Protein AF-A0A915MBY8-F1 (afdb_monomer)

Radius of gyration: 39.96 Å; Cα contacts (8 Å, |Δi|>4): 866; chains: 1; bounding box: 117×111×81 Å

Secondary structure (DSSP, 8-state):
-HHHHHHHHHHHHHHHH--SSSEEE--SSTTTTTS-TT-EEEEE--TTS---TT-EEEE--TT-SS-EEEEEEEEE-SSTT--EEEEE-TT-SS-GGGTSPTT--SEEGGGEEEEEEEEETTTTHHHHHHHH-HHHHHHTT--EEEE-GGGGGTTTSSEEEEEEE-TT-HHHHHHHHHHHHHHHHHHHTT-SPEEEEEETTT-HHHHHHTT--SSSEEEEEETTEEEE--S-S-HHHHHHHHHHHHS-SEEEE-SHHHHHHHHHHTTTS-EEEEEE-STT---HHHHHHHHHHHHHHHHHTTTSEEEEE--GGGS-HHHHTT--SEEEEEEETTEEEEEEEHHHHHTT--HHHHHHHHSS-SEEEE-TTTHHHHHHHTTTSEEEEEEE-HHHHT-TTSHHHHHHHHHHHHHHHHHH-HHHHTTEEEEEEESSHHHHHHHTS-----------------------TT---S------SEEEEETTTTEEE---S-TTT--HHHHHHHHHHHHTT-SPPEE-S-HHHHHHT--HHHHHHH-HHHHIIIIIHHHHHHHHHHHHHHS------------------------------------------------

Nearest PDB structures (foldseek):
  7p2q-assembly1_A  TM=8.742E-01  e=1.631E-14  Homo sapiens
  4ekz-assembly1_A  TM=6.521E-01  e=2.981E-18  Homo sapiens
  3idv-assembly1_A  TM=5.169E-01  e=3.786E-13  Homo sapiens
  3apo-assembly1_A  TM=4.117E-01  e=7.757E-13  Mus musculus
  5ayk-assembly1_A  TM=4.071E-01  e=2.916E-12  Mus musculus

Sequence (611 aa):
MIVSSALMIWKGLMVITGSESPIVVVLSGSMEPAFFRGDLLMLTNDVDDPIRAGDITVFKIEGRDIPIVHRVIKVHEKDKDDTKFLTKGDNNMVDDRGLYASGQYWLQRKDVVGRAKGFVPYVGMVTIIMNDYPKLKYSVLVFVIELNDRFLDVMDKGLWFVEFYAPWCAHCKQLMPVWELVGHALADKQSPVRVGKVDCTRFNNVASTLSIRGYPTIIFFRNGIQIPYEGERRKEDIIKFAEKCSGPVVDKIETKAQFEELLKSADKEPFFVFLDDSGKQKTSLQMKMWLEYENVADMLFTETRFFKANEREIIPEEIIGDREEVALIGFKESDYWVNFGLKDFERGKSISEWIRRERWPPMLQLSASNLHSVADSNSEKKLVLISIEPFDRLNLSTPSGSFYDLAKKAANNLRTNPELNSHFQFGWLEGGQIANGIVMGSLTIPRNSFKKNRGHFVSKKLLDPKRVRTHDHKNIGLVVFNFSSYEFFLSDDSNEQMTVHSLLLFLQRIKEGHVKAQGGRAWITRIKRINLLDMFKHQPILTVCLFGVPLAFFSIITYSICSADFSVDRDEVYPDDEELDEEEEEDEMNEEGPNSSTNTSAIEDDHIKAE

Foldseek 3Di:
DVVVVVVVVLVVQCVVQVFPPQKDFACDCLQPPPADHQKIFGFHLDLVDADDQQWWFWFAAPPDPHTDTFGWHDWDPPDSQFIWTWTGRPNDPDTCCVVHDVPDRTDGSVRTSGTGPDIDHNNSVVVVCCVVCVVVVLVVLDLAAEDALCCVVCLLPWKEKEWEAAPPDPVCVVLVVLLSVLSNVCVVVVHSYRHYYYHCVRHVVVCVVVVPPDPGWIWMGYNNDTHTDPDDSHNVVSNVLSVLVRDQLAAEDDALVSVLVVLVCQAPAKEKEKEAQVPPDDDPLLVVVVVLLNVLSVVCSSPHYHYYYHHPVSDDCVQCPPADNIWMWMHHPSDIDDICHSVNVVVPDHPNLVCLLPRAHLEAADDPRCPVSVCVSLVQAWEWEFEAAPVCCVPCVALSVVLNVQVSVLSVVLCVPPVNSNHYGYYYYHHCPVVCVLQVHDQAARDPPPPPPDDDDDDDDDDDPPPDDDDPQQFHGTWTANPNFSWIFTDSDHSVPDGSVNVVVVSVCVVVVVTDIDAGPDPVSVVVSDPLVVCCVVPVPVSCVVPVVVVVVVVVVVCCVVPPPPDPPPDDDDDDDDDDDDDDDDDDDDDDDYDDDDDDDDDDDDDDDDD

Organism: Meloidogyne javanica (NCBI:txid6303)

Structure (mmCIF, N/CA/C/O backbone):
data_AF-A0A915MBY8-F1
#
_entry.id   AF-A0A915MBY8-F1
#
loop_
_atom_site.group_PDB
_atom_site.id
_atom_site.type_symbol
_atom_site.label_atom_id
_atom_site.label_alt_id
_atom_site.label_comp_id
_atom_site.label_asym_id
_atom_site.label_entity_id
_atom_site.label_seq_id
_atom_site.pdbx_PDB_ins_code
_atom_site.Cartn_x
_atom_site.Cartn_y
_atom_site.Cartn_z
_atom_site.occupancy
_atom_site.B_iso_or_equiv
_atom_site.auth_seq_id
_atom_site.auth_comp_id
_atom_site.auth_asym_id
_atom_site.auth_atom_id
_atom_site.pdbx_PDB_model_num
ATOM 1 N N . MET A 1 1 ? 15.447 -19.077 -6.342 1.00 54.03 1 MET A N 1
ATOM 2 C CA . MET A 1 1 ? 16.077 -20.338 -6.797 1.00 54.03 1 MET A CA 1
ATOM 3 C C . MET A 1 1 ? 16.488 -20.322 -8.268 1.00 54.03 1 MET A C 1
ATOM 5 O O . MET A 1 1 ? 17.623 -20.667 -8.548 1.00 54.03 1 MET A O 1
ATOM 9 N N . ILE A 1 2 ? 15.643 -19.897 -9.215 1.00 61.78 2 ILE A N 1
ATOM 10 C CA . ILE A 1 2 ? 15.988 -19.941 -10.655 1.00 61.78 2 ILE A CA 1
ATOM 11 C C . ILE A 1 2 ? 17.196 -19.047 -10.998 1.00 61.78 2 ILE A C 1
ATOM 13 O O . ILE A 1 2 ? 18.142 -19.502 -11.635 1.00 61.78 2 ILE A O 1
ATOM 17 N N . VAL A 1 3 ? 17.218 -17.805 -10.499 1.00 64.69 3 VAL A N 1
ATOM 18 C CA . VAL A 1 3 ? 18.323 -16.855 -10.744 1.00 64.69 3 VAL A CA 1
ATOM 19 C C . VAL A 1 3 ? 19.644 -17.342 -10.140 1.00 64.69 3 VAL A C 1
ATOM 21 O O . VAL A 1 3 ? 20.688 -17.247 -10.778 1.00 64.69 3 VAL A O 1
ATOM 24 N N . SER A 1 4 ? 19.603 -17.918 -8.934 1.00 74.31 4 SER A N 1
ATOM 25 C CA . SER A 1 4 ? 20.791 -18.490 -8.290 1.00 74.31 4 SER A CA 1
ATOM 26 C C . SER A 1 4 ? 21.330 -19.692 -9.066 1.00 74.31 4 SER A C 1
ATOM 28 O O . SER A 1 4 ? 22.538 -19.791 -9.252 1.00 74.31 4 SER A O 1
ATOM 30 N N . SER A 1 5 ? 20.459 -20.566 -9.581 1.00 81.00 5 SER A N 1
ATOM 31 C CA . SER A 1 5 ? 20.873 -21.707 -10.405 1.00 81.00 5 SER A CA 1
ATOM 32 C C . SER A 1 5 ? 21.493 -21.262 -11.730 1.00 81.00 5 SER A C 1
ATOM 34 O O . SER A 1 5 ? 22.550 -21.762 -12.103 1.00 81.00 5 SER A O 1
ATOM 36 N N . ALA A 1 6 ? 20.898 -20.274 -12.405 1.00 76.81 6 ALA A N 1
ATOM 37 C CA . ALA A 1 6 ? 21.440 -19.720 -13.645 1.00 76.81 6 ALA A CA 1
ATOM 38 C C . ALA A 1 6 ? 22.816 -19.061 -13.436 1.00 76.81 6 ALA A C 1
ATOM 40 O O . ALA A 1 6 ? 23.734 -19.285 -14.223 1.00 76.81 6 ALA A O 1
ATOM 41 N N . LEU A 1 7 ? 22.991 -18.308 -12.342 1.00 85.81 7 LEU A N 1
ATOM 42 C CA . LEU A 1 7 ? 24.283 -17.715 -11.981 1.00 85.81 7 LEU A CA 1
ATOM 43 C C . LEU A 1 7 ? 25.340 -18.775 -11.654 1.00 85.81 7 LEU A C 1
ATOM 45 O O . LEU A 1 7 ? 26.488 -18.623 -12.068 1.00 85.81 7 LEU A O 1
ATOM 49 N N . MET A 1 8 ? 24.968 -19.850 -10.951 1.00 90.75 8 MET A N 1
ATOM 50 C CA . MET A 1 8 ? 25.880 -20.964 -10.664 1.00 90.75 8 MET A CA 1
ATOM 51 C C . MET A 1 8 ? 26.320 -21.678 -11.944 1.00 90.75 8 MET A C 1
ATOM 53 O O . MET A 1 8 ? 27.508 -21.941 -12.106 1.00 90.75 8 MET A O 1
ATOM 57 N N . ILE A 1 9 ? 25.398 -21.923 -12.880 1.00 90.06 9 ILE A N 1
ATOM 58 C CA . ILE A 1 9 ? 25.718 -22.510 -14.190 1.00 90.06 9 ILE A CA 1
ATOM 59 C C . ILE A 1 9 ? 26.656 -21.586 -14.975 1.00 90.06 9 ILE A C 1
ATOM 61 O O . ILE A 1 9 ? 27.669 -22.046 -15.496 1.00 90.06 9 ILE A O 1
ATOM 65 N N . TRP A 1 10 ? 26.370 -20.281 -15.015 1.00 88.50 10 TRP A N 1
ATOM 66 C CA . TRP A 1 10 ? 27.207 -19.309 -15.722 1.00 88.50 10 TRP A CA 1
ATOM 67 C C . TRP A 1 10 ? 28.623 -19.234 -15.144 1.00 88.50 10 TRP A C 1
ATOM 69 O O . TRP A 1 10 ? 29.603 -19.291 -15.883 1.00 88.50 10 TRP A O 1
ATOM 79 N N . LYS A 1 11 ? 28.750 -19.161 -13.813 1.00 90.31 11 LYS A N 1
ATOM 80 C CA . LYS A 1 11 ? 30.055 -19.162 -13.140 1.00 90.31 11 LYS A CA 1
ATOM 81 C C . LYS A 1 11 ? 30.792 -20.488 -13.314 1.00 90.31 11 LYS A C 1
ATOM 83 O O . LYS A 1 11 ? 31.998 -20.463 -13.531 1.00 90.31 11 LYS A O 1
ATOM 88 N N . GLY A 1 12 ? 30.082 -21.616 -13.286 1.00 92.94 12 GLY A N 1
ATOM 89 C CA . GLY A 1 12 ? 30.647 -22.927 -13.600 1.00 92.94 12 GLY A CA 1
ATOM 90 C C . GLY A 1 12 ? 31.214 -22.984 -15.019 1.00 92.94 12 GLY A C 1
ATOM 91 O O . GLY A 1 12 ? 32.350 -23.410 -15.204 1.00 92.94 12 GLY A O 1
ATOM 92 N N . LEU A 1 13 ? 30.477 -22.472 -16.009 1.00 89.06 13 LEU A N 1
ATOM 93 C CA . LEU A 1 13 ? 30.944 -22.385 -17.395 1.00 89.06 13 LEU A CA 1
ATOM 94 C C . LEU A 1 13 ? 32.190 -21.507 -17.534 1.00 89.06 13 LEU A C 1
ATOM 96 O O . LEU A 1 13 ? 33.125 -21.929 -18.202 1.00 89.06 13 LEU A O 1
ATOM 100 N N . MET A 1 14 ? 32.243 -20.342 -16.878 1.00 90.56 14 MET A N 1
ATOM 101 C CA . MET A 1 14 ? 33.440 -19.484 -16.892 1.00 90.56 14 MET A CA 1
ATOM 102 C C . MET A 1 14 ? 34.684 -20.216 -16.367 1.00 90.56 14 MET A C 1
ATOM 104 O O . MET A 1 14 ? 35.766 -20.069 -16.926 1.00 90.56 14 MET A O 1
ATOM 108 N N . VAL A 1 15 ? 34.534 -21.016 -15.304 1.00 88.94 15 VAL A N 1
ATOM 109 C CA . VAL A 1 15 ? 35.642 -21.798 -14.730 1.00 88.94 15 VAL A CA 1
ATOM 110 C C . VAL A 1 15 ? 36.066 -22.926 -15.670 1.00 88.94 15 VAL A C 1
ATOM 112 O O . VAL A 1 15 ? 37.258 -23.118 -15.878 1.00 88.94 15 VAL A O 1
ATOM 115 N N . ILE A 1 16 ? 35.109 -23.647 -16.265 1.00 89.19 16 ILE A N 1
ATOM 116 C CA . ILE A 1 16 ? 35.392 -24.771 -17.174 1.00 89.19 16 ILE A CA 1
ATOM 117 C C . ILE A 1 16 ? 36.073 -24.293 -18.457 1.00 89.19 16 ILE A C 1
ATOM 119 O O . ILE A 1 16 ? 36.999 -24.936 -18.942 1.00 89.19 16 ILE A O 1
ATOM 123 N N . THR A 1 17 ? 35.607 -23.188 -19.037 1.00 88.50 17 THR A N 1
ATOM 124 C CA . THR A 1 17 ? 36.123 -22.709 -20.322 1.00 88.50 17 THR A CA 1
ATOM 125 C C . THR A 1 17 ? 37.323 -21.778 -20.183 1.00 88.50 17 THR A C 1
ATOM 127 O O . THR A 1 17 ? 37.953 -21.459 -21.193 1.00 88.50 17 THR A O 1
ATOM 130 N N . GLY A 1 18 ? 37.613 -21.291 -18.973 1.00 86.75 18 GLY A N 1
ATOM 131 C CA . GLY A 1 18 ? 38.630 -20.267 -18.720 1.00 86.75 18 GLY A CA 1
ATOM 132 C C . GLY A 1 18 ? 38.308 -18.902 -19.342 1.00 86.75 18 GLY A C 1
ATOM 133 O O . GLY A 1 18 ? 39.157 -18.017 -19.348 1.00 86.75 18 GLY A O 1
ATOM 134 N N . SER A 1 19 ? 37.105 -18.716 -19.898 1.00 88.06 19 SER A N 1
ATOM 135 C CA . SER A 1 19 ? 36.694 -17.481 -20.569 1.00 88.06 19 SER A CA 1
ATOM 136 C C . SER A 1 19 ? 35.767 -16.657 -19.681 1.00 88.06 19 SER A C 1
ATOM 138 O O . SER A 1 19 ? 34.822 -17.176 -19.085 1.00 88.06 19 SER A O 1
ATOM 140 N N . GLU A 1 20 ? 35.981 -15.340 -19.650 1.00 85.62 20 GLU A N 1
ATOM 141 C CA . GLU A 1 20 ? 35.079 -14.412 -18.959 1.00 85.62 20 GLU A CA 1
ATOM 142 C C . GLU A 1 20 ? 33.690 -14.335 -19.617 1.00 85.62 20 GLU A C 1
ATOM 144 O O . GLU A 1 20 ? 32.704 -13.983 -18.966 1.00 85.62 20 GLU A O 1
ATOM 149 N N . SER A 1 21 ? 33.603 -14.696 -20.900 1.00 89.31 21 SER A N 1
ATOM 150 C CA . SER A 1 21 ? 32.360 -14.754 -21.666 1.00 89.31 21 SER A CA 1
ATOM 151 C C . SER A 1 21 ? 32.313 -16.064 -22.457 1.00 89.31 21 SER A C 1
ATOM 153 O O . SER A 1 21 ? 32.633 -16.071 -23.644 1.00 89.31 21 SER A O 1
ATOM 155 N N . P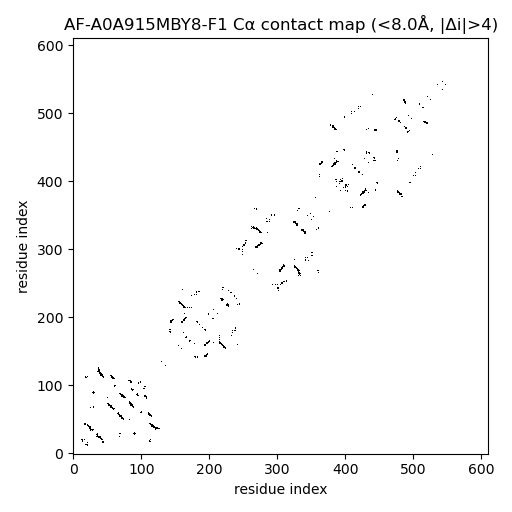RO A 1 22 ? 31.906 -17.187 -21.833 1.00 90.38 22 PRO A N 1
ATOM 156 C CA . PRO A 1 22 ? 31.925 -18.512 -22.462 1.00 90.38 22 PRO A CA 1
ATOM 157 C C . PRO A 1 22 ? 31.013 -18.627 -23.692 1.00 90.38 22 PRO A C 1
ATOM 159 O O . PRO A 1 22 ? 31.145 -19.572 -24.465 1.00 90.38 22 PRO A O 1
ATOM 162 N N . ILE A 1 23 ? 30.076 -17.693 -23.870 1.00 92.50 23 ILE A N 1
ATOM 163 C CA . ILE A 1 23 ? 29.104 -17.682 -24.961 1.00 92.50 23 ILE A CA 1
ATOM 164 C C . ILE A 1 23 ? 29.058 -16.277 -25.576 1.00 92.50 23 ILE A C 1
ATOM 166 O O . ILE A 1 23 ? 28.950 -15.293 -24.842 1.00 92.50 23 ILE A O 1
ATOM 170 N N . VAL A 1 24 ? 29.126 -16.176 -26.908 1.00 92.31 24 VAL A N 1
ATOM 171 C CA . VAL A 1 24 ? 29.053 -14.912 -27.671 1.00 92.31 24 VAL A CA 1
ATOM 172 C C . VAL A 1 24 ? 28.195 -15.098 -28.922 1.00 92.31 24 VAL A C 1
ATOM 174 O O . VAL A 1 24 ? 28.192 -16.169 -29.512 1.00 92.31 24 VAL A O 1
ATOM 177 N N . VAL A 1 25 ? 27.463 -14.064 -29.341 1.00 93.19 25 VAL A N 1
ATOM 178 C CA . VAL A 1 25 ? 26.644 -14.085 -30.566 1.00 93.19 25 VAL A CA 1
ATOM 179 C C . VAL A 1 25 ? 27.341 -13.317 -31.686 1.00 93.19 25 VAL A C 1
ATOM 181 O O . VAL A 1 25 ? 27.859 -12.226 -31.455 1.00 93.19 25 VAL A O 1
ATOM 184 N N . VAL A 1 26 ? 27.318 -13.858 -32.905 1.00 92.75 26 VAL A N 1
ATOM 185 C CA . VAL A 1 26 ? 27.803 -13.178 -34.114 1.00 92.75 26 VAL A CA 1
ATOM 186 C C . VAL A 1 26 ? 26.800 -12.106 -34.543 1.00 92.75 26 VAL A C 1
ATOM 188 O O . VAL A 1 26 ? 25.650 -12.403 -34.863 1.00 92.75 26 VAL A O 1
ATOM 191 N N . LEU A 1 27 ? 27.232 -10.844 -34.557 1.00 89.88 27 LEU A N 1
ATOM 192 C CA . LEU A 1 27 ? 26.349 -9.692 -34.795 1.00 89.88 27 LEU A CA 1
ATOM 193 C C . LEU A 1 27 ? 26.372 -9.170 -36.241 1.00 89.88 27 LEU A C 1
ATOM 195 O O . LEU A 1 27 ? 25.465 -8.438 -36.635 1.00 89.88 27 LEU A O 1
ATOM 199 N N . SER A 1 28 ? 27.380 -9.537 -37.035 1.00 89.81 28 SER A N 1
ATOM 200 C CA . SER A 1 28 ? 27.610 -9.035 -38.397 1.00 89.81 28 SER A CA 1
ATOM 201 C C . SER A 1 28 ? 27.957 -10.166 -39.372 1.00 89.81 28 SER A C 1
ATOM 203 O O . SER A 1 28 ? 28.286 -11.272 -38.959 1.00 89.81 28 SER A O 1
ATOM 205 N N . GLY A 1 29 ? 27.925 -9.873 -40.676 1.00 90.12 29 GLY A N 1
ATOM 206 C CA . GLY A 1 29 ? 28.321 -10.805 -41.744 1.00 90.12 29 GLY A CA 1
ATOM 207 C C . GLY A 1 29 ? 29.821 -10.803 -42.079 1.00 90.12 29 GLY A C 1
ATOM 208 O O . GLY A 1 29 ? 30.203 -11.247 -43.159 1.00 90.12 29 GLY A O 1
ATOM 209 N N . SER A 1 30 ? 30.694 -10.271 -41.208 1.00 91.62 30 SER A N 1
ATOM 210 C CA . SER A 1 30 ? 32.144 -10.195 -41.490 1.00 91.62 30 SER A CA 1
ATOM 211 C C . SER A 1 30 ? 32.842 -11.556 -41.463 1.00 91.62 30 SER A C 1
ATOM 213 O O . SER A 1 30 ? 33.958 -11.687 -41.963 1.00 91.62 30 SER A O 1
ATOM 215 N N . MET A 1 31 ? 32.185 -12.568 -40.898 1.00 93.75 31 MET A N 1
ATOM 216 C CA . MET A 1 31 ? 32.680 -13.939 -40.782 1.00 93.75 31 MET A CA 1
ATOM 217 C C . MET A 1 31 ? 32.080 -14.904 -41.805 1.00 93.75 31 MET A C 1
ATOM 219 O O . MET A 1 31 ? 32.358 -16.099 -41.743 1.00 93.75 31 MET A O 1
ATOM 223 N N . GLU A 1 32 ? 31.281 -14.422 -42.755 1.00 91.94 32 GLU A N 1
ATOM 224 C CA . GLU A 1 32 ? 30.710 -15.286 -43.788 1.00 91.94 32 GLU A CA 1
ATOM 225 C C . GLU A 1 32 ? 31.802 -15.771 -44.763 1.00 91.94 32 GLU A C 1
ATOM 227 O O . GLU A 1 32 ? 32.701 -15.002 -45.112 1.00 91.94 32 GLU A O 1
ATOM 232 N N . PRO A 1 33 ? 31.770 -17.045 -45.204 1.00 89.75 33 PRO A N 1
ATOM 233 C CA . PRO A 1 33 ? 30.721 -18.049 -44.981 1.00 89.75 33 PRO A CA 1
ATOM 234 C C . PRO A 1 33 ? 30.918 -18.923 -43.725 1.00 89.75 33 PRO A C 1
ATOM 236 O O . PRO A 1 33 ? 30.156 -19.864 -43.526 1.00 89.75 33 PRO A O 1
ATOM 239 N N . ALA A 1 34 ? 31.949 -18.681 -42.909 1.00 90.12 34 ALA A N 1
ATOM 240 C CA . ALA A 1 34 ? 32.266 -19.539 -41.766 1.00 90.12 34 ALA A CA 1
ATOM 241 C C . ALA A 1 34 ? 31.243 -19.426 -40.628 1.00 90.12 34 ALA A C 1
ATOM 243 O O . ALA A 1 34 ? 30.901 -20.440 -40.026 1.00 90.12 34 ALA A O 1
ATOM 244 N N . PHE A 1 35 ? 30.754 -18.214 -40.356 1.00 93.88 35 PHE A N 1
ATOM 245 C CA . PHE A 1 35 ? 29.653 -17.965 -39.426 1.00 93.88 35 PHE A CA 1
ATOM 246 C C . PHE A 1 35 ? 28.715 -16.906 -39.984 1.00 93.88 35 PHE A C 1
ATOM 248 O O . PHE A 1 35 ? 29.161 -15.917 -40.571 1.00 93.88 35 PHE A O 1
ATOM 255 N N . PHE A 1 36 ? 27.427 -17.098 -39.738 1.00 93.81 36 PHE A N 1
ATOM 256 C CA . PHE A 1 36 ? 26.375 -16.177 -40.138 1.00 93.81 36 PHE A CA 1
ATOM 257 C C . PHE A 1 36 ? 25.935 -15.308 -38.959 1.00 93.81 36 PHE A C 1
ATOM 259 O O . PHE A 1 36 ? 26.103 -15.651 -37.783 1.00 93.81 36 PHE A O 1
ATOM 266 N N . ARG A 1 37 ? 25.337 -14.153 -39.270 1.00 92.56 37 ARG A N 1
ATOM 267 C CA . ARG A 1 37 ? 24.707 -13.301 -38.254 1.00 92.56 37 ARG A CA 1
ATOM 268 C C . ARG A 1 37 ? 23.653 -14.108 -37.487 1.00 92.56 37 ARG A C 1
ATOM 270 O O . ARG A 1 37 ? 22.737 -14.666 -38.083 1.00 92.56 37 ARG A O 1
ATOM 277 N N . GLY A 1 38 ? 23.767 -14.113 -36.160 1.00 90.62 38 GLY A N 1
ATOM 278 C CA . GLY A 1 38 ? 22.899 -14.870 -35.261 1.00 90.62 38 GLY A CA 1
ATOM 279 C C . GLY A 1 38 ? 23.459 -16.215 -34.804 1.00 90.62 38 GLY A C 1
ATOM 280 O O . GLY A 1 38 ? 22.816 -16.872 -33.988 1.00 90.62 38 GLY A O 1
ATOM 281 N N . ASP A 1 39 ? 24.645 -16.626 -35.248 1.00 95.00 39 ASP A N 1
ATOM 282 C CA . ASP A 1 39 ? 25.292 -17.826 -34.716 1.00 95.00 39 ASP A CA 1
ATOM 283 C C . ASP A 1 39 ? 25.768 -17.604 -33.273 1.00 95.00 39 ASP A C 1
ATOM 285 O O . ASP A 1 39 ? 26.327 -16.560 -32.928 1.00 95.00 39 ASP A O 1
ATOM 289 N N . LEU A 1 40 ? 25.531 -18.596 -32.413 1.00 94.19 40 LEU A N 1
ATOM 290 C CA . LEU A 1 40 ? 25.949 -18.595 -31.014 1.00 94.19 40 LEU A CA 1
ATOM 291 C C . LEU A 1 40 ? 27.259 -19.372 -30.875 1.00 94.19 40 LEU A C 1
ATOM 293 O O . LEU A 1 40 ? 27.270 -20.584 -31.061 1.00 94.19 40 LEU A O 1
ATOM 297 N N . LEU A 1 41 ? 28.350 -18.701 -30.525 1.00 94.38 41 LEU A N 1
ATOM 298 C CA . LEU A 1 41 ? 29.682 -19.282 -30.381 1.00 94.38 41 LEU A CA 1
ATOM 299 C C . LEU A 1 41 ? 29.957 -19.690 -28.935 1.00 94.38 41 LEU A C 1
ATOM 301 O O . LEU A 1 41 ? 29.737 -18.909 -28.009 1.00 94.38 41 LEU A O 1
ATOM 305 N N . MET A 1 42 ? 30.504 -20.890 -28.761 1.00 94.19 42 MET A N 1
ATOM 306 C CA . MET A 1 42 ? 31.030 -21.389 -27.492 1.00 94.19 42 MET A CA 1
ATOM 307 C C . MET A 1 42 ? 32.540 -21.168 -27.446 1.00 94.19 42 MET A C 1
ATOM 309 O O . MET A 1 42 ? 33.278 -21.653 -28.313 1.00 94.19 42 MET A O 1
ATOM 313 N N . LEU A 1 43 ? 32.986 -20.417 -26.442 1.00 93.94 43 LEU A N 1
ATOM 314 C CA . LEU A 1 43 ? 34.355 -19.938 -26.320 1.00 93.94 43 LEU A CA 1
ATOM 315 C C . LEU A 1 43 ? 35.123 -20.669 -25.224 1.00 93.94 43 LEU A C 1
ATOM 317 O O . LEU A 1 43 ? 34.596 -20.921 -24.144 1.00 93.94 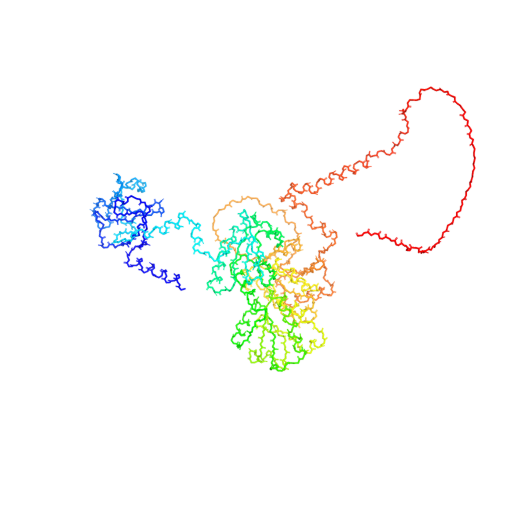43 LEU A O 1
ATOM 321 N N . THR A 1 44 ? 36.403 -20.918 -25.488 1.00 91.38 44 THR A N 1
ATOM 322 C CA . THR A 1 44 ? 37.383 -21.396 -24.502 1.00 91.38 44 THR A CA 1
ATOM 323 C C . THR A 1 44 ? 38.628 -20.522 -24.536 1.00 91.38 44 THR A C 1
ATOM 325 O O . THR A 1 44 ? 39.090 -20.169 -25.624 1.00 91.38 44 THR A O 1
ATOM 328 N N . ASN A 1 45 ? 39.205 -20.206 -23.382 1.00 89.56 45 ASN A N 1
ATOM 329 C CA . ASN A 1 45 ? 40.437 -19.429 -23.271 1.00 89.56 45 ASN A CA 1
ATOM 330 C C . ASN A 1 45 ? 41.488 -20.173 -22.435 1.00 89.56 45 ASN A C 1
ATOM 332 O O . ASN A 1 45 ? 41.921 -19.701 -21.390 1.00 89.56 45 ASN A O 1
ATOM 336 N N . ASP A 1 46 ? 41.889 -21.349 -22.911 1.00 84.19 46 ASP A N 1
ATOM 337 C CA . ASP A 1 46 ? 42.921 -22.159 -22.264 1.00 84.19 46 ASP A CA 1
ATOM 338 C C . ASP A 1 46 ? 44.316 -21.548 -22.478 1.00 84.19 46 ASP A C 1
ATOM 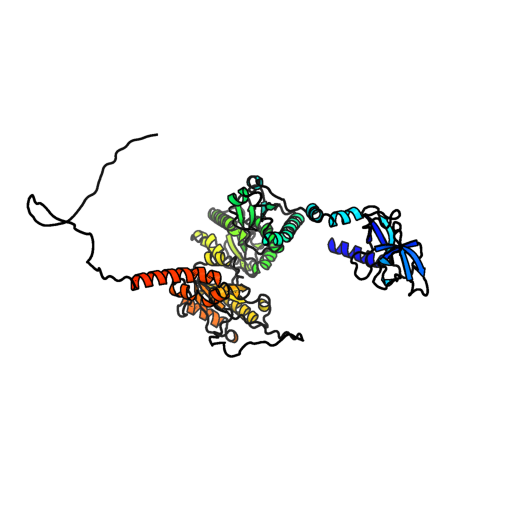340 O O . ASP A 1 46 ? 44.738 -21.344 -23.623 1.00 84.19 46 ASP A O 1
ATOM 344 N N . VAL A 1 47 ? 45.003 -21.230 -21.379 1.00 76.75 47 VAL A N 1
ATOM 345 C CA . VAL A 1 47 ? 46.333 -20.600 -21.361 1.00 76.75 47 VAL A CA 1
ATOM 346 C C . VAL A 1 47 ? 47.403 -21.546 -21.916 1.00 76.75 47 VAL A C 1
ATOM 348 O O . VAL A 1 47 ? 48.344 -21.077 -22.554 1.00 76.75 47 VAL A O 1
ATOM 351 N N . ASP A 1 48 ? 47.224 -22.860 -21.762 1.00 80.44 48 ASP A N 1
ATOM 352 C CA . ASP A 1 48 ? 48.195 -23.864 -22.206 1.00 80.44 48 ASP A CA 1
ATOM 353 C C . ASP A 1 48 ? 48.083 -24.192 -23.710 1.00 80.44 48 ASP A C 1
ATOM 355 O O . ASP A 1 48 ? 49.008 -24.770 -24.289 1.00 80.44 48 ASP A O 1
ATOM 359 N N . ASP A 1 49 ? 46.990 -23.785 -24.372 1.00 83.19 49 ASP A N 1
ATOM 360 C CA . ASP A 1 49 ? 46.755 -23.995 -25.807 1.00 83.19 49 ASP A CA 1
ATOM 361 C C . ASP A 1 49 ? 47.100 -22.718 -26.625 1.00 83.19 49 ASP A C 1
ATOM 363 O O . ASP A 1 49 ? 46.344 -21.724 -26.588 1.00 83.19 49 ASP A O 1
ATOM 367 N N . PRO A 1 50 ? 48.234 -22.711 -27.367 1.00 84.94 50 PRO A N 1
ATOM 368 C CA . PRO A 1 50 ? 48.727 -21.539 -28.091 1.00 84.94 50 PRO A CA 1
ATOM 369 C C . PRO A 1 50 ? 47.821 -21.165 -29.271 1.00 84.94 50 PRO A C 1
ATOM 371 O O . PRO A 1 50 ? 47.217 -22.020 -29.920 1.00 84.94 50 PRO A O 1
ATOM 374 N N . ILE A 1 51 ? 47.749 -19.865 -29.573 1.00 88.69 51 ILE A N 1
ATOM 375 C CA . ILE A 1 51 ? 46.945 -19.341 -30.688 1.00 88.69 51 ILE A CA 1
ATOM 376 C C . ILE A 1 51 ? 47.670 -19.610 -32.003 1.00 88.69 51 ILE A C 1
ATOM 378 O O . ILE A 1 51 ? 48.828 -19.227 -32.167 1.00 88.69 51 ILE A O 1
ATOM 382 N N . ARG A 1 52 ? 46.975 -20.225 -32.960 1.00 90.25 52 ARG A N 1
ATOM 383 C CA . ARG A 1 52 ? 47.533 -20.577 -34.272 1.00 90.25 52 ARG A CA 1
ATOM 384 C C . ARG A 1 52 ? 46.873 -19.782 -35.390 1.00 90.25 52 ARG A C 1
ATOM 386 O O . ARG A 1 52 ? 45.743 -19.313 -35.269 1.00 90.25 52 ARG A O 1
ATOM 393 N N . ALA A 1 53 ? 47.576 -19.656 -36.514 1.00 91.44 53 ALA A N 1
ATOM 394 C CA . ALA A 1 53 ? 46.956 -19.163 -37.737 1.00 91.44 53 ALA A CA 1
ATOM 395 C C . ALA A 1 53 ? 45.806 -20.104 -38.142 1.00 91.44 53 ALA A C 1
ATOM 397 O O . ALA A 1 53 ? 45.973 -21.322 -38.160 1.00 91.44 53 ALA A O 1
ATOM 398 N N . GLY A 1 54 ? 44.645 -19.529 -38.442 1.00 90.88 54 GLY A N 1
ATOM 399 C CA . GLY A 1 54 ? 43.396 -20.235 -38.717 1.00 90.88 54 GLY A CA 1
ATOM 400 C C . GLY A 1 54 ? 42.400 -20.236 -37.555 1.00 90.88 54 GLY A C 1
ATOM 401 O O . GLY A 1 54 ? 41.208 -20.419 -37.818 1.00 90.88 54 GLY A O 1
ATOM 402 N N . ASP A 1 55 ? 42.844 -19.977 -36.319 1.00 93.19 55 ASP A N 1
ATOM 403 C CA . ASP A 1 55 ? 41.970 -19.933 -35.142 1.00 93.19 55 ASP A CA 1
ATOM 404 C C . ASP A 1 55 ? 40.933 -18.807 -35.254 1.00 93.19 55 ASP A C 1
ATOM 406 O O . ASP A 1 55 ? 41.221 -17.715 -35.745 1.00 93.19 55 ASP A O 1
ATOM 410 N N . ILE A 1 56 ? 39.723 -19.060 -34.753 1.00 94.75 56 ILE A N 1
ATOM 411 C CA . ILE A 1 56 ? 38.664 -18.054 -34.637 1.00 94.75 56 ILE A CA 1
ATOM 412 C C . ILE A 1 56 ? 38.713 -17.471 -33.233 1.00 94.75 56 ILE A C 1
ATOM 414 O O . ILE A 1 56 ? 38.358 -18.135 -32.257 1.00 94.75 56 ILE A O 1
ATOM 418 N N . THR A 1 57 ? 39.165 -16.228 -33.134 1.00 93.88 57 THR A N 1
ATOM 419 C CA . THR A 1 57 ? 39.336 -15.525 -31.863 1.00 93.88 57 THR A CA 1
ATOM 420 C C . THR A 1 57 ? 38.252 -14.479 -31.678 1.00 93.88 57 THR A C 1
ATOM 422 O O . THR A 1 57 ? 37.947 -13.718 -32.597 1.00 93.88 57 THR A O 1
ATOM 425 N N . VAL A 1 58 ? 37.721 -14.413 -30.461 1.00 94.38 58 VAL A N 1
ATOM 426 C CA . VAL A 1 58 ? 36.887 -13.314 -29.987 1.00 94.38 58 VAL A CA 1
ATOM 427 C C . VAL A 1 58 ? 37.753 -12.417 -29.123 1.00 94.38 58 VAL A C 1
ATOM 429 O O . VAL A 1 58 ? 38.279 -12.863 -28.102 1.00 94.38 58 VAL A O 1
ATOM 432 N N . PHE A 1 59 ? 37.921 -11.166 -29.532 1.00 92.56 59 PHE A N 1
ATOM 433 C CA . PHE A 1 59 ? 38.782 -10.208 -28.848 1.00 92.56 59 PHE A CA 1
ATOM 434 C C . PHE A 1 59 ? 38.046 -8.905 -28.553 1.00 92.56 59 PHE A C 1
ATOM 436 O O . PHE A 1 59 ? 37.089 -8.530 -29.236 1.00 92.56 59 PHE A O 1
ATOM 443 N N . LYS A 1 60 ? 38.491 -8.220 -27.502 1.00 91.88 60 LYS A N 1
ATOM 444 C CA . LYS A 1 60 ? 37.955 -6.932 -27.073 1.00 91.88 60 LYS A CA 1
ATOM 445 C C . LYS A 1 60 ? 39.032 -5.868 -27.241 1.00 91.88 60 LYS A C 1
ATOM 447 O O . LYS A 1 60 ? 40.153 -6.040 -26.783 1.00 91.88 60 LYS A O 1
ATOM 452 N N . ILE A 1 61 ? 38.671 -4.769 -27.892 1.00 88.38 61 ILE A N 1
ATOM 453 C CA . ILE A 1 61 ? 39.550 -3.613 -28.079 1.00 88.38 61 ILE A CA 1
ATOM 454 C C . ILE A 1 61 ? 39.172 -2.546 -27.054 1.00 88.38 61 ILE A C 1
ATOM 456 O O . ILE A 1 61 ? 37.987 -2.306 -26.806 1.00 88.38 61 ILE A O 1
ATOM 460 N N . GLU A 1 62 ? 40.169 -1.882 -26.476 1.00 81.88 62 GLU A N 1
ATOM 461 C CA . GLU A 1 62 ? 39.945 -0.748 -25.580 1.00 81.88 62 GLU A CA 1
ATOM 462 C C . GLU A 1 62 ? 39.178 0.377 -26.298 1.00 81.88 62 GLU A C 1
ATOM 464 O O . GLU A 1 62 ? 39.547 0.814 -27.388 1.00 81.88 62 GLU A O 1
ATOM 469 N N . GLY A 1 63 ? 38.075 0.832 -25.697 1.00 77.50 63 GLY A N 1
ATOM 470 C CA . GLY A 1 63 ? 37.187 1.842 -26.284 1.00 77.50 63 GLY A CA 1
ATOM 471 C C . GLY A 1 63 ? 36.044 1.289 -27.144 1.00 77.50 63 GLY A C 1
ATOM 472 O O . GLY A 1 63 ? 35.260 2.078 -27.667 1.00 77.50 63 GLY A O 1
ATOM 473 N N . ARG A 1 64 ? 35.905 -0.040 -27.275 1.00 79.56 64 ARG A N 1
ATOM 474 C CA . ARG A 1 64 ? 34.720 -0.680 -27.869 1.00 79.56 64 ARG A CA 1
ATOM 475 C C . ARG A 1 64 ? 34.009 -1.583 -26.863 1.00 79.56 64 ARG A C 1
ATOM 477 O O . ARG A 1 64 ? 34.625 -2.425 -26.211 1.00 79.56 64 ARG A O 1
ATOM 484 N N . ASP A 1 65 ? 32.688 -1.446 -26.800 1.00 77.75 65 ASP A N 1
ATOM 485 C CA . ASP A 1 65 ? 31.851 -2.234 -25.888 1.00 77.75 65 ASP A CA 1
ATOM 486 C C . ASP A 1 65 ? 31.532 -3.635 -26.429 1.00 77.75 65 ASP A C 1
ATOM 488 O O . ASP A 1 65 ? 31.277 -4.558 -25.656 1.00 77.75 65 ASP A O 1
ATOM 492 N N . ILE A 1 66 ? 31.580 -3.807 -27.754 1.00 84.75 66 ILE A N 1
ATOM 493 C CA . ILE A 1 66 ? 31.196 -5.043 -28.442 1.00 84.75 66 ILE A CA 1
ATOM 494 C C . ILE A 1 66 ? 32.459 -5.807 -28.874 1.00 84.75 66 ILE A C 1
ATOM 496 O O . ILE A 1 66 ? 33.283 -5.239 -29.600 1.00 84.75 66 ILE A O 1
ATOM 500 N N . PRO A 1 67 ? 32.628 -7.079 -28.461 1.00 89.62 67 PRO A N 1
ATOM 501 C CA . PRO A 1 67 ? 33.757 -7.897 -28.884 1.00 89.62 67 PRO A CA 1
ATOM 502 C C . PRO A 1 67 ? 33.661 -8.258 -30.371 1.00 89.62 67 PRO A C 1
ATOM 504 O O . PRO A 1 67 ? 32.571 -8.396 -30.927 1.00 89.62 67 PRO A O 1
ATOM 507 N N . ILE A 1 68 ? 34.814 -8.434 -31.011 1.00 92.44 68 ILE A N 1
ATOM 508 C CA . ILE A 1 68 ? 34.924 -8.750 -32.436 1.00 92.44 68 ILE A CA 1
ATOM 509 C C . ILE A 1 68 ? 35.342 -10.209 -32.587 1.00 92.44 68 ILE A C 1
ATOM 511 O O . ILE A 1 68 ? 36.239 -10.679 -31.890 1.00 92.44 68 ILE A O 1
ATOM 515 N N . VAL A 1 69 ? 34.687 -10.920 -33.501 1.00 94.44 69 VAL A N 1
ATOM 516 C CA . VAL A 1 69 ? 34.986 -12.316 -33.832 1.00 94.44 69 VAL A CA 1
ATOM 517 C C . VAL A 1 69 ? 35.658 -12.337 -35.191 1.00 94.44 69 VAL A C 1
ATOM 519 O O . VAL A 1 69 ? 34.959 -12.102 -36.165 1.00 94.44 69 VAL A O 1
ATOM 522 N N . HIS A 1 70 ? 36.955 -12.633 -35.278 1.00 95.75 70 HIS A N 1
ATOM 523 C CA . HIS A 1 70 ? 37.662 -12.759 -36.559 1.00 95.75 70 HIS A CA 1
ATOM 524 C C . HIS A 1 70 ? 38.714 -13.878 -36.548 1.00 95.75 70 HIS A C 1
ATOM 526 O O . HIS A 1 70 ? 39.116 -14.375 -35.490 1.00 95.75 70 HIS A O 1
ATOM 532 N N . ARG A 1 71 ? 39.152 -14.293 -37.743 1.00 95.56 71 ARG A N 1
ATOM 533 C CA . ARG A 1 71 ? 40.137 -15.360 -37.931 1.00 95.56 71 ARG A CA 1
ATOM 534 C C . ARG A 1 71 ? 41.554 -14.827 -37.809 1.00 95.56 71 ARG A C 1
ATOM 536 O O . ARG A 1 71 ? 41.895 -13.809 -38.405 1.00 95.56 71 ARG A O 1
ATOM 543 N N . VAL A 1 72 ? 42.409 -15.551 -37.100 1.00 95.06 72 VAL A N 1
ATOM 544 C CA . VAL A 1 72 ? 43.842 -15.267 -37.022 1.00 95.06 72 VAL A CA 1
ATOM 545 C C . VAL A 1 72 ? 44.499 -15.620 -38.353 1.00 95.06 72 VAL A C 1
ATOM 547 O O . VAL A 1 72 ? 44.509 -16.778 -38.758 1.00 95.06 72 VAL A O 1
ATOM 550 N N . ILE A 1 73 ? 45.083 -14.637 -39.032 1.00 93.62 73 ILE A N 1
ATOM 551 C CA . ILE A 1 73 ? 45.760 -14.837 -40.322 1.00 93.62 73 ILE A CA 1
ATOM 552 C C . ILE A 1 73 ? 47.277 -14.950 -40.186 1.00 93.62 73 ILE A C 1
ATOM 554 O O . ILE A 1 73 ? 47.923 -15.591 -41.011 1.00 93.62 73 ILE A O 1
ATOM 558 N N . LYS A 1 74 ? 47.865 -14.336 -39.153 1.00 91.38 74 LYS A N 1
ATOM 559 C CA . LYS A 1 74 ? 49.313 -14.372 -38.931 1.00 91.38 74 LYS A CA 1
ATOM 560 C C . LYS A 1 74 ? 49.640 -14.326 -37.447 1.00 91.38 74 LYS A C 1
ATOM 562 O O . LYS A 1 74 ? 49.102 -13.487 -36.731 1.00 91.38 74 LYS A O 1
ATOM 567 N N . VAL A 1 75 ? 50.568 -15.177 -37.022 1.00 90.00 75 VAL A N 1
ATOM 568 C CA . VAL A 1 75 ? 51.104 -15.227 -35.657 1.00 90.00 75 VAL A CA 1
ATOM 569 C C . VAL A 1 75 ? 52.602 -14.927 -35.716 1.00 90.00 75 VAL A C 1
ATOM 571 O O . VAL A 1 75 ? 53.303 -15.440 -36.586 1.00 90.00 75 VAL A O 1
ATOM 574 N N . HIS A 1 76 ? 53.079 -14.061 -34.828 1.00 84.44 76 HIS A N 1
ATOM 575 C CA . HIS A 1 76 ? 54.490 -13.828 -34.545 1.00 84.44 76 HIS A CA 1
ATOM 576 C C . HIS A 1 76 ? 54.738 -14.306 -33.122 1.00 84.44 76 HIS A C 1
ATOM 578 O O . HIS A 1 76 ? 54.271 -13.692 -32.160 1.00 84.44 76 HIS A O 1
ATOM 584 N N . GLU A 1 77 ? 55.447 -15.418 -33.010 1.00 73.75 77 GLU A N 1
ATOM 585 C CA . GLU A 1 77 ? 55.801 -16.022 -31.735 1.00 73.75 77 GLU A CA 1
ATOM 586 C C . GLU A 1 77 ? 57.260 -15.680 -31.432 1.00 73.75 77 GLU A C 1
ATOM 588 O O . GLU A 1 77 ? 58.147 -15.931 -32.251 1.00 73.75 77 GLU A O 1
ATOM 593 N N . LYS A 1 78 ? 57.493 -15.025 -30.290 1.00 63.19 78 LYS A N 1
ATOM 594 C CA . LYS A 1 78 ? 58.840 -14.721 -29.786 1.00 63.19 78 LYS A CA 1
ATOM 595 C C . LYS A 1 78 ? 59.118 -15.436 -28.456 1.00 63.19 78 LYS A C 1
ATOM 597 O O . LYS A 1 78 ? 60.250 -15.848 -28.262 1.00 63.19 78 LYS A O 1
ATOM 602 N N . ASP A 1 79 ? 58.077 -15.627 -27.633 1.00 62.22 79 ASP A N 1
ATOM 603 C CA . ASP A 1 79 ? 57.983 -16.476 -26.429 1.00 62.22 79 ASP A CA 1
ATOM 604 C C . ASP A 1 79 ? 56.492 -16.773 -26.124 1.00 62.22 79 ASP A C 1
ATOM 606 O O . ASP A 1 79 ? 55.620 -16.057 -26.631 1.00 62.22 79 ASP A O 1
ATOM 610 N N . LYS A 1 80 ? 56.182 -17.774 -25.272 1.00 56.78 80 LYS A N 1
ATOM 611 C CA . LYS A 1 80 ? 54.793 -18.165 -24.909 1.00 56.78 80 LYS A CA 1
ATOM 612 C C . LYS A 1 80 ? 53.925 -16.986 -24.428 1.00 56.78 80 LYS A C 1
ATOM 614 O O . LYS A 1 80 ? 52.744 -16.931 -24.765 1.00 56.78 80 LYS A O 1
ATOM 619 N N . ASP A 1 81 ? 54.519 -16.018 -23.727 1.00 58.53 81 ASP A N 1
ATOM 620 C CA . ASP A 1 81 ? 53.813 -14.857 -23.160 1.00 58.53 81 ASP A CA 1
ATOM 621 C C . ASP A 1 81 ? 53.798 -13.604 -24.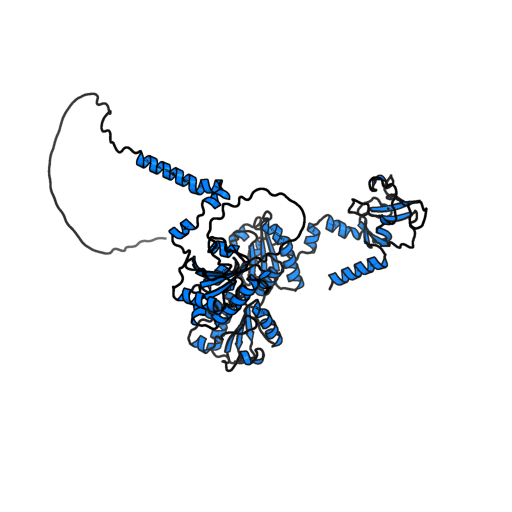065 1.00 58.53 81 ASP A C 1
ATOM 623 O O . ASP A 1 81 ? 53.021 -12.682 -23.814 1.00 58.53 81 ASP A O 1
ATOM 627 N N . ASP A 1 82 ? 54.586 -13.556 -25.152 1.00 70.50 82 ASP A N 1
ATOM 628 C CA . ASP A 1 82 ? 54.607 -12.432 -26.117 1.00 70.50 82 ASP A CA 1
ATOM 629 C C . ASP A 1 82 ? 54.178 -12.890 -27.520 1.00 70.50 82 ASP A C 1
ATOM 631 O O . ASP A 1 82 ? 54.817 -12.602 -28.537 1.00 70.50 82 ASP A O 1
ATOM 635 N N . THR A 1 83 ? 53.073 -13.639 -27.579 1.00 80.00 83 THR A N 1
ATOM 636 C CA . THR A 1 83 ? 52.443 -14.024 -28.848 1.00 80.00 83 THR A CA 1
ATOM 637 C C . THR A 1 83 ? 51.658 -12.841 -29.411 1.00 80.00 83 THR A C 1
ATOM 639 O O . THR A 1 83 ? 50.656 -12.408 -28.833 1.00 80.00 83 THR A O 1
ATOM 642 N N . LYS A 1 84 ? 52.095 -12.333 -30.567 1.00 89.75 84 LYS A N 1
ATOM 643 C CA . LYS A 1 84 ? 51.430 -11.249 -31.302 1.00 89.75 84 LYS A CA 1
ATOM 644 C C . LYS A 1 84 ? 50.759 -11.798 -32.541 1.00 89.75 84 LYS A C 1
ATOM 646 O O . LYS A 1 84 ? 51.396 -12.485 -33.334 1.00 89.75 84 LYS A O 1
ATOM 651 N N . PHE A 1 85 ? 49.495 -11.469 -32.759 1.00 91.44 85 PHE A N 1
ATOM 652 C CA . PHE A 1 85 ? 48.760 -11.996 -33.904 1.00 91.44 85 PHE A CA 1
ATOM 653 C C . PHE A 1 85 ? 47.909 -10.935 -34.600 1.00 91.44 85 PHE A C 1
ATOM 655 O O . PHE A 1 85 ? 47.613 -9.866 -34.066 1.00 91.44 85 PHE A O 1
ATOM 662 N N . LEU A 1 86 ? 47.605 -11.216 -35.863 1.00 93.69 86 LEU A N 1
ATOM 663 C CA . LEU A 1 86 ? 46.807 -10.381 -36.749 1.00 93.69 86 LEU A CA 1
ATOM 664 C C . LEU A 1 86 ? 45.556 -11.151 -37.141 1.00 93.69 86 LEU A C 1
ATOM 666 O O . LEU A 1 86 ? 45.661 -12.306 -37.562 1.00 93.69 86 LEU A O 1
ATOM 670 N N . THR A 1 87 ? 44.403 -10.504 -37.029 1.00 95.56 87 THR A N 1
ATOM 671 C CA . THR A 1 87 ? 43.111 -11.071 -37.390 1.00 95.56 87 THR A CA 1
ATOM 672 C C . THR A 1 87 ? 42.543 -10.405 -38.637 1.00 95.56 87 THR A C 1
ATOM 674 O O . THR A 1 87 ? 42.969 -9.319 -39.048 1.00 95.56 87 THR A O 1
ATOM 677 N N . LYS A 1 88 ? 41.609 -11.107 -39.273 1.00 95.38 88 LYS A N 1
ATOM 678 C CA . LYS A 1 88 ? 40.815 -10.625 -40.397 1.00 95.38 88 LYS A CA 1
ATOM 679 C C . LYS A 1 88 ? 39.473 -11.355 -40.426 1.00 95.38 88 LYS A C 1
ATOM 681 O O . LYS A 1 88 ? 39.425 -12.568 -40.224 1.00 95.38 88 LYS A O 1
ATOM 686 N N . GLY A 1 89 ? 38.394 -10.628 -40.706 1.00 94.50 89 GLY A N 1
ATOM 687 C CA . GLY A 1 89 ? 37.100 -11.235 -41.027 1.00 94.50 89 GLY A CA 1
ATOM 688 C C . GLY A 1 89 ? 37.154 -12.017 -42.340 1.00 94.50 89 GLY A C 1
ATOM 689 O O . GLY A 1 89 ? 37.757 -11.562 -43.320 1.00 94.50 89 GLY A O 1
ATOM 690 N N . ASP A 1 90 ? 36.524 -13.187 -42.373 1.00 92.19 90 ASP A N 1
ATOM 691 C CA . ASP A 1 90 ? 36.523 -14.063 -43.550 1.00 92.19 90 ASP A CA 1
ATOM 692 C C . ASP A 1 90 ? 35.931 -13.366 -44.790 1.00 92.19 90 ASP A C 1
ATOM 694 O O . ASP A 1 90 ? 36.462 -13.525 -45.890 1.00 92.19 90 ASP A O 1
ATOM 698 N N . ASN A 1 91 ? 34.943 -12.486 -44.590 1.00 92.75 91 ASN A N 1
ATOM 699 C CA . ASN A 1 91 ? 34.291 -11.694 -45.636 1.00 92.75 91 ASN A CA 1
ATOM 700 C C . ASN A 1 91 ? 34.896 -10.285 -45.832 1.00 92.75 91 ASN A C 1
ATOM 702 O O . ASN A 1 91 ? 34.430 -9.499 -46.655 1.00 92.75 91 ASN A O 1
ATOM 706 N N . ASN A 1 92 ? 35.925 -9.910 -45.066 1.00 92.19 92 ASN A N 1
ATOM 707 C CA . ASN A 1 92 ? 36.548 -8.586 -45.185 1.00 92.19 92 ASN A CA 1
ATOM 708 C C . ASN A 1 92 ? 37.619 -8.590 -46.293 1.00 92.19 92 ASN A C 1
ATOM 710 O O . ASN A 1 92 ? 38.303 -9.590 -46.493 1.00 92.19 92 ASN A O 1
ATOM 714 N N . MET A 1 93 ? 37.840 -7.471 -46.996 1.00 89.50 93 MET A N 1
ATOM 715 C CA . MET A 1 93 ? 38.925 -7.362 -47.998 1.00 89.50 93 MET A CA 1
ATOM 716 C C . MET A 1 93 ? 40.297 -7.051 -47.380 1.00 89.50 93 MET A C 1
ATOM 718 O O . MET A 1 93 ? 41.329 -7.409 -47.942 1.00 89.50 93 MET A O 1
ATOM 722 N N . VAL A 1 94 ? 40.309 -6.406 -46.214 1.00 92.50 94 VAL A N 1
ATOM 723 C CA . VAL A 1 94 ? 41.511 -5.942 -45.504 1.00 92.50 94 VAL A CA 1
ATOM 724 C C . VAL A 1 94 ? 41.614 -6.588 -44.123 1.00 92.50 94 VAL A C 1
ATOM 726 O O . VAL A 1 94 ? 40.632 -7.140 -43.624 1.00 92.50 94 VAL A O 1
ATOM 729 N N . ASP A 1 95 ? 42.808 -6.552 -43.530 1.00 92.19 95 ASP A N 1
ATOM 730 C CA . ASP A 1 95 ? 43.035 -7.003 -42.154 1.00 92.19 95 ASP A CA 1
ATOM 731 C C . ASP A 1 95 ? 42.485 -6.018 -41.105 1.00 92.19 95 ASP A C 1
ATOM 733 O O . ASP A 1 95 ? 42.090 -4.891 -41.415 1.00 92.19 95 ASP A O 1
ATOM 737 N N . ASP A 1 96 ? 42.451 -6.457 -39.847 1.00 92.12 96 ASP A N 1
ATOM 738 C CA . ASP A 1 96 ? 41.794 -5.722 -38.764 1.00 92.12 96 ASP A CA 1
ATOM 739 C C . ASP A 1 96 ? 42.639 -4.598 -38.144 1.00 92.12 96 ASP A C 1
ATOM 741 O O . ASP A 1 96 ? 42.217 -4.009 -37.149 1.00 92.12 96 ASP A O 1
ATOM 745 N N . ARG A 1 97 ? 43.804 -4.235 -38.705 1.00 89.12 97 ARG A N 1
ATOM 746 C CA . ARG A 1 97 ? 44.651 -3.163 -38.136 1.00 89.12 97 ARG A CA 1
ATOM 747 C C . ARG A 1 97 ? 43.922 -1.832 -37.997 1.00 89.12 97 ARG A C 1
ATOM 749 O O . ARG A 1 97 ? 44.198 -1.086 -37.067 1.00 89.12 97 ARG A O 1
ATOM 756 N N . GLY A 1 98 ? 42.985 -1.543 -38.899 1.00 86.00 98 GLY A N 1
ATOM 757 C CA . GLY A 1 98 ? 42.145 -0.344 -38.821 1.00 86.00 98 GLY A CA 1
ATOM 758 C C . GLY A 1 98 ? 41.076 -0.390 -37.721 1.00 86.00 98 GLY A C 1
ATOM 759 O O . GLY A 1 98 ? 40.461 0.633 -37.431 1.00 86.00 98 GLY A O 1
ATOM 760 N N . LEU A 1 99 ? 40.823 -1.559 -37.124 1.00 86.25 99 LEU A N 1
ATOM 761 C CA . LEU A 1 99 ? 39.855 -1.740 -36.041 1.00 86.25 99 LEU A CA 1
ATOM 762 C C . LEU A 1 99 ? 40.498 -1.664 -34.655 1.00 86.25 99 LEU A C 1
ATOM 764 O O . LEU A 1 99 ? 39.790 -1.338 -33.703 1.00 86.25 99 LEU A O 1
ATOM 768 N N . TYR A 1 100 ? 41.793 -1.969 -34.547 1.00 91.06 100 TYR A N 1
ATOM 769 C CA . TYR A 1 100 ? 42.542 -1.977 -33.290 1.00 91.06 100 TYR A CA 1
ATOM 770 C C . TYR A 1 100 ? 42.648 -0.582 -32.656 1.00 91.06 100 TYR A C 1
ATOM 772 O O . TYR A 1 100 ? 42.329 0.437 -33.272 1.00 91.06 100 TYR A O 1
ATOM 780 N N . ALA A 1 101 ? 43.094 -0.533 -31.398 1.00 85.94 101 ALA A N 1
ATOM 781 C CA . ALA A 1 101 ? 43.305 0.729 -30.699 1.00 85.94 101 ALA A CA 1
ATOM 782 C C . ALA A 1 101 ? 44.376 1.592 -31.395 1.00 85.94 101 ALA A C 1
ATOM 784 O O . ALA A 1 101 ? 45.247 1.092 -32.110 1.00 85.94 101 ALA A O 1
ATOM 785 N N . SER A 1 102 ? 44.335 2.910 -31.175 1.00 83.88 102 SER A N 1
ATOM 786 C CA . SER A 1 102 ? 45.300 3.839 -31.778 1.00 83.88 102 SER A CA 1
ATOM 787 C C . SER A 1 102 ? 46.742 3.449 -31.422 1.00 83.88 102 SER A C 1
ATOM 789 O O . SER A 1 102 ? 47.091 3.341 -30.248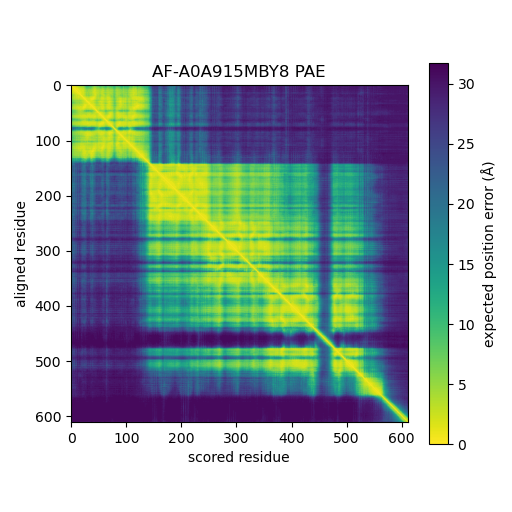 1.00 83.88 102 SER A O 1
ATOM 791 N N . GLY A 1 103 ? 47.578 3.216 -32.438 1.00 82.88 103 GLY A N 1
ATOM 792 C CA . GLY A 1 103 ? 48.966 2.767 -32.270 1.00 82.88 103 GLY A CA 1
ATOM 793 C C . GLY A 1 103 ? 49.149 1.258 -32.049 1.00 82.88 103 GLY A C 1
ATOM 794 O O . GLY A 1 103 ? 50.287 0.796 -31.954 1.00 82.88 103 GLY A O 1
ATOM 795 N N . GLN A 1 104 ? 48.068 0.472 -32.011 1.00 87.56 104 GLN A N 1
ATOM 796 C CA . GLN A 1 104 ? 48.113 -0.984 -31.903 1.00 87.56 104 GLN A CA 1
ATOM 797 C C . GLN A 1 104 ? 48.089 -1.632 -33.294 1.00 87.56 104 GLN A C 1
ATOM 799 O O . GLN A 1 104 ? 47.125 -1.512 -34.039 1.00 87.56 104 GLN A O 1
ATOM 804 N N . TYR A 1 105 ? 49.148 -2.370 -33.639 1.00 88.19 105 TYR A N 1
ATOM 805 C CA . TYR A 1 105 ? 49.260 -3.078 -34.928 1.00 88.19 105 TYR A CA 1
ATOM 806 C C . TYR A 1 105 ? 49.068 -4.596 -34.822 1.00 88.19 105 TYR A C 1
ATOM 808 O O . TYR A 1 105 ? 48.914 -5.274 -35.840 1.00 88.19 105 TYR A O 1
ATOM 816 N N . TRP A 1 106 ? 49.102 -5.127 -33.599 1.00 90.62 106 TRP A N 1
ATOM 817 C CA . TRP A 1 106 ? 49.002 -6.550 -33.291 1.00 90.62 106 TRP A CA 1
ATOM 818 C C . TRP A 1 106 ? 48.161 -6.744 -32.034 1.00 90.62 106 TRP A C 1
ATOM 820 O O . TRP A 1 106 ? 48.275 -5.962 -31.087 1.00 90.62 106 TRP A O 1
ATOM 830 N N . LEU A 1 107 ? 47.361 -7.804 -32.023 1.00 91.00 107 LEU A N 1
ATOM 831 C CA . LEU A 1 107 ? 46.669 -8.262 -30.828 1.00 91.00 107 LEU A CA 1
ATOM 832 C C . LEU A 1 107 ? 47.606 -9.130 -29.994 1.00 91.00 107 LEU A C 1
ATOM 834 O O . LEU A 1 107 ? 48.466 -9.836 -30.530 1.00 91.00 107 LEU A O 1
ATOM 838 N N . GLN A 1 108 ? 47.430 -9.060 -28.683 1.00 89.94 108 GLN A N 1
ATOM 839 C CA . GLN A 1 108 ? 48.124 -9.888 -27.707 1.00 89.94 108 GLN A CA 1
ATOM 840 C C . GLN A 1 108 ? 47.132 -10.809 -27.002 1.00 89.94 108 GLN A C 1
ATOM 842 O O . GLN A 1 108 ? 45.918 -10.615 -27.062 1.00 89.94 108 GLN A O 1
ATOM 847 N N . ARG A 1 109 ? 47.643 -11.817 -26.285 1.00 86.44 109 ARG A N 1
ATOM 848 C CA . ARG A 1 109 ? 46.793 -12.789 -25.579 1.00 86.44 109 ARG A CA 1
ATOM 849 C C . ARG A 1 109 ? 45.809 -12.129 -24.603 1.00 86.44 109 ARG A C 1
ATOM 851 O O . ARG A 1 109 ? 44.684 -12.601 -24.487 1.00 86.44 109 ARG A O 1
ATOM 858 N N . LYS A 1 110 ? 46.200 -11.016 -23.974 1.00 87.25 110 LYS A N 1
ATOM 859 C CA . LYS A 1 110 ? 45.355 -10.224 -23.062 1.00 87.25 110 LYS A CA 1
ATOM 860 C C . LYS A 1 110 ? 44.094 -9.641 -23.715 1.00 87.25 110 LYS A C 1
ATOM 862 O O . LYS A 1 110 ? 43.126 -9.375 -23.016 1.00 87.25 110 LYS A O 1
ATOM 867 N N . ASP A 1 111 ? 44.104 -9.451 -25.033 1.00 89.94 111 ASP A N 1
ATOM 868 C CA . ASP A 1 111 ? 42.980 -8.862 -25.764 1.00 89.94 111 ASP A CA 1
ATOM 869 C C . ASP A 1 111 ? 41.924 -9.933 -26.110 1.00 89.94 111 ASP A C 1
ATOM 871 O O . ASP A 1 111 ? 40.811 -9.612 -26.529 1.00 89.94 111 ASP A O 1
ATOM 875 N N . VAL A 1 112 ? 42.258 -11.222 -25.942 1.00 90.62 112 VAL A N 1
ATOM 876 C CA . VAL A 1 112 ? 41.418 -12.366 -26.318 1.00 90.62 112 VAL A CA 1
ATOM 877 C C . VAL A 1 112 ? 40.482 -12.745 -25.180 1.00 90.62 112 VAL A C 1
ATOM 879 O O . VAL A 1 112 ? 40.907 -13.192 -24.117 1.00 90.62 112 VAL A O 1
ATOM 882 N N . VAL A 1 113 ? 39.185 -12.656 -25.456 1.00 90.31 113 VAL A N 1
ATOM 883 C CA . VAL A 1 113 ? 38.113 -13.135 -24.576 1.00 90.31 113 VAL A CA 1
ATOM 884 C C . VAL A 1 113 ? 38.023 -14.663 -24.632 1.00 90.31 113 VAL A C 1
ATOM 886 O O . VAL A 1 113 ? 37.812 -15.324 -23.614 1.00 90.31 113 VAL A O 1
ATOM 889 N N . GLY A 1 114 ? 38.203 -15.242 -25.821 1.00 92.25 114 GLY A N 1
ATOM 890 C CA . GLY A 1 114 ? 38.293 -16.686 -26.019 1.00 92.25 114 GLY A CA 1
ATOM 891 C C . GLY A 1 114 ? 38.359 -17.087 -27.490 1.00 92.25 114 GLY A C 1
ATOM 892 O O . GLY A 1 114 ? 38.211 -16.260 -28.389 1.00 92.25 114 GLY A O 1
ATOM 893 N N . ARG A 1 115 ? 38.583 -18.376 -27.741 1.00 92.88 115 ARG A N 1
ATOM 894 C CA . ARG A 1 115 ? 38.552 -18.990 -29.074 1.00 92.88 115 ARG A CA 1
ATOM 895 C C . ARG A 1 115 ? 37.285 -19.806 -29.256 1.00 92.88 115 ARG A C 1
ATOM 897 O O . ARG A 1 115 ? 36.902 -20.542 -28.349 1.00 92.88 115 ARG A O 1
ATOM 904 N N . ALA A 1 116 ? 36.663 -19.699 -30.425 1.00 92.81 116 ALA A N 1
ATOM 905 C CA . ALA A 1 116 ? 35.474 -20.477 -30.743 1.00 92.81 116 ALA A CA 1
ATOM 906 C C . ALA A 1 116 ? 35.849 -21.952 -30.962 1.00 92.81 116 ALA A C 1
ATOM 908 O O . ALA A 1 116 ? 36.649 -22.267 -31.843 1.00 92.81 116 ALA A O 1
ATOM 909 N N . LYS A 1 117 ? 35.277 -22.854 -30.156 1.00 90.56 117 LYS A N 1
ATOM 910 C CA . LYS A 1 117 ? 35.444 -24.318 -30.293 1.00 90.56 117 LYS A CA 1
ATOM 911 C C . LYS A 1 117 ? 34.183 -25.014 -30.806 1.00 90.56 117 LYS A C 1
ATOM 913 O O . LYS A 1 117 ? 34.253 -26.152 -31.254 1.00 90.56 117 LYS A O 1
ATOM 918 N N . GLY A 1 118 ? 33.042 -24.331 -30.770 1.00 92.06 118 GLY A N 1
ATOM 919 C CA . GLY A 1 118 ? 31.781 -24.813 -31.319 1.00 92.06 118 GLY A CA 1
ATOM 920 C C . GLY A 1 118 ? 30.803 -23.666 -31.530 1.00 92.06 118 GLY A C 1
ATOM 921 O O . GLY A 1 118 ? 31.014 -22.563 -31.021 1.00 92.06 118 GLY A O 1
ATOM 922 N N . PHE A 1 119 ? 29.735 -23.928 -32.276 1.00 94.50 119 PHE A N 1
ATOM 923 C CA . PHE A 1 119 ? 28.668 -22.961 -32.481 1.00 94.50 119 PHE A CA 1
ATOM 924 C C . PHE A 1 119 ? 27.310 -23.638 -32.633 1.00 94.50 119 PHE A C 1
ATOM 926 O O . PHE A 1 119 ? 27.228 -24.818 -32.975 1.00 94.50 119 PHE A O 1
ATOM 933 N N . VAL A 1 120 ? 26.251 -22.874 -32.383 1.00 94.50 120 VAL A N 1
ATOM 934 C CA . VAL A 1 120 ? 24.874 -23.264 -32.678 1.00 94.50 120 VAL A CA 1
ATOM 935 C C . VAL A 1 120 ? 24.297 -22.247 -33.662 1.00 94.50 120 VAL A C 1
ATOM 937 O O . VAL A 1 120 ? 24.247 -21.058 -33.327 1.00 94.50 120 VAL A O 1
ATOM 940 N N . PRO A 1 121 ? 23.889 -22.675 -34.869 1.00 92.62 121 PRO A N 1
ATOM 941 C CA . PRO A 1 121 ? 23.489 -21.748 -35.914 1.00 92.62 121 PRO A CA 1
ATOM 942 C C . PRO A 1 121 ? 22.183 -21.026 -35.566 1.00 92.62 121 PRO A C 1
ATOM 944 O O . PRO A 1 121 ? 21.268 -21.631 -35.003 1.00 92.62 121 PRO A O 1
ATOM 947 N N . TYR A 1 122 ? 22.097 -19.738 -35.903 1.00 89.56 122 TYR A N 1
ATOM 948 C CA . TYR A 1 122 ? 20.909 -18.870 -35.786 1.00 89.56 122 TYR A CA 1
ATOM 949 C C . TYR A 1 122 ? 20.265 -18.685 -34.394 1.00 89.56 122 TYR A C 1
ATOM 951 O O . TYR A 1 122 ? 19.361 -17.861 -34.257 1.00 89.56 122 TYR A O 1
ATOM 959 N N . VAL A 1 123 ? 20.697 -19.377 -33.335 1.00 91.31 123 VAL A N 1
ATOM 960 C CA . VAL A 1 123 ? 20.092 -19.262 -31.987 1.00 91.31 123 VAL A CA 1
ATOM 961 C C . VAL A 1 123 ? 20.213 -17.847 -31.414 1.00 91.31 123 VAL A C 1
ATOM 963 O O . VAL A 1 123 ? 19.293 -17.342 -30.769 1.00 91.31 123 VAL A O 1
ATOM 966 N N . GLY A 1 124 ? 21.321 -17.168 -31.698 1.00 88.38 124 GLY A N 1
ATOM 967 C CA . GLY A 1 124 ? 21.542 -15.772 -31.340 1.00 88.38 124 GLY A CA 1
ATOM 968 C C . GLY A 1 124 ? 20.630 -14.783 -32.073 1.00 88.38 124 GLY A C 1
ATOM 969 O O . GLY A 1 124 ? 20.571 -13.619 -31.685 1.00 88.38 124 GLY A O 1
ATOM 970 N N . MET A 1 125 ? 19.854 -15.204 -33.080 1.00 88.50 125 MET A N 1
ATOM 971 C CA . MET A 1 125 ? 18.829 -14.332 -33.665 1.00 88.50 125 MET A CA 1
ATOM 972 C C . MET A 1 125 ? 17.773 -13.930 -32.637 1.00 88.50 125 MET A C 1
ATOM 974 O O . MET A 1 125 ? 17.276 -12.811 -32.697 1.00 88.50 125 MET A O 1
ATOM 978 N N . VAL A 1 126 ? 17.472 -14.787 -31.655 1.00 83.19 126 VAL A N 1
ATOM 979 C CA . VAL A 1 126 ? 16.520 -14.458 -30.583 1.00 83.19 126 VAL A CA 1
ATOM 980 C C . VAL A 1 126 ? 17.023 -13.272 -29.759 1.00 83.19 126 VAL A C 1
ATOM 982 O O . VAL A 1 126 ? 16.281 -12.318 -29.537 1.00 83.19 126 VAL A O 1
ATOM 985 N N . THR A 1 127 ? 18.292 -13.285 -29.346 1.00 81.06 127 THR A N 1
ATOM 986 C CA . THR A 1 127 ? 18.878 -12.183 -28.570 1.00 81.06 127 THR A CA 1
ATOM 987 C C . THR A 1 127 ? 19.008 -10.907 -29.398 1.00 81.06 127 THR A C 1
ATOM 989 O O . THR A 1 127 ? 18.736 -9.828 -28.873 1.00 81.06 127 THR A O 1
ATOM 992 N N . ILE A 1 128 ? 19.345 -11.018 -30.687 1.00 84.19 128 ILE A N 1
ATOM 993 C CA . ILE A 1 128 ? 19.383 -9.878 -31.615 1.00 84.19 128 ILE A CA 1
ATOM 994 C C . ILE A 1 128 ? 17.986 -9.260 -31.766 1.00 84.19 128 ILE A C 1
ATOM 996 O O . ILE A 1 128 ? 17.832 -8.063 -31.552 1.00 84.19 128 ILE A O 1
ATOM 1000 N N . ILE A 1 129 ? 16.949 -10.060 -32.038 1.00 81.19 129 ILE A N 1
ATOM 1001 C CA . ILE A 1 129 ? 15.563 -9.582 -32.178 1.00 81.19 129 ILE A CA 1
ATOM 1002 C C . ILE A 1 129 ? 15.073 -8.919 -30.882 1.00 81.19 129 ILE A C 1
ATOM 1004 O O . ILE A 1 129 ? 14.443 -7.864 -30.933 1.00 81.19 129 ILE A O 1
ATOM 1008 N N . MET A 1 130 ? 15.377 -9.495 -29.713 1.00 74.75 130 MET A N 1
ATOM 1009 C CA . MET A 1 130 ? 15.004 -8.905 -28.419 1.00 74.75 130 MET A CA 1
ATOM 1010 C C . MET A 1 130 ? 15.702 -7.566 -28.143 1.00 74.75 130 MET A C 1
ATOM 1012 O O . MET A 1 130 ? 15.128 -6.714 -27.463 1.00 74.75 130 MET A O 1
ATOM 1016 N N . ASN A 1 131 ? 16.927 -7.379 -28.639 1.00 78.50 131 ASN A N 1
ATOM 1017 C CA . ASN A 1 131 ? 17.670 -6.127 -28.509 1.00 78.50 131 ASN A CA 1
ATOM 1018 C C . ASN A 1 131 ? 17.199 -5.068 -29.523 1.00 78.50 131 ASN A C 1
ATOM 1020 O O . ASN A 1 131 ? 17.008 -3.912 -29.152 1.00 78.50 131 ASN A O 1
ATOM 1024 N N . ASP A 1 132 ? 16.958 -5.475 -30.773 1.00 78.94 132 ASP A N 1
ATOM 1025 C CA . ASP A 1 132 ? 16.523 -4.603 -31.872 1.00 78.94 132 ASP A CA 1
ATOM 1026 C C . ASP A 1 132 ? 15.065 -4.135 -31.693 1.00 78.94 132 ASP A C 1
ATOM 1028 O O . ASP A 1 132 ? 14.710 -3.020 -32.083 1.00 78.94 132 ASP A O 1
ATOM 1032 N N . TYR A 1 133 ? 14.224 -4.940 -31.031 1.00 75.88 133 TYR A N 1
ATOM 1033 C CA . TYR A 1 133 ? 12.844 -4.595 -30.684 1.00 75.88 133 TYR A CA 1
ATOM 1034 C C . TYR A 1 133 ? 12.620 -4.623 -29.162 1.00 75.88 133 TYR A C 1
ATOM 1036 O O . TYR A 1 133 ? 12.015 -5.564 -28.639 1.00 75.88 133 TYR A O 1
ATOM 1044 N N . PRO A 1 134 ? 12.990 -3.556 -28.425 1.00 66.31 134 PRO A N 1
ATOM 1045 C CA . PRO A 1 134 ? 12.818 -3.494 -26.972 1.00 66.31 134 PRO A CA 1
ATOM 1046 C C . PRO A 1 134 ? 11.365 -3.699 -26.527 1.00 66.31 134 PRO A C 1
ATOM 1048 O O . PRO A 1 134 ? 11.113 -4.289 -25.485 1.00 66.31 134 PRO A O 1
ATOM 1051 N N . LYS A 1 135 ? 10.388 -3.270 -27.339 1.00 58.84 135 LYS A N 1
ATOM 1052 C CA . LYS A 1 135 ? 8.954 -3.504 -27.084 1.00 58.84 135 LYS A CA 1
ATOM 1053 C C . LYS A 1 135 ? 8.599 -4.993 -27.051 1.00 58.84 135 LYS A C 1
ATOM 1055 O O . LYS A 1 135 ? 7.712 -5.387 -26.302 1.00 58.84 135 LYS A O 1
ATOM 1060 N N . LEU A 1 136 ? 9.313 -5.818 -27.816 1.00 59.81 136 LEU A N 1
ATOM 1061 C CA . LEU A 1 136 ? 9.084 -7.256 -27.896 1.00 59.81 136 LEU A CA 1
ATOM 1062 C C . LEU A 1 136 ? 9.539 -7.961 -26.609 1.00 59.81 136 LEU A C 1
ATOM 1064 O O . LEU A 1 136 ? 8.838 -8.839 -26.111 1.00 59.81 136 LEU A O 1
ATOM 1068 N N . LYS A 1 137 ? 10.631 -7.480 -25.994 1.00 57.47 137 LYS A N 1
ATOM 1069 C CA . LYS A 1 137 ? 11.080 -7.896 -24.653 1.00 57.47 137 LYS A CA 1
ATOM 1070 C C . LYS A 1 137 ? 9.983 -7.713 -23.600 1.00 57.47 137 LYS A C 1
ATOM 1072 O O . LYS A 1 137 ? 9.787 -8.609 -22.790 1.00 57.47 137 LYS A O 1
ATOM 1077 N N . TYR A 1 138 ? 9.256 -6.595 -23.639 1.00 54.59 138 TYR A N 1
ATOM 1078 C CA . TYR A 1 138 ? 8.125 -6.346 -22.738 1.00 54.59 138 TYR A CA 1
ATOM 1079 C C . TYR A 1 138 ? 6.869 -7.133 -23.141 1.00 54.59 138 TYR A C 1
ATOM 1081 O O . TYR A 1 138 ? 6.135 -7.575 -22.270 1.00 54.59 138 TYR A O 1
ATOM 1089 N N . SER A 1 139 ? 6.651 -7.384 -24.439 1.00 53.81 139 SER A N 1
ATOM 1090 C CA . SER A 1 139 ? 5.490 -8.147 -24.934 1.00 53.81 139 SER A CA 1
ATOM 1091 C C . SER A 1 139 ? 5.496 -9.634 -24.541 1.00 53.81 139 SER A C 1
ATOM 1093 O O . SER A 1 139 ? 4.448 -10.211 -24.275 1.00 53.81 139 SER A O 1
ATOM 1095 N N . VAL A 1 140 ? 6.680 -10.252 -24.447 1.00 55.19 140 VAL A N 1
ATOM 1096 C CA . VAL A 1 140 ? 6.853 -11.652 -24.004 1.00 55.19 140 VAL A CA 1
ATOM 1097 C C . VAL A 1 140 ? 6.646 -11.793 -22.483 1.00 55.19 140 VAL A C 1
ATOM 1099 O O . VAL A 1 140 ? 6.535 -12.895 -21.956 1.00 55.19 140 VAL A O 1
ATOM 1102 N N . LEU A 1 141 ? 6.549 -10.664 -21.780 1.00 53.56 141 LEU A N 1
ATOM 1103 C CA . LEU A 1 141 ? 6.401 -10.538 -20.336 1.00 53.56 141 LEU A CA 1
ATOM 1104 C C . LEU A 1 141 ? 4.989 -10.049 -19.927 1.00 53.56 141 LEU A C 1
ATOM 1106 O O . LEU A 1 141 ? 4.769 -9.721 -18.770 1.00 53.56 141 LEU A O 1
ATOM 1110 N N . VAL A 1 142 ? 4.008 -9.974 -20.832 1.00 55.75 142 VAL A N 1
ATOM 1111 C CA . VAL A 1 142 ? 2.736 -9.281 -20.541 1.00 55.75 142 VAL A CA 1
ATOM 1112 C C . VAL A 1 142 ? 1.848 -10.075 -19.577 1.00 55.75 142 VAL A C 1
ATOM 1114 O O . VAL A 1 142 ? 1.122 -10.981 -19.978 1.00 55.75 142 VAL A O 1
ATOM 1117 N N . PHE A 1 143 ? 1.859 -9.663 -18.307 1.00 73.88 143 PHE A N 1
ATOM 1118 C CA . PHE A 1 143 ? 0.832 -9.989 -17.306 1.00 73.88 143 PHE A CA 1
ATOM 1119 C C . PHE A 1 143 ? -0.062 -8.783 -16.964 1.00 73.88 143 PHE A C 1
ATOM 1121 O O . PHE A 1 143 ? -0.983 -8.907 -16.159 1.00 73.88 143 PHE A O 1
ATOM 1128 N N . VAL A 1 144 ? 0.183 -7.623 -17.588 1.00 87.75 144 VAL A N 1
ATOM 1129 C CA . VAL A 1 144 ? -0.672 -6.431 -17.496 1.00 87.75 144 VAL A CA 1
ATOM 1130 C C . VAL A 1 144 ? -1.519 -6.301 -18.757 1.00 87.75 144 VAL A C 1
ATOM 1132 O O . VAL A 1 144 ? -1.006 -6.163 -19.864 1.00 87.75 144 VAL A O 1
ATOM 1135 N N . ILE A 1 145 ? -2.836 -6.316 -18.596 1.00 91.38 145 ILE A N 1
ATOM 1136 C CA . ILE A 1 145 ? -3.791 -6.262 -19.703 1.00 91.38 145 ILE A CA 1
ATOM 1137 C C . ILE A 1 145 ? -3.961 -4.811 -20.166 1.00 91.38 145 ILE A C 1
ATOM 1139 O O . ILE A 1 145 ? -4.338 -3.939 -19.384 1.00 91.38 145 ILE A O 1
ATOM 1143 N N . GLU A 1 146 ? -3.735 -4.541 -21.451 1.00 92.38 146 GLU A N 1
ATOM 1144 C CA . GLU A 1 146 ? -4.096 -3.250 -22.041 1.00 92.38 146 GLU A CA 1
ATOM 1145 C C . GLU A 1 146 ? -5.608 -3.215 -22.296 1.00 92.38 146 GLU A C 1
ATOM 1147 O O . GLU A 1 146 ? -6.139 -3.961 -23.120 1.00 92.38 146 GLU A O 1
ATOM 1152 N N . LEU A 1 147 ? -6.309 -2.378 -21.539 1.00 93.88 147 LEU A N 1
ATOM 1153 C CA . LEU A 1 147 ? -7.763 -2.305 -21.512 1.00 93.88 147 LEU A CA 1
ATOM 1154 C C . LEU A 1 147 ? -8.273 -1.181 -22.423 1.00 93.88 147 LEU A C 1
ATOM 1156 O O . LEU A 1 147 ? -7.615 -0.158 -22.625 1.00 93.88 147 LEU A O 1
ATOM 1160 N N . ASN A 1 148 ? -9.470 -1.381 -22.970 1.00 94.56 148 ASN A N 1
ATOM 1161 C CA . ASN A 1 148 ? -10.196 -0.397 -23.768 1.00 94.56 148 ASN A CA 1
ATOM 1162 C C . ASN A 1 148 ? -11.477 0.063 -23.056 1.00 94.56 148 ASN A C 1
ATOM 1164 O O . ASN A 1 148 ? -11.713 -0.262 -21.895 1.00 94.56 148 ASN A O 1
ATOM 1168 N N . ASP A 1 149 ? -12.311 0.818 -23.759 1.00 93.88 149 ASP A N 1
ATOM 1169 C CA . ASP A 1 149 ? -13.611 1.300 -23.295 1.00 93.88 149 ASP A CA 1
ATOM 1170 C C . ASP A 1 149 ? -14.573 0.199 -22.823 1.00 93.88 149 ASP A C 1
ATOM 1172 O O . ASP A 1 149 ? -15.323 0.427 -21.875 1.00 93.88 149 ASP A O 1
ATOM 1176 N N . ARG A 1 150 ? -14.491 -1.015 -23.387 1.00 93.38 150 ARG A N 1
ATOM 1177 C CA . ARG A 1 150 ? -15.280 -2.180 -22.931 1.00 93.38 150 ARG A CA 1
ATOM 1178 C C . ARG A 1 150 ? -14.956 -2.620 -21.506 1.00 93.38 150 ARG A C 1
ATOM 1180 O O . ARG A 1 150 ? -15.658 -3.463 -20.953 1.00 93.38 150 ARG A O 1
ATOM 1187 N N . PHE A 1 151 ? -13.899 -2.079 -20.900 1.00 94.00 151 PHE A N 1
ATOM 1188 C CA . PHE A 1 151 ? -13.617 -2.297 -19.487 1.00 94.00 151 PHE A CA 1
ATOM 1189 C C . PHE A 1 151 ? -14.819 -1.945 -18.598 1.00 94.00 151 PHE A C 1
ATOM 1191 O O . PHE A 1 151 ? -15.090 -2.672 -17.644 1.00 94.00 151 PHE A O 1
ATOM 1198 N N . LEU A 1 152 ? -15.583 -0.904 -18.948 1.00 92.69 152 LEU A N 1
ATOM 1199 C CA . LEU A 1 152 ? -16.775 -0.496 -18.198 1.00 92.69 152 LEU A CA 1
ATOM 1200 C C . LEU A 1 152 ? -17.833 -1.614 -18.097 1.00 92.69 152 LEU A C 1
ATOM 1202 O O . LEU A 1 152 ? -18.540 -1.691 -17.102 1.00 92.69 152 LEU A O 1
ATOM 1206 N N . ASP A 1 153 ? -17.890 -2.537 -19.063 1.00 92.56 153 ASP A N 1
ATOM 1207 C CA . ASP A 1 153 ? -18.857 -3.649 -19.073 1.00 92.56 153 ASP A CA 1
ATOM 1208 C C . ASP A 1 153 ? -18.417 -4.851 -18.211 1.00 92.56 153 ASP A C 1
ATOM 1210 O O . ASP A 1 153 ? -19.186 -5.790 -17.957 1.00 92.56 153 ASP A O 1
ATOM 1214 N N . VAL A 1 154 ? -17.138 -4.886 -17.826 1.00 91.31 154 VAL A N 1
ATOM 1215 C CA . VAL A 1 154 ? -16.507 -6.030 -17.147 1.00 91.31 154 VAL A CA 1
ATOM 1216 C C . VAL A 1 154 ? -15.869 -5.671 -15.811 1.00 91.31 154 VAL A C 1
ATOM 1218 O O . VAL A 1 154 ? -15.433 -6.582 -15.104 1.00 91.31 154 VAL A O 1
ATOM 1221 N N . MET A 1 155 ? -15.821 -4.388 -15.451 1.00 91.44 155 MET A N 1
ATOM 1222 C CA . MET A 1 155 ? -15.205 -3.902 -14.214 1.00 91.44 155 MET A CA 1
ATOM 1223 C C . MET A 1 155 ? -15.849 -4.488 -12.950 1.00 91.44 155 MET A C 1
ATOM 1225 O O . MET A 1 155 ? -15.146 -4.748 -11.977 1.00 91.44 155 MET A O 1
ATOM 1229 N N . ASP A 1 156 ? -17.145 -4.804 -12.997 1.00 90.69 156 ASP A N 1
ATOM 1230 C CA . ASP A 1 156 ? -17.883 -5.391 -11.868 1.00 90.69 156 ASP A CA 1
ATOM 1231 C C . ASP A 1 156 ? -17.708 -6.912 -11.757 1.00 90.69 156 ASP A C 1
ATOM 1233 O O . ASP A 1 156 ? -18.060 -7.529 -10.750 1.00 90.69 156 ASP A O 1
ATOM 1237 N N . LYS A 1 157 ? -17.173 -7.548 -12.804 1.00 89.06 157 LYS A N 1
ATOM 1238 C CA . LYS A 1 157 ? -17.020 -9.001 -12.876 1.00 89.06 157 LYS A CA 1
ATOM 1239 C C . LYS A 1 157 ? -15.625 -9.371 -12.424 1.00 89.06 157 LYS A C 1
ATOM 1241 O O . LYS A 1 157 ? -14.696 -9.181 -13.198 1.00 89.06 157 LYS A O 1
ATOM 1246 N N . GLY A 1 158 ? -15.480 -9.995 -11.257 1.00 87.25 158 GLY A N 1
ATOM 1247 C CA . GLY A 1 158 ? -14.195 -10.467 -10.724 1.00 87.25 158 GLY A CA 1
ATOM 1248 C C . GLY A 1 158 ? -13.344 -9.346 -10.121 1.00 87.25 158 GLY A C 1
ATOM 1249 O O . GLY A 1 158 ? -13.857 -8.283 -9.792 1.00 87.25 158 GLY A O 1
ATOM 1250 N N . LEU A 1 159 ? -12.042 -9.600 -9.957 1.00 94.00 159 LEU A N 1
ATOM 1251 C CA . LEU A 1 159 ? -11.110 -8.653 -9.342 1.00 94.00 159 LEU A CA 1
ATOM 1252 C C . LEU A 1 159 ? -10.249 -7.991 -10.417 1.00 94.00 159 LEU A C 1
ATOM 1254 O O . LEU A 1 159 ? -9.603 -8.682 -11.215 1.00 94.00 159 LEU A O 1
ATOM 1258 N N . TRP A 1 160 ? -10.245 -6.663 -10.436 1.00 95.50 160 TRP A N 1
ATOM 1259 C CA . TRP A 1 160 ? -9.412 -5.873 -11.338 1.00 95.50 160 TRP A CA 1
ATOM 1260 C C . TRP A 1 160 ? -8.550 -4.903 -10.557 1.00 95.50 160 TRP A C 1
ATOM 1262 O O . TRP A 1 160 ? -9.007 -4.291 -9.599 1.00 95.50 160 TRP A O 1
ATOM 1272 N N . PHE A 1 161 ? -7.322 -4.709 -11.014 1.00 97.00 161 PHE A N 1
ATOM 1273 C CA . PHE A 1 161 ? -6.449 -3.670 -10.504 1.00 97.00 161 PHE A CA 1
ATOM 1274 C C . PHE A 1 161 ? -5.883 -2.884 -11.675 1.00 97.00 161 PHE A C 1
ATOM 1276 O O . PHE A 1 161 ? -5.144 -3.437 -12.487 1.00 97.00 161 PHE A O 1
ATOM 1283 N N . VAL A 1 162 ? -6.303 -1.627 -11.823 1.00 97.44 162 VAL A N 1
ATOM 1284 C CA . VAL A 1 162 ? -6.151 -0.888 -13.081 1.00 97.44 162 VAL A CA 1
ATOM 1285 C C . VAL A 1 162 ? -5.443 0.442 -12.864 1.00 97.44 162 VAL A C 1
ATOM 1287 O O . VAL A 1 162 ? -5.832 1.230 -12.001 1.00 97.44 162 VAL A O 1
ATOM 1290 N N . GLU A 1 163 ? -4.424 0.699 -13.686 1.00 97.38 163 GLU A N 1
ATOM 1291 C CA . GLU A 1 163 ? -3.796 2.013 -13.834 1.00 97.38 163 GLU A CA 1
ATOM 1292 C C . GLU A 1 163 ? -4.492 2.812 -14.946 1.00 97.38 163 GLU A C 1
ATOM 1294 O O . GLU A 1 163 ? -4.530 2.400 -16.105 1.00 97.38 163 GLU A O 1
ATOM 1299 N N . PHE A 1 164 ? -4.987 3.996 -14.612 1.00 97.94 164 PHE A N 1
ATOM 1300 C CA . PHE A 1 164 ? -5.485 4.993 -15.554 1.00 97.94 164 PHE A CA 1
ATOM 1301 C C . PHE A 1 164 ? -4.378 6.011 -15.824 1.00 97.94 164 PHE A C 1
ATOM 1303 O O . PHE A 1 164 ? -3.919 6.704 -14.907 1.00 97.94 164 PHE A O 1
ATOM 1310 N N . TYR A 1 165 ? -3.921 6.089 -17.075 1.00 97.38 165 TYR A N 1
ATOM 1311 C CA . TYR A 1 165 ? -2.723 6.845 -17.433 1.00 97.38 165 TYR A CA 1
ATOM 1312 C C . TYR A 1 165 ? -2.895 7.695 -18.694 1.00 97.38 165 TYR A C 1
ATOM 1314 O O . TYR A 1 165 ? -3.828 7.525 -19.478 1.00 97.38 165 TYR A O 1
ATOM 1322 N N . ALA A 1 166 ? -1.937 8.605 -18.892 1.00 96.12 166 ALA A N 1
ATOM 1323 C CA . ALA A 1 166 ? -1.768 9.369 -20.120 1.00 96.12 166 ALA A CA 1
ATOM 1324 C C . ALA A 1 166 ? -0.337 9.182 -20.670 1.00 96.12 166 ALA A C 1
ATOM 1326 O O . ALA A 1 166 ? 0.621 9.332 -19.902 1.00 96.12 166 ALA A O 1
ATOM 1327 N N . PRO A 1 167 ? -0.139 8.919 -21.979 1.00 91.94 167 PRO A N 1
ATOM 1328 C CA . PRO A 1 167 ? 1.182 8.620 -22.551 1.00 91.94 167 PRO A CA 1
ATOM 1329 C C . PRO A 1 167 ? 2.224 9.734 -22.385 1.00 91.94 167 PRO A C 1
ATOM 1331 O O . PRO A 1 167 ? 3.431 9.482 -22.379 1.00 91.94 167 PRO A O 1
ATOM 1334 N N . TRP A 1 168 ? 1.779 10.984 -22.259 1.00 90.69 168 TRP A N 1
ATOM 1335 C CA . TRP A 1 168 ? 2.641 12.152 -22.079 1.00 90.69 168 TRP A CA 1
ATOM 1336 C C . TRP A 1 168 ? 2.985 12.442 -20.609 1.00 90.69 168 TRP A C 1
ATOM 1338 O O . TRP A 1 168 ? 3.916 13.205 -20.352 1.00 90.69 168 TRP A O 1
ATOM 1348 N N . CYS A 1 169 ? 2.307 11.819 -19.641 1.00 94.69 169 CYS A N 1
ATOM 1349 C CA . CYS A 1 169 ? 2.505 12.096 -18.219 1.00 94.69 169 CYS A CA 1
ATOM 1350 C C . CYS A 1 169 ? 3.834 11.519 -17.699 1.00 94.69 169 CYS A C 1
ATOM 1352 O O . CYS A 1 169 ? 4.092 10.316 -17.783 1.00 94.69 169 CYS A O 1
ATOM 1354 N N . ALA A 1 170 ? 4.677 12.375 -17.112 1.00 92.38 170 ALA A N 1
ATOM 1355 C CA . ALA A 1 170 ? 5.970 11.971 -16.556 1.00 92.38 170 ALA A CA 1
ATOM 1356 C C . ALA A 1 170 ? 5.829 10.972 -15.391 1.00 92.38 170 ALA A C 1
ATOM 1358 O O . ALA A 1 170 ? 6.579 9.998 -15.332 1.00 92.38 170 ALA A O 1
ATOM 1359 N N . HIS A 1 171 ? 4.845 11.165 -14.507 1.00 92.44 171 HIS A N 1
ATOM 1360 C CA . HIS A 1 171 ? 4.591 10.260 -13.382 1.00 92.44 171 HIS A CA 1
ATOM 1361 C C . HIS A 1 171 ? 4.114 8.872 -13.843 1.00 92.44 171 HIS A C 1
ATOM 1363 O O . HIS A 1 171 ? 4.543 7.872 -13.277 1.00 92.44 171 HIS A O 1
ATOM 1369 N N . CYS A 1 172 ? 3.312 8.789 -14.913 1.00 94.75 172 CYS A N 1
ATOM 1370 C CA . CYS A 1 172 ? 2.923 7.512 -15.530 1.00 94.75 172 CYS A CA 1
ATOM 1371 C C . CYS A 1 172 ? 4.134 6.781 -16.120 1.00 94.75 172 CYS A C 1
ATOM 1373 O O . CYS A 1 172 ? 4.325 5.592 -15.886 1.00 94.75 172 CYS A O 1
ATOM 1375 N N . LYS A 1 173 ? 5.016 7.499 -16.832 1.00 91.50 173 LYS A N 1
ATOM 1376 C CA . LYS A 1 173 ? 6.251 6.911 -17.382 1.00 91.50 173 LYS A CA 1
ATOM 1377 C C . LYS A 1 173 ? 7.164 6.343 -16.291 1.00 91.50 173 LYS A C 1
ATOM 1379 O O . LYS A 1 173 ? 7.813 5.328 -16.519 1.00 91.50 173 LYS A O 1
ATOM 1384 N N . GLN A 1 174 ? 7.213 6.986 -15.123 1.00 91.19 174 GLN A N 1
ATOM 1385 C CA . GLN A 1 174 ? 7.969 6.494 -13.965 1.00 91.19 174 GLN A CA 1
ATOM 1386 C C . GLN A 1 174 ? 7.315 5.270 -13.307 1.00 91.19 174 GLN A C 1
ATOM 1388 O O . GLN A 1 174 ? 8.030 4.375 -12.863 1.00 91.19 174 GLN A O 1
ATOM 1393 N N . LEU A 1 175 ? 5.979 5.219 -13.252 1.00 94.06 175 LEU A N 1
ATOM 1394 C CA . LEU A 1 175 ? 5.226 4.118 -12.647 1.00 94.06 175 LEU A CA 1
ATOM 1395 C C . LEU A 1 175 ? 5.200 2.860 -13.526 1.00 94.06 175 LEU A C 1
ATOM 1397 O O . LEU A 1 175 ? 5.252 1.756 -12.994 1.00 94.06 175 LEU A O 1
ATOM 1401 N N . MET A 1 176 ? 5.183 3.013 -14.850 1.00 91.88 176 MET A N 1
ATOM 1402 C CA . MET A 1 176 ? 5.097 1.920 -15.826 1.00 91.88 176 MET A CA 1
ATOM 1403 C C . MET A 1 176 ? 6.002 0.707 -15.520 1.00 91.88 176 MET A C 1
ATOM 1405 O O . MET A 1 176 ? 5.473 -0.399 -15.437 1.00 91.88 176 MET A O 1
ATOM 1409 N N . PRO A 1 177 ? 7.328 0.843 -15.290 1.00 91.50 177 PRO A N 1
ATOM 1410 C CA . PRO A 1 177 ? 8.161 -0.318 -14.966 1.00 91.50 177 PRO A CA 1
ATOM 1411 C C . PRO A 1 177 ? 7.773 -0.995 -13.642 1.00 91.50 177 PRO A C 1
ATOM 1413 O O . PRO A 1 177 ? 7.913 -2.208 -13.514 1.00 91.50 177 PRO A O 1
ATOM 1416 N N . VAL A 1 178 ? 7.283 -0.238 -12.658 1.00 93.50 178 VAL A N 1
ATOM 1417 C CA . VAL A 1 178 ? 6.797 -0.789 -11.386 1.00 93.50 178 VAL A CA 1
ATOM 1418 C C . VAL A 1 178 ? 5.475 -1.525 -11.601 1.00 93.50 178 VAL A C 1
ATOM 1420 O O . VAL A 1 178 ? 5.307 -2.618 -11.069 1.00 93.50 178 VAL A O 1
ATOM 1423 N N . TRP A 1 179 ? 4.569 -0.968 -12.406 1.00 95.38 179 TRP A N 1
ATOM 1424 C CA . TRP A 1 179 ? 3.259 -1.551 -12.695 1.00 95.38 179 TRP A CA 1
ATOM 1425 C C . TRP A 1 179 ? 3.359 -2.895 -13.426 1.00 95.38 179 TRP A C 1
ATOM 1427 O O . TRP A 1 179 ? 2.714 -3.865 -13.031 1.00 95.38 179 TRP A O 1
ATOM 1437 N N . GLU A 1 180 ? 4.250 -3.001 -14.415 1.00 90.50 180 GLU A N 1
ATOM 1438 C CA . GLU A 1 180 ? 4.525 -4.275 -15.096 1.00 90.50 180 GLU A CA 1
ATOM 1439 C C . GLU A 1 180 ? 5.060 -5.331 -14.108 1.00 90.50 180 GLU A C 1
ATOM 1441 O O . GLU A 1 180 ? 4.597 -6.473 -14.089 1.00 90.50 180 GLU A O 1
ATOM 1446 N N . LEU A 1 181 ? 5.973 -4.948 -13.202 1.00 90.19 181 LEU A N 1
ATOM 1447 C CA . LEU A 1 181 ? 6.483 -5.846 -12.155 1.00 90.19 181 LEU A CA 1
ATOM 1448 C C . LEU A 1 181 ? 5.407 -6.279 -11.147 1.00 90.19 181 LEU A C 1
ATOM 1450 O O . LEU A 1 181 ? 5.503 -7.379 -10.600 1.00 90.19 181 LEU A O 1
ATOM 1454 N N . VAL A 1 182 ? 4.407 -5.437 -10.880 1.00 93.88 182 VAL A N 1
ATOM 1455 C CA . VAL A 1 182 ? 3.245 -5.789 -10.048 1.00 93.88 182 VAL A CA 1
ATOM 1456 C C . VAL A 1 182 ? 2.404 -6.854 -10.750 1.00 93.88 182 VAL A C 1
ATOM 1458 O O . VAL A 1 182 ? 2.080 -7.862 -10.122 1.00 93.88 182 VAL A O 1
ATOM 1461 N N . GLY A 1 183 ? 2.115 -6.672 -12.045 1.00 92.25 183 GLY A N 1
ATOM 1462 C CA . GLY A 1 183 ? 1.422 -7.666 -12.871 1.00 92.25 183 GLY A CA 1
ATOM 1463 C C . GLY A 1 183 ? 2.106 -9.030 -12.827 1.00 92.25 183 GLY A C 1
ATOM 1464 O O . GLY A 1 183 ? 1.469 -10.035 -12.515 1.00 92.25 183 GLY A O 1
ATOM 1465 N N . HIS A 1 184 ? 3.425 -9.048 -13.028 1.00 87.44 184 HIS A N 1
ATOM 1466 C CA . HIS A 1 184 ? 4.236 -10.258 -12.894 1.00 87.44 184 HIS A CA 1
ATOM 1467 C C . HIS A 1 184 ? 4.132 -10.908 -11.520 1.00 87.44 184 HIS A C 1
ATOM 1469 O O . HIS A 1 184 ? 3.858 -12.098 -11.416 1.00 87.44 184 HIS A O 1
ATOM 1475 N N . ALA A 1 185 ? 4.359 -10.136 -10.458 1.00 89.50 185 ALA A N 1
ATOM 1476 C CA . ALA A 1 185 ? 4.417 -10.686 -9.113 1.00 89.50 185 ALA A CA 1
ATOM 1477 C C . ALA A 1 185 ? 3.071 -11.273 -8.666 1.00 89.50 185 ALA A C 1
ATOM 1479 O O . ALA A 1 185 ? 3.052 -12.278 -7.958 1.00 89.50 185 ALA A O 1
ATOM 1480 N N . LEU A 1 186 ? 1.954 -10.661 -9.069 1.00 90.19 186 LEU A N 1
ATOM 1481 C CA . LEU A 1 186 ? 0.618 -11.184 -8.781 1.00 90.19 186 LEU A CA 1
ATOM 1482 C C . LEU A 1 186 ? 0.322 -12.452 -9.591 1.00 90.19 186 LEU A C 1
ATOM 1484 O O . LEU A 1 186 ? -0.234 -13.400 -9.038 1.00 90.19 186 LEU A O 1
ATOM 1488 N N . ALA A 1 187 ? 0.756 -12.517 -10.850 1.00 85.56 187 ALA A N 1
ATOM 1489 C CA . ALA A 1 187 ? 0.613 -13.717 -11.667 1.00 85.56 187 ALA A CA 1
ATOM 1490 C C . ALA A 1 187 ? 1.482 -14.889 -11.173 1.00 85.56 187 ALA A C 1
ATOM 1492 O O . ALA A 1 187 ? 0.985 -16.009 -11.070 1.00 85.56 187 ALA A O 1
ATOM 1493 N N . ASP A 1 188 ? 2.738 -14.635 -10.791 1.00 85.06 188 ASP A N 1
ATOM 1494 C CA . ASP A 1 188 ? 3.650 -15.636 -10.212 1.00 85.06 188 ASP A CA 1
ATOM 1495 C C . ASP A 1 188 ? 3.078 -16.246 -8.922 1.00 85.06 188 ASP A C 1
ATOM 1497 O O . ASP A 1 188 ? 3.258 -17.433 -8.645 1.00 85.06 188 ASP A O 1
ATOM 1501 N N . LYS A 1 189 ? 2.352 -15.437 -8.143 1.00 85.31 189 LYS A N 1
ATOM 1502 C CA . LYS A 1 189 ? 1.629 -15.861 -6.936 1.00 85.31 189 LYS A CA 1
ATOM 1503 C C . LYS A 1 189 ? 0.290 -16.549 -7.223 1.00 85.31 189 LYS A C 1
ATOM 1505 O O . LYS A 1 189 ? -0.404 -16.901 -6.275 1.00 85.31 189 LYS A O 1
ATOM 1510 N N . GLN A 1 190 ? -0.087 -16.726 -8.493 1.00 84.75 190 GLN A N 1
ATOM 1511 C CA . GLN A 1 190 ? -1.390 -17.259 -8.913 1.00 84.75 190 GLN A CA 1
ATOM 1512 C C . GLN A 1 190 ? -2.568 -16.467 -8.320 1.00 84.75 190 GLN A C 1
ATOM 1514 O O . GLN A 1 190 ? -3.619 -17.022 -7.999 1.00 84.75 190 GLN A O 1
ATOM 1519 N N . SER A 1 191 ? -2.388 -15.153 -8.152 1.00 87.88 191 SER A N 1
ATOM 1520 C CA . SER A 1 191 ? -3.428 -14.273 -7.629 1.00 87.88 191 SER A CA 1
ATOM 1521 C C . SER A 1 191 ? -4.623 -14.217 -8.592 1.00 87.88 191 SER A C 1
ATOM 1523 O O . SER A 1 191 ? -4.425 -14.123 -9.805 1.00 87.88 191 SER A O 1
ATOM 1525 N N . PRO A 1 192 ? -5.871 -14.196 -8.088 1.00 89.81 192 PRO A N 1
ATOM 1526 C CA . PRO A 1 192 ? -7.061 -14.002 -8.920 1.00 89.81 192 PRO A CA 1
ATOM 1527 C C . PRO A 1 192 ? -7.205 -12.565 -9.460 1.00 89.81 192 PRO A C 1
ATOM 1529 O O . PRO A 1 192 ? -8.132 -12.282 -10.222 1.00 89.81 192 PRO A O 1
ATOM 1532 N N . VAL A 1 193 ? -6.333 -11.638 -9.049 1.00 93.75 193 VAL A N 1
ATOM 1533 C CA . VAL A 1 193 ? -6.376 -10.227 -9.448 1.00 93.75 193 VAL A CA 1
ATOM 1534 C C . VAL A 1 193 ? -5.871 -10.058 -10.877 1.00 93.75 193 VAL A C 1
ATOM 1536 O O . VAL A 1 193 ? -4.715 -10.349 -11.178 1.00 93.75 193 VAL A O 1
ATOM 1539 N N . ARG A 1 194 ? -6.711 -9.504 -11.757 1.00 93.19 194 ARG A N 1
ATOM 1540 C CA . ARG A 1 194 ? -6.291 -9.114 -13.109 1.00 93.19 194 ARG A CA 1
ATOM 1541 C C . ARG A 1 194 ? -5.736 -7.702 -13.093 1.00 93.19 194 ARG A C 1
ATOM 1543 O O . ARG A 1 194 ? -6.465 -6.751 -12.810 1.00 93.19 194 ARG A O 1
ATOM 1550 N N . VAL A 1 195 ? -4.459 -7.572 -13.427 1.00 95.75 195 VAL A N 1
ATOM 1551 C CA . VAL A 1 195 ? -3.797 -6.27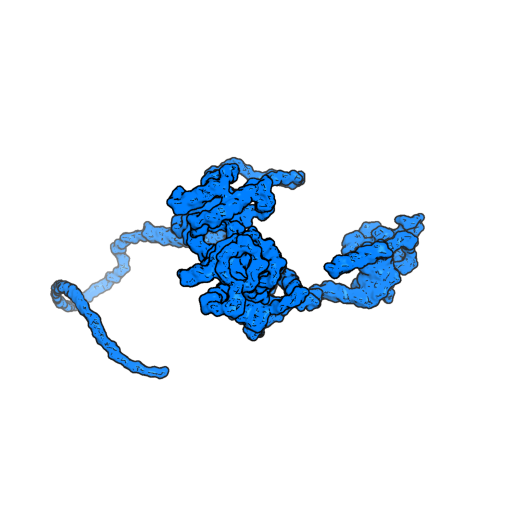2 -13.522 1.00 95.75 195 VAL A CA 1
ATOM 1552 C C . VAL A 1 195 ? -3.990 -5.715 -14.925 1.00 95.75 195 VAL A C 1
ATOM 1554 O O . VAL A 1 195 ? -3.771 -6.419 -15.910 1.00 95.75 195 VAL A O 1
ATOM 1557 N N . GLY A 1 196 ? -4.415 -4.461 -15.029 1.00 95.75 196 GLY A N 1
ATOM 1558 C CA . GLY A 1 196 ? -4.655 -3.802 -16.304 1.00 95.75 196 GLY A CA 1
ATOM 1559 C C . GLY A 1 196 ? -4.197 -2.352 -16.330 1.00 95.75 196 GLY A C 1
ATOM 1560 O O . GLY A 1 196 ? -3.812 -1.777 -15.311 1.00 95.75 196 GLY A O 1
ATOM 1561 N N . LYS A 1 197 ? -4.236 -1.753 -17.516 1.00 96.38 197 LYS A N 1
ATOM 1562 C CA . LYS A 1 197 ? -3.988 -0.324 -17.717 1.00 96.38 197 LYS A CA 1
ATOM 1563 C C . LYS A 1 197 ? -4.875 0.236 -18.825 1.00 96.38 197 LYS A C 1
ATOM 1565 O O . LYS A 1 197 ? -5.115 -0.448 -19.817 1.00 96.38 197 LYS A O 1
ATOM 1570 N N . VAL A 1 198 ? -5.352 1.465 -18.655 1.00 97.12 198 VAL A N 1
ATOM 1571 C CA . VAL A 1 198 ? -6.222 2.174 -19.605 1.00 97.12 198 VAL A CA 1
ATOM 1572 C C . VAL A 1 198 ? -5.579 3.503 -19.986 1.00 97.12 198 VAL A C 1
ATOM 1574 O O . VAL A 1 198 ? -5.305 4.340 -19.124 1.00 97.12 198 VAL A O 1
ATOM 1577 N N . ASP A 1 199 ? -5.392 3.718 -21.289 1.00 96.69 199 ASP A N 1
ATOM 1578 C CA . ASP A 1 199 ? -5.012 5.022 -21.831 1.00 96.69 199 ASP A CA 1
ATOM 1579 C C . ASP A 1 199 ? -6.234 5.948 -21.865 1.00 96.69 199 ASP A C 1
ATOM 1581 O O . ASP A 1 199 ? -7.063 5.905 -22.781 1.00 96.69 199 ASP A O 1
ATOM 1585 N N . CYS A 1 200 ? -6.333 6.818 -20.866 1.00 96.31 200 CYS A N 1
ATOM 1586 C CA . CYS A 1 200 ? -7.437 7.757 -20.734 1.00 96.31 200 CYS A CA 1
ATOM 1587 C C . CYS A 1 200 ? -7.423 8.867 -21.786 1.00 96.31 200 CYS A C 1
ATOM 1589 O O . CYS A 1 200 ? -8.448 9.509 -21.968 1.00 96.31 200 CYS A O 1
ATOM 1591 N N . THR A 1 201 ? -6.315 9.080 -22.505 1.00 94.25 201 THR A N 1
ATOM 1592 C CA . THR A 1 201 ? -6.281 10.037 -23.626 1.00 94.25 201 THR A CA 1
ATOM 1593 C C . THR A 1 201 ? -6.946 9.474 -24.876 1.00 94.25 201 THR A C 1
ATOM 1595 O O . THR A 1 201 ? -7.475 10.226 -25.694 1.00 94.25 201 THR A O 1
ATOM 1598 N N . ARG A 1 202 ? -6.944 8.142 -25.006 1.00 95.75 202 ARG A N 1
ATOM 1599 C CA . ARG A 1 202 ? -7.617 7.415 -26.085 1.00 95.75 202 ARG A CA 1
ATOM 1600 C C . ARG A 1 202 ? -9.066 7.086 -25.733 1.00 95.75 202 ARG A C 1
ATOM 1602 O O . ARG A 1 202 ? -9.931 7.145 -26.601 1.00 95.75 202 ARG A O 1
ATOM 1609 N N . PHE A 1 203 ? -9.323 6.769 -24.465 1.00 95.69 203 PHE A N 1
ATOM 1610 C CA . PHE A 1 203 ? -10.631 6.375 -23.938 1.00 95.69 203 PHE A CA 1
ATOM 1611 C C . PHE A 1 203 ? -11.150 7.400 -22.918 1.00 95.69 203 PHE A C 1
ATOM 1613 O O . PHE A 1 203 ? -11.307 7.109 -21.731 1.00 95.69 203 PHE A O 1
ATOM 1620 N N . ASN A 1 204 ? -11.415 8.625 -23.387 1.00 93.94 204 ASN A N 1
ATOM 1621 C CA . ASN A 1 204 ? -11.883 9.734 -22.539 1.00 93.94 204 ASN A CA 1
ATOM 1622 C C . ASN A 1 204 ? -13.214 9.424 -21.829 1.00 93.94 204 ASN A C 1
ATOM 1624 O O . ASN A 1 204 ? -13.453 9.910 -20.725 1.00 93.94 204 ASN A O 1
ATOM 1628 N N . ASN A 1 205 ? -14.071 8.599 -22.440 1.00 95.50 205 ASN A N 1
ATOM 1629 C CA . ASN A 1 205 ? -15.325 8.149 -21.839 1.00 95.50 205 ASN A CA 1
ATOM 1630 C C . ASN A 1 205 ? -15.071 7.412 -20.515 1.00 95.50 205 ASN A C 1
ATOM 1632 O O . ASN A 1 205 ? -15.690 7.756 -19.512 1.00 95.50 205 ASN A O 1
ATOM 1636 N N . VAL A 1 206 ? -14.094 6.500 -20.473 1.00 94.94 206 VAL A N 1
ATOM 1637 C CA . VAL A 1 206 ? -13.719 5.771 -19.250 1.00 94.94 206 VAL A CA 1
ATOM 1638 C C . VAL A 1 206 ? -13.273 6.738 -18.155 1.00 94.94 206 VAL A C 1
ATOM 1640 O O . VAL A 1 206 ? -13.726 6.630 -17.018 1.00 94.94 206 VAL A O 1
ATOM 1643 N N . ALA A 1 207 ? -12.438 7.723 -18.503 1.00 94.38 207 ALA A N 1
ATOM 1644 C CA . ALA A 1 207 ? -11.978 8.737 -17.556 1.00 94.38 207 ALA A CA 1
ATOM 1645 C C . ALA A 1 207 ? -13.137 9.573 -16.993 1.00 94.38 207 ALA A C 1
ATOM 1647 O O . ALA A 1 207 ? -13.181 9.822 -15.790 1.00 94.38 207 ALA A O 1
ATOM 1648 N N . SER A 1 208 ? -14.091 9.968 -17.841 1.00 93.56 208 SER A N 1
ATOM 1649 C C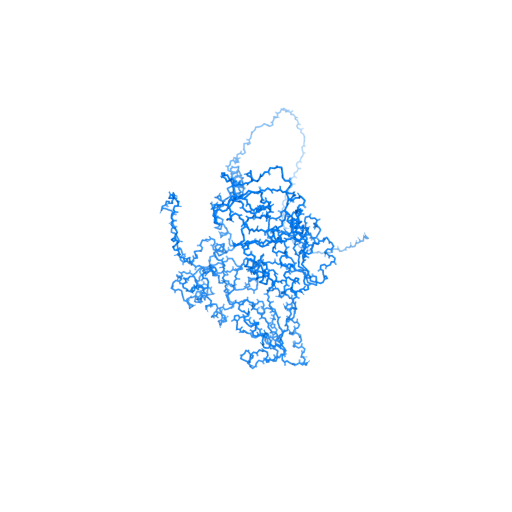A . SER A 1 208 ? -15.262 10.736 -17.413 1.00 93.56 208 SER A CA 1
ATOM 1650 C C . SER A 1 208 ? -16.199 9.928 -16.509 1.00 93.56 208 SER A C 1
ATOM 1652 O O . SER A 1 208 ? -16.584 10.414 -15.448 1.00 93.56 208 SER A O 1
ATOM 1654 N N . THR A 1 209 ? -16.501 8.676 -16.868 1.00 94.12 209 THR A N 1
ATOM 1655 C CA . THR A 1 209 ? -17.396 7.794 -16.105 1.00 94.12 209 THR A CA 1
ATOM 1656 C C . THR A 1 209 ? -16.817 7.452 -14.736 1.00 94.12 209 THR A C 1
ATOM 1658 O O . THR A 1 209 ? -17.533 7.484 -13.740 1.00 94.12 209 THR A O 1
ATOM 1661 N N . LEU A 1 210 ? -15.512 7.178 -14.666 1.00 93.75 210 LEU A N 1
ATOM 1662 C CA . LEU A 1 210 ? -14.817 6.847 -13.418 1.00 93.75 210 LEU A CA 1
ATOM 1663 C C . LEU A 1 210 ? -14.287 8.082 -12.674 1.00 93.75 210 LEU A C 1
ATOM 1665 O O . LEU A 1 210 ? -13.556 7.946 -11.698 1.00 93.75 210 LEU A O 1
ATOM 1669 N N . SER A 1 211 ? -14.648 9.294 -13.114 1.00 94.31 211 SER A N 1
ATOM 1670 C CA . SER A 1 211 ? -14.242 10.558 -12.484 1.00 94.31 211 SER A CA 1
ATOM 1671 C C . SER A 1 211 ? -12.723 10.703 -12.279 1.00 94.31 211 SER A C 1
ATOM 1673 O O . SER A 1 211 ? -12.265 11.235 -11.265 1.00 94.31 211 SER A O 1
ATOM 1675 N N . ILE A 1 212 ? -11.921 10.263 -13.253 1.00 95.50 212 ILE A N 1
ATOM 1676 C CA . ILE A 1 212 ? -10.457 10.357 -13.212 1.00 95.50 212 ILE A CA 1
ATOM 1677 C C . ILE A 1 212 ? -10.029 11.813 -13.453 1.00 95.50 212 ILE A C 1
ATOM 1679 O O . ILE A 1 212 ? -10.152 12.339 -14.557 1.00 95.50 212 ILE A O 1
ATOM 1683 N N . ARG A 1 213 ? -9.523 12.480 -12.406 1.00 91.75 213 ARG A N 1
ATOM 1684 C CA . ARG A 1 213 ? -9.134 13.910 -12.437 1.00 91.75 213 ARG A CA 1
ATOM 1685 C C . ARG A 1 213 ? -7.639 14.158 -12.643 1.00 91.75 213 ARG A C 1
ATOM 1687 O O . ARG A 1 213 ? -7.232 15.300 -12.841 1.00 91.75 213 ARG A O 1
ATOM 1694 N N . GLY A 1 214 ? -6.815 13.120 -12.564 1.00 92.62 214 GLY A N 1
ATOM 1695 C CA . GLY A 1 214 ? -5.363 13.230 -12.647 1.00 92.62 214 GLY A CA 1
ATOM 1696 C C . GLY A 1 214 ? -4.723 11.907 -13.043 1.00 92.62 214 GLY A C 1
ATOM 1697 O O . GLY A 1 214 ? -5.385 10.877 -13.061 1.00 92.62 214 GLY A O 1
ATOM 1698 N N . TYR A 1 215 ? -3.433 11.947 -13.377 1.00 95.06 215 TYR A N 1
ATOM 1699 C CA . TYR A 1 215 ? -2.693 10.770 -13.829 1.00 95.06 215 TYR A CA 1
ATOM 1700 C C . TYR A 1 215 ? -1.329 10.665 -13.130 1.00 95.06 215 TYR A C 1
ATOM 1702 O O . TYR A 1 215 ? -0.639 11.682 -13.009 1.00 95.06 215 TYR A O 1
ATOM 1710 N N . PRO A 1 216 ? -0.878 9.456 -12.749 1.00 95.56 216 PRO A N 1
ATOM 1711 C CA . PRO A 1 216 ? -1.618 8.192 -12.789 1.00 95.56 216 PRO A CA 1
ATOM 1712 C C . PRO A 1 216 ? -2.611 8.076 -11.625 1.00 95.56 216 PRO A C 1
ATOM 1714 O O . PRO A 1 216 ? -2.255 8.375 -10.478 1.00 95.56 216 PRO A O 1
ATOM 1717 N N . THR A 1 217 ? -3.803 7.555 -11.914 1.00 96.44 217 THR A N 1
ATOM 1718 C CA . THR A 1 217 ? -4.774 7.108 -10.905 1.00 96.44 217 THR A CA 1
ATOM 1719 C C . THR A 1 217 ? -4.837 5.588 -10.932 1.00 96.44 217 THR A C 1
ATOM 1721 O O . THR A 1 217 ? -4.928 4.993 -12.000 1.00 96.44 217 THR A O 1
ATOM 1724 N N . ILE A 1 218 ? -4.766 4.953 -9.766 1.00 97.25 218 ILE A N 1
ATOM 1725 C CA . ILE A 1 218 ? -4.784 3.495 -9.633 1.00 97.25 218 ILE A CA 1
ATOM 1726 C C . ILE A 1 218 ? -6.029 3.120 -8.832 1.00 97.25 218 ILE A C 1
ATOM 1728 O O . ILE A 1 218 ? -6.247 3.670 -7.752 1.00 97.25 218 ILE A O 1
ATOM 1732 N N . ILE A 1 219 ? -6.839 2.199 -9.352 1.00 96.06 219 ILE A N 1
ATOM 1733 C CA . ILE A 1 219 ? -8.087 1.770 -8.708 1.00 96.06 219 ILE A CA 1
ATOM 1734 C C . ILE A 1 219 ? -8.168 0.247 -8.718 1.00 96.06 219 ILE A C 1
ATOM 1736 O O . ILE A 1 219 ? -7.901 -0.402 -9.734 1.00 96.06 219 ILE A O 1
ATOM 1740 N N . PHE A 1 220 ? -8.548 -0.321 -7.578 1.00 95.81 220 PHE A N 1
ATOM 1741 C CA . PHE A 1 220 ? -8.931 -1.720 -7.458 1.00 95.81 220 PHE A CA 1
ATOM 1742 C C . PHE A 1 220 ? -10.454 -1.840 -7.523 1.00 95.81 220 PHE A C 1
ATOM 1744 O O . PHE A 1 220 ? -11.165 -1.088 -6.862 1.00 95.81 220 PHE A O 1
ATOM 1751 N N . PHE A 1 221 ? -10.954 -2.787 -8.309 1.00 94.44 221 PHE A N 1
ATOM 1752 C CA . PHE A 1 221 ? -12.377 -3.052 -8.470 1.00 94.44 221 PHE A CA 1
ATOM 1753 C C . PHE A 1 221 ? -12.711 -4.426 -7.904 1.00 94.44 221 PHE A C 1
ATOM 1755 O O . PHE A 1 221 ? -12.092 -5.432 -8.270 1.00 94.44 221 PHE A O 1
ATOM 1762 N N . ARG A 1 222 ? -13.701 -4.455 -7.011 1.00 89.19 222 ARG A N 1
ATOM 1763 C CA . ARG A 1 222 ? -14.213 -5.667 -6.368 1.00 89.19 222 ARG A CA 1
ATOM 1764 C C . ARG A 1 222 ? -15.729 -5.589 -6.293 1.00 89.19 222 ARG A C 1
ATOM 1766 O O . ARG A 1 222 ? -16.248 -4.745 -5.577 1.00 89.19 222 ARG A O 1
ATOM 1773 N N . ASN A 1 223 ? -16.431 -6.481 -6.992 1.00 82.38 223 ASN A N 1
ATOM 1774 C CA . ASN A 1 223 ? -17.899 -6.577 -6.944 1.00 82.38 223 ASN A CA 1
ATOM 1775 C C . ASN A 1 223 ? -18.611 -5.225 -7.186 1.00 82.38 223 ASN A C 1
ATOM 1777 O O . ASN A 1 223 ? -19.574 -4.896 -6.502 1.00 82.38 223 ASN A O 1
ATOM 1781 N N . GLY A 1 224 ? -18.090 -4.413 -8.110 1.00 80.69 224 GLY A N 1
ATOM 1782 C CA . GLY A 1 224 ? -18.601 -3.069 -8.417 1.00 80.69 224 GLY A CA 1
ATOM 1783 C C . GLY A 1 224 ? -18.194 -1.954 -7.450 1.00 80.69 224 GLY A C 1
ATOM 1784 O O . GLY A 1 224 ? -18.510 -0.789 -7.683 1.00 80.69 224 GLY A O 1
ATOM 1785 N N . ILE A 1 225 ? -17.431 -2.269 -6.402 1.00 86.62 225 ILE A N 1
ATOM 1786 C CA . ILE A 1 225 ? -16.840 -1.276 -5.503 1.00 86.62 225 ILE A CA 1
ATOM 1787 C C . ILE A 1 225 ? -15.510 -0.801 -6.090 1.00 86.62 225 ILE A C 1
ATOM 1789 O O . ILE A 1 225 ? -14.637 -1.610 -6.416 1.00 86.62 225 ILE A O 1
ATOM 1793 N N . GLN A 1 226 ? -15.360 0.520 -6.200 1.00 91.94 226 GLN A N 1
ATOM 1794 C CA . GLN A 1 226 ? -14.127 1.182 -6.620 1.00 91.94 226 GLN A CA 1
ATOM 1795 C C . GLN A 1 226 ? -13.307 1.555 -5.388 1.00 91.94 226 GLN A C 1
ATOM 1797 O O . GLN A 1 226 ? -13.779 2.286 -4.519 1.00 91.94 226 GLN A O 1
ATOM 1802 N N . ILE A 1 227 ? -12.072 1.071 -5.321 1.00 91.25 227 ILE A N 1
ATOM 1803 C CA . ILE A 1 227 ? -11.182 1.282 -4.184 1.00 91.25 227 ILE A CA 1
ATOM 1804 C C . ILE A 1 227 ? -9.930 2.008 -4.693 1.00 91.25 227 ILE A C 1
ATOM 1806 O O . ILE A 1 227 ? -9.057 1.372 -5.299 1.00 91.25 227 ILE A O 1
ATOM 1810 N N . PRO A 1 228 ? -9.832 3.335 -4.508 1.00 91.81 228 PRO A N 1
ATOM 1811 C CA . PRO A 1 228 ? -8.675 4.092 -4.961 1.00 91.81 228 PRO A CA 1
ATOM 1812 C C . PRO A 1 228 ? -7.432 3.714 -4.152 1.00 91.81 228 PRO A C 1
ATOM 1814 O O . PRO A 1 228 ? -7.487 3.505 -2.938 1.00 91.81 228 PRO A O 1
ATOM 1817 N N . TYR A 1 229 ? -6.294 3.634 -4.834 1.00 91.94 229 TYR A N 1
ATOM 1818 C CA . TYR A 1 229 ? -5.006 3.410 -4.195 1.00 91.94 229 TYR A CA 1
ATOM 1819 C C . TYR A 1 229 ? -4.294 4.738 -3.919 1.00 91.94 229 TYR A C 1
ATOM 1821 O O . TYR A 1 229 ? -3.788 5.385 -4.835 1.00 91.94 229 TYR A O 1
ATOM 1829 N N . GLU A 1 230 ? -4.194 5.094 -2.638 1.00 85.25 230 GLU A N 1
ATOM 1830 C CA . GLU A 1 230 ? -3.538 6.322 -2.145 1.00 85.25 230 GLU A CA 1
ATOM 1831 C C . GLU A 1 230 ? -2.163 6.052 -1.495 1.00 85.25 230 GLU A C 1
ATOM 1833 O O . GLU A 1 230 ? -1.591 6.897 -0.799 1.00 85.25 230 GLU A O 1
ATOM 1838 N N . GLY A 1 231 ? -1.638 4.835 -1.670 1.00 82.56 231 GLY A N 1
ATOM 1839 C CA . GLY A 1 231 ? -0.365 4.404 -1.099 1.00 82.56 231 GLY A CA 1
ATOM 1840 C C . GLY A 1 231 ? 0.866 4.871 -1.882 1.00 82.56 231 GLY A C 1
ATOM 1841 O O . GLY A 1 231 ? 0.790 5.501 -2.941 1.00 82.56 231 GLY A O 1
ATOM 1842 N N . GLU A 1 232 ? 2.044 4.537 -1.357 1.00 84.19 232 GLU A N 1
ATOM 1843 C CA . GLU A 1 232 ? 3.307 4.792 -2.046 1.00 84.19 232 GLU A CA 1
ATOM 1844 C C . GLU A 1 232 ? 3.436 3.957 -3.325 1.00 84.19 232 GLU A C 1
ATOM 1846 O O . GLU A 1 232 ? 3.201 2.758 -3.335 1.00 84.19 232 GLU A O 1
ATOM 1851 N N . ARG A 1 233 ? 3.930 4.553 -4.412 1.00 89.50 233 ARG A N 1
ATOM 1852 C CA . ARG A 1 233 ? 4.067 3.886 -5.721 1.00 89.50 233 ARG A CA 1
ATOM 1853 C C . ARG A 1 233 ? 5.253 2.899 -5.805 1.00 89.50 233 ARG A C 1
ATOM 1855 O O . ARG A 1 233 ? 5.912 2.802 -6.838 1.00 89.50 233 ARG A O 1
ATOM 1862 N N . ARG A 1 234 ? 5.552 2.183 -4.715 1.00 89.44 234 ARG A N 1
ATOM 1863 C CA . ARG A 1 234 ? 6.556 1.108 -4.647 1.00 89.44 234 ARG A CA 1
ATOM 1864 C C . ARG A 1 234 ? 5.903 -0.234 -4.962 1.00 89.44 234 ARG A C 1
ATOM 1866 O O . ARG A 1 234 ? 4.752 -0.475 -4.603 1.00 89.44 234 ARG A O 1
ATOM 1873 N N . LYS A 1 235 ? 6.659 -1.140 -5.587 1.00 90.38 235 LYS A N 1
ATOM 1874 C CA . LYS A 1 235 ? 6.163 -2.459 -6.010 1.00 90.38 235 LYS A CA 1
ATOM 1875 C C . LYS A 1 235 ? 5.532 -3.230 -4.844 1.00 90.38 235 LYS A C 1
ATOM 1877 O O . LYS A 1 235 ? 4.439 -3.768 -4.976 1.00 90.38 235 LYS A O 1
ATOM 1882 N N . GLU A 1 236 ? 6.216 -3.277 -3.704 1.00 89.44 236 GLU A N 1
ATOM 1883 C CA . GLU A 1 236 ? 5.799 -4.046 -2.530 1.00 89.44 236 GLU A CA 1
ATOM 1884 C C . GLU A 1 236 ? 4.493 -3.520 -1.926 1.00 89.44 236 GLU A C 1
ATOM 1886 O O . GLU A 1 236 ? 3.652 -4.316 -1.517 1.00 89.44 236 GLU A O 1
ATOM 1891 N N . ASP A 1 237 ? 4.308 -2.201 -1.887 1.00 88.56 237 ASP A N 1
ATOM 1892 C CA . ASP A 1 237 ? 3.121 -1.578 -1.295 1.00 88.56 237 ASP A CA 1
ATOM 1893 C C . ASP A 1 237 ? 1.891 -1.755 -2.190 1.00 88.56 237 ASP A C 1
ATOM 1895 O O . ASP A 1 237 ? 0.795 -2.019 -1.696 1.00 88.56 237 ASP A O 1
ATOM 1899 N N . ILE A 1 238 ? 2.084 -1.682 -3.509 1.00 94.69 238 ILE A N 1
ATOM 1900 C CA . ILE A 1 238 ? 1.037 -1.943 -4.499 1.00 94.69 238 ILE A CA 1
ATOM 1901 C C . ILE A 1 238 ? 0.595 -3.418 -4.446 1.00 94.69 238 ILE A C 1
ATOM 1903 O O . ILE A 1 238 ? -0.604 -3.699 -4.432 1.00 94.69 238 ILE A O 1
ATOM 1907 N N . ILE A 1 239 ? 1.539 -4.368 -4.363 1.00 93.00 239 ILE A N 1
ATOM 1908 C CA . ILE A 1 239 ? 1.226 -5.806 -4.250 1.00 93.00 239 ILE A CA 1
ATOM 1909 C C . ILE A 1 239 ? 0.459 -6.096 -2.960 1.00 93.00 239 ILE A C 1
ATOM 1911 O O . ILE A 1 239 ? -0.586 -6.737 -3.012 1.00 93.00 239 ILE A O 1
ATOM 1915 N N . LYS A 1 240 ? 0.945 -5.604 -1.813 1.00 89.12 240 LYS A N 1
ATOM 1916 C CA . LYS A 1 240 ? 0.277 -5.813 -0.518 1.00 89.12 240 LYS A CA 1
ATOM 1917 C C . LYS A 1 240 ? -1.157 -5.300 -0.529 1.00 89.12 240 LYS A C 1
ATOM 1919 O O . LYS A 1 240 ? -2.048 -5.956 0.000 1.00 89.12 240 LYS A O 1
ATOM 1924 N N . PHE A 1 241 ? -1.385 -4.139 -1.142 1.00 91.12 241 PHE A N 1
ATOM 1925 C CA . PHE A 1 241 ? -2.724 -3.585 -1.285 1.00 91.12 241 PHE A CA 1
ATOM 1926 C C . PHE A 1 241 ? -3.628 -4.466 -2.154 1.00 91.12 241 PHE A C 1
ATOM 1928 O O . PHE A 1 241 ? -4.759 -4.740 -1.759 1.00 91.12 241 PHE A O 1
ATOM 1935 N N . ALA A 1 242 ? -3.130 -4.952 -3.295 1.00 93.00 242 ALA A N 1
ATOM 1936 C CA . ALA A 1 242 ? -3.884 -5.861 -4.155 1.00 93.00 242 ALA A CA 1
ATOM 1937 C C . ALA A 1 242 ? -4.241 -7.170 -3.435 1.00 93.00 242 ALA A C 1
ATOM 1939 O O . ALA A 1 242 ? -5.383 -7.617 -3.503 1.00 93.00 242 ALA A O 1
ATOM 1940 N N . GLU A 1 243 ? -3.290 -7.754 -2.699 1.00 89.00 243 GLU A N 1
ATOM 1941 C CA . GLU A 1 243 ? -3.511 -8.961 -1.896 1.00 89.00 243 GLU A CA 1
ATOM 1942 C C . GLU A 1 243 ? -4.583 -8.725 -0.828 1.00 89.00 243 GLU A C 1
ATOM 1944 O O . GLU A 1 243 ? -5.551 -9.484 -0.755 1.00 89.00 243 GLU A O 1
ATOM 1949 N N . LYS A 1 244 ? -4.476 -7.619 -0.081 1.00 86.50 244 LYS A N 1
ATOM 1950 C CA . LYS A 1 244 ? -5.458 -7.207 0.930 1.00 86.50 244 LYS A CA 1
ATOM 1951 C C . LYS A 1 244 ? -6.857 -7.024 0.338 1.00 86.50 244 LYS A C 1
ATOM 1953 O O . LYS A 1 244 ? -7.826 -7.513 0.906 1.00 86.50 244 LYS A O 1
ATOM 1958 N N . CYS A 1 245 ? -6.971 -6.383 -0.825 1.00 89.44 245 CYS A N 1
ATOM 1959 C CA . CYS A 1 245 ? -8.262 -6.182 -1.486 1.00 89.44 245 CYS A CA 1
ATOM 1960 C C . CYS A 1 245 ? -8.837 -7.469 -2.095 1.00 89.44 245 CYS A C 1
ATOM 1962 O O . CYS A 1 245 ? -10.052 -7.566 -2.262 1.00 89.44 245 CYS A O 1
ATOM 1964 N N . SER A 1 246 ? -7.990 -8.448 -2.427 1.00 89.44 246 SER A N 1
ATOM 1965 C CA . SER A 1 246 ? -8.406 -9.731 -3.007 1.00 89.44 246 SER A CA 1
ATOM 1966 C C . SER A 1 246 ? -8.856 -10.778 -1.983 1.00 89.44 246 SER A C 1
ATOM 1968 O O . SER A 1 246 ? -9.596 -11.692 -2.344 1.00 89.44 246 SER A O 1
ATOM 1970 N N . GLY A 1 247 ? -8.429 -10.646 -0.722 1.00 86.38 247 GLY A N 1
ATOM 1971 C CA . GLY A 1 247 ? -8.793 -11.550 0.370 1.00 86.38 247 GLY A CA 1
ATOM 1972 C C . GLY A 1 247 ? -10.251 -11.403 0.830 1.00 86.38 247 GLY A C 1
ATOM 1973 O O . GLY A 1 247 ? -10.953 -10.467 0.429 1.00 86.38 247 GLY A O 1
ATOM 1974 N N . PRO A 1 248 ? -10.764 -12.317 1.668 1.00 87.69 248 PRO A N 1
ATOM 1975 C CA . PRO A 1 248 ? -12.067 -12.131 2.294 1.00 87.69 248 PRO A CA 1
ATOM 1976 C C . PRO A 1 248 ? -12.046 -10.896 3.209 1.00 87.69 248 PRO A C 1
ATOM 1978 O O . PRO A 1 248 ? -11.007 -10.494 3.722 1.00 87.69 248 PRO A O 1
ATOM 1981 N N . VAL A 1 249 ? -13.213 -10.280 3.391 1.00 89.06 249 VAL A N 1
ATOM 1982 C CA . VAL A 1 249 ? -13.366 -9.097 4.254 1.00 89.06 249 VAL A CA 1
ATOM 1983 C C . VAL A 1 249 ? -13.059 -9.444 5.714 1.00 89.06 249 VAL A C 1
ATOM 1985 O O . VAL A 1 249 ? -12.395 -8.675 6.403 1.00 89.06 249 VAL A O 1
ATOM 1988 N N . VAL A 1 250 ? -13.502 -10.628 6.152 1.00 93.44 250 VAL A N 1
ATOM 1989 C CA . VAL A 1 250 ? -13.163 -11.227 7.445 1.00 93.44 250 VAL A CA 1
ATOM 1990 C C . VAL A 1 250 ? -12.439 -12.548 7.195 1.00 93.44 250 VAL A C 1
ATOM 1992 O O . VAL A 1 250 ? -13.036 -13.520 6.725 1.00 93.44 250 VAL A O 1
ATOM 1995 N N . ASP A 1 251 ? -11.149 -12.583 7.507 1.00 92.62 251 ASP A N 1
ATOM 1996 C CA . ASP A 1 251 ? -10.311 -13.777 7.414 1.00 92.62 251 ASP A CA 1
ATOM 1997 C C . ASP A 1 251 ? -10.616 -14.753 8.565 1.00 92.62 251 ASP A C 1
ATOM 1999 O O . ASP A 1 251 ? -10.971 -14.350 9.671 1.00 92.62 251 ASP A O 1
ATOM 2003 N N . LYS A 1 252 ? -10.468 -16.061 8.348 1.00 93.00 252 LYS A N 1
ATOM 2004 C CA . LYS A 1 252 ? -10.611 -17.051 9.429 1.00 93.00 252 LYS A CA 1
ATOM 2005 C C . LYS A 1 252 ? -9.251 -17.373 10.031 1.00 93.00 252 LYS A C 1
ATOM 2007 O O . LYS A 1 252 ? -8.287 -17.572 9.299 1.00 93.00 252 LYS A O 1
ATOM 2012 N N . ILE A 1 253 ? -9.202 -17.465 11.354 1.00 93.38 253 ILE A N 1
ATOM 2013 C CA . ILE A 1 253 ? -8.059 -17.991 12.095 1.00 93.38 253 ILE A CA 1
ATOM 2014 C C . ILE A 1 253 ? -8.449 -19.392 12.550 1.00 93.38 253 ILE A C 1
ATOM 2016 O O . ILE A 1 253 ? -9.410 -19.549 13.301 1.00 93.38 253 ILE A O 1
ATOM 2020 N N . GLU A 1 254 ? -7.732 -20.397 12.056 1.00 90.00 254 GLU A N 1
ATOM 2021 C CA . GLU A 1 254 ? -8.027 -21.810 12.327 1.00 90.00 254 GLU A CA 1
ATOM 2022 C C . GLU A 1 254 ? -7.004 -22.442 13.272 1.00 90.00 254 GLU A C 1
ATOM 2024 O O . GLU A 1 254 ? -7.290 -23.449 13.905 1.00 90.00 254 GLU A O 1
ATOM 2029 N N . THR A 1 255 ? -5.799 -21.873 13.381 1.00 91.44 255 THR A N 1
ATOM 2030 C CA . THR A 1 255 ? -4.721 -22.458 14.191 1.00 91.44 255 THR A CA 1
ATOM 2031 C C . THR A 1 255 ? -4.014 -21.418 15.050 1.00 91.44 255 THR A C 1
ATOM 2033 O O . THR A 1 255 ? -3.863 -20.257 14.663 1.00 91.44 255 THR A O 1
ATOM 2036 N N . LYS A 1 256 ? -3.481 -21.860 16.194 1.00 90.31 256 LYS A N 1
ATOM 2037 C CA . LYS A 1 256 ? -2.654 -21.025 17.076 1.00 90.31 256 LYS A CA 1
ATOM 2038 C C . LYS A 1 256 ? -1.407 -20.472 16.372 1.00 90.31 256 LYS A C 1
ATOM 2040 O O . LYS A 1 256 ? -1.037 -19.327 16.594 1.00 90.31 256 LYS A O 1
ATOM 2045 N N . ALA A 1 257 ? -0.797 -21.243 15.468 1.00 90.38 257 ALA A N 1
ATOM 2046 C CA . ALA A 1 257 ? 0.365 -20.792 14.698 1.00 90.38 257 ALA A CA 1
ATOM 2047 C C . ALA A 1 257 ? 0.033 -19.602 13.777 1.00 90.38 257 ALA A C 1
ATOM 2049 O O . ALA A 1 257 ? 0.797 -18.639 13.727 1.00 90.38 257 ALA A O 1
ATOM 2050 N N . GLN A 1 258 ? -1.124 -19.636 13.101 1.00 90.81 258 GLN A N 1
ATOM 2051 C CA . GLN A 1 258 ? -1.613 -18.499 12.308 1.00 90.81 258 GLN A CA 1
ATOM 2052 C C . GLN A 1 258 ? -1.842 -17.272 13.196 1.00 90.81 258 GLN A C 1
ATOM 2054 O O . GLN A 1 258 ? -1.442 -16.167 12.837 1.00 90.81 258 GLN A O 1
ATOM 2059 N N . PHE A 1 259 ? -2.443 -17.463 14.372 1.00 90.44 259 PHE A N 1
ATOM 2060 C CA . PHE A 1 259 ? -2.650 -16.380 15.329 1.00 90.44 259 PHE A CA 1
ATOM 2061 C C . PHE A 1 259 ? -1.326 -15.763 15.813 1.00 90.44 259 PHE A C 1
ATOM 2063 O O . PHE A 1 259 ? -1.183 -14.543 15.816 1.00 90.44 259 PHE A O 1
ATOM 2070 N N . GLU A 1 260 ? -0.334 -16.581 16.170 1.00 89.00 260 GLU A N 1
ATOM 2071 C CA . GLU A 1 260 ? 0.989 -16.112 16.606 1.00 89.00 260 GLU A CA 1
ATOM 2072 C C . GLU A 1 260 ? 1.741 -15.352 15.500 1.00 89.00 260 GLU A C 1
ATOM 2074 O O . GLU A 1 260 ? 2.468 -14.397 15.784 1.00 89.00 260 GLU A O 1
ATOM 2079 N N . GLU A 1 261 ? 1.575 -15.743 14.234 1.00 88.56 261 GLU A N 1
ATOM 2080 C CA . GLU A 1 261 ? 2.116 -14.999 13.092 1.00 88.56 261 GLU A CA 1
ATOM 2081 C C . GLU A 1 261 ? 1.420 -13.644 12.913 1.00 88.56 261 GLU A C 1
ATOM 2083 O O . GLU A 1 261 ? 2.094 -12.620 12.762 1.00 88.56 261 GLU A O 1
ATOM 2088 N N . LEU A 1 262 ? 0.086 -13.615 13.008 1.00 88.44 262 LEU A N 1
ATOM 2089 C CA . LEU A 1 262 ? -0.686 -12.373 12.971 1.00 88.44 262 LEU A CA 1
ATOM 2090 C C . LEU A 1 262 ? -0.277 -11.436 14.109 1.00 88.44 262 LEU A C 1
ATOM 2092 O O . LEU A 1 262 ? -0.031 -10.254 13.863 1.00 88.44 262 LEU A O 1
ATOM 2096 N N . LEU A 1 263 ? -0.103 -11.956 15.325 1.00 88.31 263 LEU A N 1
ATOM 2097 C CA . LEU A 1 263 ? 0.305 -11.168 16.485 1.00 88.31 263 LEU A CA 1
ATOM 2098 C C . LEU A 1 263 ? 1.663 -10.480 16.270 1.00 88.31 263 LEU A C 1
ATOM 2100 O O . LEU A 1 263 ? 1.796 -9.300 16.576 1.00 88.31 263 LEU A O 1
ATOM 2104 N N . LYS A 1 264 ? 2.637 -11.153 15.636 1.00 86.31 264 LYS A N 1
ATOM 2105 C CA . LYS A 1 264 ? 3.933 -10.544 15.259 1.00 86.31 264 LYS A CA 1
ATOM 2106 C C . LYS A 1 264 ? 3.794 -9.409 14.239 1.00 86.31 264 LYS A C 1
ATOM 2108 O O . LYS A 1 264 ? 4.664 -8.544 14.147 1.00 86.31 264 LYS A O 1
ATOM 2113 N N . SER A 1 265 ? 2.732 -9.421 13.434 1.00 81.50 265 SER A N 1
ATOM 2114 C CA . SER A 1 265 ? 2.441 -8.363 12.460 1.00 81.50 265 SER A CA 1
ATOM 2115 C C . SER A 1 265 ? 1.658 -7.181 13.053 1.00 81.50 265 SER A C 1
ATOM 2117 O O . SER A 1 265 ? 1.663 -6.099 12.456 1.00 81.50 265 SER A O 1
ATOM 2119 N N . ALA A 1 266 ? 1.082 -7.344 14.253 1.00 80.81 266 ALA A N 1
ATOM 2120 C CA . ALA A 1 266 ? 0.246 -6.350 14.935 1.00 80.81 266 ALA A CA 1
ATOM 2121 C C . ALA A 1 266 ? 0.968 -5.023 15.227 1.00 80.81 266 ALA A C 1
ATOM 2123 O O . ALA A 1 266 ? 0.327 -3.981 15.371 1.00 80.81 266 ALA A O 1
ATOM 2124 N N . ASP A 1 267 ? 2.302 -5.038 15.318 1.00 71.25 267 ASP A N 1
ATOM 2125 C CA . ASP A 1 267 ? 3.136 -3.834 15.452 1.00 71.25 267 ASP A CA 1
ATOM 2126 C C . ASP A 1 267 ? 2.990 -2.882 14.263 1.00 71.25 267 ASP A C 1
ATOM 2128 O O . ASP A 1 267 ? 3.105 -1.666 14.409 1.00 71.25 267 ASP A O 1
ATOM 2132 N N . LYS A 1 268 ? 2.788 -3.441 13.067 1.00 73.19 268 LYS A N 1
ATOM 2133 C CA . LYS A 1 268 ? 2.733 -2.690 11.808 1.00 73.19 268 LYS A CA 1
ATOM 2134 C C . LYS A 1 268 ? 1.301 -2.478 11.349 1.00 73.19 268 LYS A C 1
ATOM 2136 O O . LYS A 1 268 ? 0.989 -1.407 10.838 1.00 73.19 268 LYS A O 1
ATOM 2141 N N . GLU A 1 269 ? 0.457 -3.491 11.513 1.00 78.44 269 GLU A N 1
ATOM 2142 C CA . GLU A 1 269 ? -0.925 -3.477 11.049 1.00 78.44 269 GLU A CA 1
ATOM 2143 C C . GLU A 1 269 ? -1.858 -3.960 12.171 1.00 78.44 269 GLU A C 1
ATOM 2145 O O . GLU A 1 269 ? -1.968 -5.162 12.410 1.00 78.44 269 GLU A O 1
ATOM 2150 N N . PRO A 1 270 ? -2.527 -3.031 12.878 1.00 86.06 270 PRO A N 1
ATOM 2151 C CA . PRO A 1 270 ? -3.587 -3.363 13.818 1.00 86.06 270 PRO A CA 1
ATOM 2152 C C . PRO A 1 270 ? -4.697 -4.186 13.167 1.00 86.06 270 PRO A C 1
ATOM 2154 O O . PRO A 1 270 ? -5.139 -3.875 12.054 1.00 86.06 270 PRO A O 1
ATOM 2157 N N . PHE A 1 271 ? -5.195 -5.182 13.896 1.00 90.50 271 PHE A N 1
ATOM 2158 C CA . PHE A 1 271 ? -6.289 -6.031 13.438 1.00 90.50 271 PHE A CA 1
ATOM 2159 C C . PHE A 1 271 ? -7.295 -6.337 14.544 1.00 90.50 271 PHE A C 1
ATOM 2161 O O . PHE A 1 271 ? -7.014 -6.182 15.734 1.00 90.50 271 PHE A O 1
ATOM 2168 N N . PHE A 1 272 ? -8.481 -6.773 14.136 1.00 92.44 272 PHE A N 1
ATOM 2169 C CA . PHE A 1 272 ? -9.598 -7.080 15.021 1.00 92.44 272 PHE A CA 1
ATOM 2170 C C . PHE A 1 272 ? -10.043 -8.520 14.820 1.00 92.44 272 PHE A C 1
ATOM 2172 O O . PHE A 1 272 ? -10.198 -8.953 13.683 1.00 92.44 272 PHE A O 1
ATOM 2179 N N . VAL A 1 273 ? -10.299 -9.234 15.910 1.00 92.50 273 VAL A N 1
ATOM 2180 C CA . VAL A 1 273 ? -10.774 -10.618 15.904 1.00 92.50 273 VAL A CA 1
ATOM 2181 C C . VAL A 1 273 ? -12.144 -10.684 16.564 1.00 92.50 273 VAL A C 1
ATOM 2183 O O . VAL A 1 273 ? -12.309 -10.266 17.710 1.00 92.50 273 VAL A O 1
ATOM 2186 N N . PHE A 1 274 ? -13.114 -11.241 15.847 1.00 92.31 274 PHE A N 1
ATOM 2187 C CA . PHE A 1 274 ? -14.374 -11.710 16.409 1.00 92.31 274 PHE A CA 1
ATOM 2188 C C . PHE A 1 274 ? -14.179 -13.136 16.926 1.00 92.31 274 PHE A C 1
ATOM 2190 O O . PHE A 1 274 ? -14.010 -14.068 16.135 1.00 92.31 274 PHE A O 1
ATOM 2197 N N . LEU A 1 275 ? -14.168 -13.292 18.247 1.00 89.94 275 LEU A N 1
ATOM 2198 C CA . LEU A 1 275 ? -14.145 -14.585 18.919 1.00 89.94 275 LEU A CA 1
ATOM 2199 C C . LEU A 1 275 ? -15.584 -15.056 19.135 1.00 89.94 275 LEU A C 1
ATOM 2201 O O . LEU A 1 275 ? -16.393 -14.332 19.714 1.00 89.94 275 LEU A O 1
ATOM 2205 N N . ASP A 1 276 ? -15.884 -16.262 18.664 1.00 87.56 276 ASP A N 1
ATOM 2206 C CA . ASP A 1 276 ? -17.200 -16.888 18.754 1.00 87.56 276 ASP A CA 1
ATOM 2207 C C . ASP A 1 276 ? -17.078 -18.326 19.267 1.00 87.56 276 ASP A C 1
ATOM 2209 O O . ASP A 1 276 ? -17.025 -19.265 18.478 1.00 87.56 276 ASP A O 1
ATOM 2213 N N . ASP A 1 277 ? -17.026 -18.486 20.589 1.00 82.00 277 ASP A N 1
ATOM 2214 C CA . ASP A 1 277 ? -16.914 -19.781 21.279 1.00 82.00 277 ASP A CA 1
ATOM 2215 C C . ASP A 1 277 ? -18.296 -20.395 21.592 1.00 82.00 277 ASP A C 1
ATOM 2217 O O . ASP A 1 277 ? -18.414 -21.413 22.266 1.00 82.00 277 ASP A O 1
ATOM 2221 N N . SER A 1 278 ? -19.380 -19.788 21.084 1.00 77.38 278 SER A N 1
ATOM 2222 C CA . SER A 1 278 ? -20.770 -20.191 21.370 1.00 77.38 278 SER A CA 1
ATOM 2223 C C . SER A 1 278 ? -21.210 -21.498 20.678 1.00 77.38 278 SER A C 1
ATOM 2225 O O . SER A 1 278 ? -22.338 -21.974 20.840 1.00 77.38 278 SER A O 1
ATOM 2227 N N . GLY A 1 279 ? -20.327 -22.121 19.891 1.00 74.31 279 GLY A N 1
ATOM 2228 C CA . GLY A 1 279 ? -20.617 -23.344 19.147 1.00 74.31 279 GLY A CA 1
ATOM 2229 C C . GLY A 1 279 ? -21.631 -23.139 18.009 1.00 74.31 279 GLY A C 1
ATOM 2230 O O . GLY A 1 279 ? -21.616 -22.140 17.289 1.00 74.31 279 GLY A O 1
ATOM 2231 N N . LYS A 1 280 ? -22.500 -24.137 17.769 1.00 73.25 280 LYS A N 1
ATOM 2232 C CA . LYS A 1 280 ? -23.448 -24.123 16.630 1.00 73.25 280 LYS A CA 1
ATOM 2233 C C . LYS A 1 280 ? -24.756 -23.376 16.904 1.00 73.25 280 LYS A C 1
ATOM 2235 O O . LYS A 1 280 ? -25.405 -22.962 15.944 1.00 73.25 280 LYS A O 1
ATOM 2240 N N . GLN A 1 281 ? -25.177 -23.235 18.161 1.00 75.25 281 GLN A N 1
ATOM 2241 C CA . GLN A 1 281 ? -26.415 -22.530 18.500 1.00 75.25 281 GLN A CA 1
ATOM 2242 C C . GLN A 1 281 ? -26.106 -21.080 18.855 1.00 75.25 281 GLN A C 1
ATOM 2244 O O . GLN A 1 281 ? -25.529 -20.809 19.898 1.00 75.25 281 GLN A O 1
ATOM 2249 N N . LYS A 1 282 ? -26.526 -20.154 17.990 1.00 80.69 282 LYS A N 1
ATOM 2250 C CA . LYS A 1 282 ? -26.309 -18.719 18.186 1.00 80.69 282 LYS A CA 1
ATOM 2251 C C . LYS A 1 282 ? -27.599 -18.033 18.588 1.00 80.69 282 LYS A C 1
ATOM 2253 O O . LYS A 1 282 ? -28.644 -18.232 17.970 1.00 80.69 282 LYS A O 1
ATOM 2258 N N . THR A 1 283 ? -27.513 -17.183 19.597 1.00 85.56 283 THR A N 1
ATOM 2259 C CA . THR A 1 283 ? -28.603 -16.288 19.983 1.00 85.56 283 THR A CA 1
ATOM 2260 C C . THR A 1 283 ? -28.819 -15.208 18.919 1.00 85.56 283 THR A C 1
ATOM 2262 O O . THR A 1 283 ? -27.913 -14.847 18.160 1.00 85.56 283 THR A O 1
ATOM 2265 N N . SER A 1 284 ? -30.020 -14.624 18.882 1.00 87.19 284 SER A N 1
ATOM 2266 C CA . SER A 1 284 ? -30.328 -13.513 17.972 1.00 87.19 284 SER A CA 1
ATOM 2267 C C . SER A 1 284 ? -29.414 -12.303 18.184 1.00 87.19 284 SER A C 1
ATOM 2269 O O . SER A 1 284 ? -29.130 -11.579 17.233 1.00 87.19 284 SER A O 1
ATOM 2271 N N . LEU A 1 285 ? -28.957 -12.073 19.420 1.00 88.50 285 LEU A N 1
ATOM 2272 C CA . LEU A 1 285 ? -28.064 -10.965 19.755 1.00 88.50 285 LEU A CA 1
ATOM 2273 C C . LEU A 1 285 ? -26.654 -11.193 19.192 1.00 88.50 285 LEU A C 1
ATOM 2275 O O . LEU A 1 285 ? -26.106 -10.291 18.566 1.00 88.50 285 LEU A O 1
ATOM 2279 N N . GLN A 1 286 ? -26.112 -12.409 19.319 1.00 88.56 286 GLN A N 1
ATOM 2280 C CA . GLN A 1 286 ? -24.816 -12.782 18.734 1.00 88.56 286 GLN A CA 1
ATOM 2281 C C . GLN A 1 286 ? -24.836 -12.682 17.202 1.00 88.56 286 GLN A C 1
ATOM 2283 O O . GLN A 1 286 ? -23.888 -12.181 16.603 1.00 88.56 286 GLN A O 1
ATOM 2288 N N . MET A 1 287 ? -25.938 -13.092 16.560 1.00 89.12 287 MET A N 1
ATOM 2289 C CA . MET A 1 287 ? -26.090 -12.962 15.107 1.00 89.12 287 MET A CA 1
ATOM 2290 C C . MET A 1 287 ? -26.130 -11.492 14.663 1.00 89.12 287 MET A C 1
ATOM 2292 O O . MET A 1 287 ? -25.493 -11.134 13.677 1.00 89.12 287 MET A O 1
ATOM 2296 N N . LYS A 1 288 ? -26.835 -10.623 15.404 1.00 92.00 288 LYS A N 1
ATOM 2297 C CA . LYS A 1 288 ? -26.843 -9.173 15.142 1.00 92.00 288 LYS A CA 1
ATOM 2298 C C . LYS A 1 288 ? -25.453 -8.557 15.307 1.00 92.00 288 LYS A C 1
ATOM 2300 O O . LYS A 1 288 ? -25.035 -7.788 14.449 1.00 92.00 288 LYS A O 1
ATOM 2305 N N . MET A 1 289 ? -24.738 -8.932 16.368 1.00 91.62 289 MET A N 1
ATOM 2306 C CA . MET A 1 289 ? -23.374 -8.469 16.629 1.00 91.62 289 MET A CA 1
ATOM 2307 C C . MET A 1 289 ? -22.411 -8.897 15.511 1.00 91.62 289 MET A C 1
ATOM 2309 O O . MET A 1 289 ? -21.612 -8.087 15.047 1.00 91.62 289 MET A O 1
ATOM 2313 N N . TRP A 1 290 ? -22.523 -10.143 15.034 1.00 92.50 290 TRP A N 1
ATOM 2314 C CA . TRP A 1 290 ? -21.760 -10.637 13.884 1.00 92.50 290 TRP A CA 1
ATOM 2315 C C . TRP A 1 290 ? -22.049 -9.836 12.610 1.00 92.50 290 TRP A C 1
ATOM 2317 O O . TRP A 1 290 ? -21.111 -9.404 11.949 1.00 92.50 290 TRP A O 1
ATOM 2327 N N . LEU A 1 291 ? -23.325 -9.614 12.278 1.00 93.25 291 LEU A N 1
ATOM 2328 C CA . LEU A 1 291 ? -23.712 -8.873 11.073 1.00 93.25 291 LEU A CA 1
ATOM 2329 C C . LEU A 1 291 ? -23.208 -7.426 11.106 1.00 93.25 291 LEU A C 1
ATOM 2331 O O . LEU A 1 291 ? -22.730 -6.921 10.095 1.00 93.25 291 LEU A O 1
ATOM 2335 N N . GLU A 1 292 ? -23.277 -6.752 12.258 1.00 94.31 292 GLU A N 1
ATOM 2336 C CA . GLU A 1 292 ? -22.713 -5.406 12.386 1.00 94.31 292 GLU A CA 1
ATOM 2337 C C . GLU A 1 292 ? -21.187 -5.425 12.234 1.00 94.31 292 GLU A C 1
ATOM 2339 O O . GLU A 1 292 ? -20.645 -4.593 11.511 1.00 94.31 292 GLU A O 1
ATOM 2344 N N . TYR A 1 293 ? -20.491 -6.392 12.839 1.00 94.62 293 TYR A N 1
ATOM 2345 C CA . TYR A 1 293 ? -19.047 -6.544 12.656 1.00 94.62 293 TYR A CA 1
ATOM 2346 C C . TYR A 1 293 ? -18.661 -6.792 11.190 1.00 94.62 293 TYR A C 1
ATOM 2348 O O . TYR A 1 293 ? -17.748 -6.143 10.687 1.00 94.62 293 TYR A O 1
ATOM 2356 N N . GLU A 1 294 ? -19.372 -7.680 10.494 1.00 94.31 294 GLU A N 1
ATOM 2357 C CA . GLU A 1 294 ? -19.152 -7.992 9.078 1.00 94.31 294 GLU A CA 1
ATOM 2358 C C . GLU A 1 294 ? -19.384 -6.764 8.186 1.00 94.31 294 GLU A C 1
ATOM 2360 O O . GLU A 1 294 ? -18.553 -6.456 7.334 1.00 94.31 294 GLU A O 1
ATOM 2365 N N . ASN A 1 295 ? -20.441 -5.990 8.450 1.00 93.06 295 ASN A N 1
ATOM 2366 C CA . ASN A 1 295 ? -20.693 -4.730 7.749 1.00 93.06 295 ASN A CA 1
ATOM 2367 C C . ASN A 1 295 ? -19.586 -3.697 8.006 1.00 93.06 295 ASN A C 1
ATOM 2369 O O . ASN A 1 295 ? -19.160 -2.992 7.093 1.00 93.06 295 ASN A O 1
ATOM 2373 N N . VAL A 1 296 ? -19.100 -3.581 9.248 1.00 93.12 296 VAL A N 1
ATOM 2374 C CA . VAL A 1 296 ? -17.982 -2.677 9.562 1.00 93.12 296 VAL A CA 1
ATOM 2375 C C . VAL A 1 296 ? -16.704 -3.128 8.873 1.00 93.12 296 VAL A C 1
ATOM 2377 O O . VAL A 1 296 ? -15.958 -2.284 8.372 1.00 93.12 296 VAL A O 1
ATOM 2380 N N . ALA A 1 297 ? -16.471 -4.436 8.814 1.00 92.81 297 ALA A N 1
ATOM 2381 C CA . ALA A 1 297 ? -15.346 -4.991 8.097 1.00 92.81 297 ALA A CA 1
ATOM 2382 C C . ALA A 1 297 ? -15.417 -4.636 6.604 1.00 92.81 297 ALA A C 1
ATOM 2384 O O . ALA A 1 297 ? -14.424 -4.166 6.056 1.00 92.81 297 ALA A O 1
ATOM 2385 N N . ASP A 1 298 ? -16.588 -4.736 5.972 1.00 88.62 298 ASP A N 1
ATOM 2386 C CA . ASP A 1 298 ? -16.779 -4.389 4.554 1.00 88.62 298 ASP A CA 1
ATOM 2387 C C . ASP A 1 298 ? -16.565 -2.893 4.272 1.00 88.62 298 ASP A C 1
ATOM 2389 O O . ASP A 1 298 ? -16.053 -2.508 3.225 1.00 88.62 298 ASP A O 1
ATOM 2393 N N . MET A 1 299 ? -16.858 -2.029 5.246 1.00 86.56 299 MET A N 1
ATOM 2394 C CA . MET A 1 299 ? -16.588 -0.593 5.131 1.00 86.56 299 MET A CA 1
ATOM 2395 C C . MET A 1 299 ? -15.113 -0.224 5.349 1.00 86.56 299 MET A C 1
ATOM 2397 O O . MET A 1 299 ? -14.655 0.782 4.812 1.00 86.56 299 MET A O 1
ATOM 2401 N N . LEU A 1 300 ? -14.373 -0.982 6.166 1.00 86.88 300 LEU A N 1
ATOM 2402 C CA . LEU A 1 300 ? -13.037 -0.600 6.651 1.00 86.88 300 LEU A CA 1
ATOM 2403 C C . LEU A 1 300 ? -11.911 -1.574 6.259 1.00 86.88 300 LEU A C 1
ATOM 2405 O O . LEU A 1 300 ? -10.779 -1.391 6.713 1.00 86.88 300 LEU A O 1
ATOM 2409 N N . PHE A 1 301 ? -12.169 -2.593 5.430 1.00 85.44 301 PHE A N 1
ATOM 2410 C CA . PHE A 1 301 ? -11.186 -3.640 5.091 1.00 85.44 301 PHE A CA 1
ATOM 2411 C C . PHE A 1 301 ? -9.919 -3.113 4.411 1.00 85.44 301 PHE A C 1
ATOM 2413 O O . PHE A 1 301 ? -8.897 -3.792 4.417 1.00 85.44 301 PHE A O 1
ATOM 2420 N N . THR A 1 302 ? -9.956 -1.925 3.804 1.00 80.12 302 THR A N 1
ATOM 2421 C CA . THR A 1 302 ? -8.782 -1.269 3.205 1.00 80.12 302 THR A CA 1
ATOM 2422 C C . THR A 1 302 ? -7.887 -0.642 4.271 1.00 80.12 302 THR A C 1
ATOM 2424 O O . THR A 1 302 ? -6.662 -0.623 4.135 1.00 80.12 302 THR A O 1
ATOM 2427 N N . GLU A 1 303 ? -8.485 -0.196 5.374 1.00 79.56 303 GLU A N 1
ATOM 2428 C CA . GLU A 1 303 ? -7.828 0.558 6.435 1.00 79.56 303 GLU A CA 1
ATOM 2429 C C . GLU A 1 303 ? -7.319 -0.342 7.568 1.00 79.56 303 GLU A C 1
ATOM 2431 O O . GLU A 1 303 ? -6.280 -0.057 8.157 1.00 79.56 303 GLU A O 1
ATOM 2436 N N . THR A 1 304 ? -8.006 -1.448 7.862 1.00 86.06 304 THR A N 1
ATOM 2437 C CA . THR A 1 304 ? -7.633 -2.404 8.920 1.00 86.06 304 THR A CA 1
ATOM 2438 C C . THR A 1 304 ? -8.032 -3.832 8.539 1.00 86.06 304 THR A C 1
ATOM 2440 O O . THR A 1 304 ? -8.735 -4.040 7.553 1.00 86.06 304 THR A O 1
ATOM 2443 N N . ARG A 1 305 ? -7.520 -4.828 9.268 1.00 89.44 305 ARG A N 1
ATOM 2444 C CA . ARG A 1 305 ? -7.768 -6.250 9.002 1.00 89.44 305 ARG A CA 1
ATOM 2445 C C . ARG A 1 305 ? -8.755 -6.818 10.013 1.00 89.44 305 ARG A C 1
ATOM 2447 O O . ARG A 1 305 ? -8.672 -6.526 11.207 1.00 89.44 305 ARG A O 1
ATOM 2454 N N . PHE A 1 306 ? -9.653 -7.659 9.519 1.00 93.75 306 PHE A N 1
ATOM 2455 C CA . PHE A 1 306 ? -10.711 -8.280 10.300 1.00 93.75 306 PHE A CA 1
ATOM 2456 C C . PHE A 1 306 ? -10.588 -9.790 10.225 1.00 93.75 306 PHE A C 1
ATOM 2458 O O . PHE A 1 306 ? -10.319 -10.351 9.164 1.00 93.75 306 PHE A O 1
ATOM 2465 N N . PHE A 1 307 ? -10.787 -10.435 11.363 1.00 94.12 307 PHE A N 1
ATOM 2466 C CA . PHE A 1 307 ? -10.590 -11.858 11.530 1.00 94.12 307 PHE A CA 1
ATOM 2467 C C . PHE A 1 307 ? -11.706 -12.473 12.368 1.00 94.12 307 PHE A C 1
ATOM 2469 O O . PHE A 1 307 ? -12.337 -11.809 13.188 1.00 94.12 307 PHE A O 1
ATOM 2476 N N . LYS A 1 308 ? -11.909 -13.776 12.211 1.00 93.75 308 LYS A N 1
ATOM 2477 C CA . LYS A 1 308 ? -12.810 -14.578 13.032 1.00 93.75 308 LYS A CA 1
ATOM 2478 C C . LYS A 1 308 ? -12.086 -15.797 13.583 1.00 93.75 308 LYS A C 1
ATOM 2480 O O . LYS A 1 308 ? -11.444 -16.516 12.820 1.00 93.75 308 LYS A O 1
ATOM 2485 N N . ALA A 1 309 ? -12.264 -16.060 14.871 1.00 91.62 309 ALA A N 1
ATOM 2486 C CA . ALA A 1 309 ? -11.860 -17.298 15.525 1.00 91.62 309 ALA A CA 1
ATOM 2487 C C . ALA A 1 309 ? -13.101 -17.958 16.145 1.00 91.62 309 ALA A C 1
ATOM 2489 O O . ALA A 1 309 ? -13.892 -17.284 16.802 1.00 91.62 309 ALA A O 1
ATOM 2490 N N . ASN A 1 310 ? -13.284 -19.260 15.919 1.00 87.06 310 ASN A N 1
ATOM 2491 C CA . ASN A 1 310 ? -14.424 -20.012 16.470 1.00 87.06 310 ASN A CA 1
ATOM 2492 C C . ASN A 1 310 ? -14.051 -20.843 17.706 1.00 87.06 310 ASN A C 1
ATOM 2494 O O . ASN A 1 310 ? -14.920 -21.455 18.312 1.00 87.06 310 ASN A O 1
ATOM 2498 N N . GLU A 1 311 ? -12.762 -20.929 18.027 1.00 83.62 311 GLU A N 1
ATOM 2499 C CA . GLU A 1 311 ? -12.254 -21.768 19.106 1.00 83.62 311 GLU A CA 1
ATOM 2500 C C . GLU A 1 311 ? -11.443 -20.904 20.058 1.00 83.62 311 GLU A C 1
ATOM 2502 O O . GLU A 1 311 ? -10.526 -20.183 19.646 1.00 83.62 311 GLU A O 1
ATOM 2507 N N . ARG A 1 312 ? -11.771 -20.999 21.346 1.00 81.94 312 ARG A N 1
ATOM 2508 C CA . ARG A 1 312 ? -11.073 -20.272 22.405 1.00 81.94 312 ARG A CA 1
ATOM 2509 C C . ARG A 1 312 ? -9.584 -20.606 22.478 1.00 81.94 312 ARG A C 1
ATOM 2511 O O . ARG A 1 312 ? -8.787 -19.719 22.745 1.00 81.94 312 ARG A O 1
ATOM 2518 N N . GLU A 1 313 ? -9.207 -21.848 22.177 1.00 83.06 313 GLU A N 1
ATOM 2519 C CA . GLU A 1 313 ? -7.825 -22.352 22.263 1.00 83.06 313 GLU A CA 1
ATOM 2520 C C . GLU A 1 313 ? -6.845 -21.672 21.289 1.00 83.06 313 GLU A C 1
ATOM 2522 O O . GLU A 1 313 ? -5.628 -21.705 21.491 1.00 83.06 313 GLU A O 1
ATOM 2527 N N . ILE A 1 314 ? -7.361 -21.037 20.231 1.00 86.06 314 ILE A N 1
ATOM 2528 C CA . ILE A 1 314 ? -6.552 -20.330 19.230 1.00 86.06 314 ILE A CA 1
ATOM 2529 C C . ILE A 1 314 ? -5.888 -19.089 19.839 1.00 86.06 314 ILE A C 1
ATOM 2531 O O . ILE A 1 314 ? -4.766 -18.741 19.465 1.00 86.06 314 ILE A O 1
ATOM 2535 N N . ILE A 1 315 ? -6.570 -18.432 20.780 1.00 83.12 315 ILE A N 1
ATOM 2536 C CA . ILE A 1 315 ? -6.097 -17.225 21.455 1.00 83.12 315 ILE A CA 1
ATOM 2537 C C . ILE A 1 315 ? -5.593 -17.633 22.859 1.00 83.12 315 ILE A C 1
ATOM 2539 O O . ILE A 1 315 ? -6.263 -18.396 23.549 1.00 83.12 315 ILE A O 1
ATOM 2543 N N . PRO A 1 316 ? -4.420 -17.162 23.325 1.00 80.38 316 PRO A N 1
ATOM 2544 C CA . PRO A 1 316 ? -3.914 -17.510 24.654 1.00 80.38 316 PRO A CA 1
ATOM 2545 C C . PRO A 1 316 ? -4.906 -17.168 25.781 1.00 80.38 316 PRO A C 1
ATOM 2547 O O . PRO A 1 316 ? -5.470 -16.074 25.796 1.00 80.38 316 PRO A O 1
ATOM 2550 N N . GLU A 1 317 ? -5.081 -18.065 26.759 1.00 74.56 317 GLU A N 1
ATOM 2551 C CA . GLU A 1 317 ? -6.041 -17.882 27.867 1.00 74.56 317 GLU A CA 1
ATOM 2552 C C . GLU A 1 317 ? -5.810 -16.592 28.667 1.00 74.56 317 GLU A C 1
ATOM 2554 O O . GLU A 1 317 ? -6.769 -15.956 29.099 1.00 74.56 317 GLU A O 1
ATOM 2559 N N . GLU A 1 318 ? -4.556 -16.154 28.791 1.00 74.00 318 GLU A N 1
ATOM 2560 C CA . GLU A 1 318 ? -4.154 -14.890 29.428 1.00 74.00 318 GLU A CA 1
ATOM 2561 C C . GLU A 1 318 ? -4.854 -13.665 28.815 1.00 74.00 318 GLU A C 1
ATOM 2563 O O . GLU A 1 318 ? -5.109 -12.677 29.502 1.00 74.00 318 GLU A O 1
ATOM 2568 N N . ILE A 1 319 ? -5.182 -13.734 27.521 1.00 73.81 319 ILE A N 1
ATOM 2569 C CA . ILE A 1 319 ? -5.849 -12.675 26.755 1.00 73.81 319 ILE A CA 1
ATOM 2570 C C . ILE A 1 319 ? -7.363 -12.712 26.963 1.00 73.81 319 ILE A C 1
ATOM 2572 O O . ILE A 1 319 ? -8.032 -11.674 26.974 1.00 73.81 319 ILE A O 1
ATOM 2576 N N . ILE A 1 320 ? -7.912 -13.916 27.110 1.00 69.06 320 ILE A N 1
ATOM 2577 C CA . ILE A 1 320 ? -9.350 -14.163 27.166 1.00 69.06 320 ILE A CA 1
ATOM 2578 C C . ILE A 1 320 ? -9.870 -14.042 28.603 1.00 69.06 320 ILE A C 1
ATOM 2580 O O . ILE A 1 320 ? -10.972 -13.545 28.787 1.00 69.06 320 ILE A O 1
ATOM 2584 N N . GLY A 1 321 ? -9.112 -14.414 29.639 1.00 66.50 321 GLY A N 1
ATOM 2585 C CA . GLY A 1 321 ? -9.577 -14.365 31.039 1.00 66.50 321 GLY A CA 1
ATOM 2586 C C . GLY A 1 321 ? -10.947 -15.042 31.246 1.00 66.50 321 GLY A C 1
ATOM 2587 O O . GLY A 1 321 ? -11.267 -15.986 30.534 1.00 66.50 321 GLY A O 1
ATOM 2588 N N . ASP A 1 322 ? -11.792 -14.523 32.149 1.00 60.81 322 ASP A N 1
ATOM 2589 C CA . ASP A 1 322 ? -13.179 -14.991 32.409 1.00 60.81 322 ASP A CA 1
ATOM 2590 C C . ASP A 1 322 ? -14.234 -14.410 31.431 1.00 60.81 322 ASP A C 1
ATOM 2592 O O . ASP A 1 322 ? -15.393 -14.184 31.789 1.00 60.81 322 ASP A O 1
ATOM 2596 N N . ARG A 1 323 ? -13.841 -14.058 30.202 1.00 64.00 323 ARG A N 1
ATOM 2597 C CA . ARG A 1 323 ? -14.708 -13.300 29.280 1.00 64.00 323 ARG A CA 1
ATOM 2598 C C . ARG A 1 323 ? -15.863 -14.126 28.697 1.00 64.00 323 ARG A C 1
ATOM 2600 O O . ARG A 1 323 ? -15.877 -15.353 28.736 1.00 64.00 323 ARG A O 1
ATOM 2607 N N . GLU A 1 324 ? -16.832 -13.383 28.160 1.00 65.94 324 GLU A N 1
ATOM 2608 C CA . GLU A 1 324 ? -18.039 -13.868 27.482 1.00 65.94 324 GLU A CA 1
ATOM 2609 C C . GLU A 1 324 ? -17.712 -14.781 26.291 1.00 65.94 324 GLU A C 1
ATOM 2611 O O . GLU A 1 324 ? -16.686 -14.607 25.638 1.00 65.94 324 GLU A O 1
ATOM 2616 N N . GLU A 1 325 ? -18.623 -15.710 25.982 1.00 73.06 325 GLU A N 1
ATOM 2617 C CA . GLU A 1 325 ? -18.510 -16.660 24.858 1.00 73.06 325 GLU A CA 1
ATOM 2618 C C . GLU A 1 325 ? -18.340 -15.971 23.492 1.00 73.06 325 GLU A C 1
ATOM 2620 O O . GLU A 1 325 ? -17.821 -16.570 22.553 1.00 73.06 325 GLU A O 1
ATOM 2625 N N . VAL A 1 326 ? -18.780 -14.712 23.368 1.00 82.25 326 VAL A N 1
ATOM 2626 C CA . VAL A 1 326 ? -18.630 -13.898 22.157 1.00 82.25 326 VAL A CA 1
ATOM 2627 C C . VAL A 1 326 ? -18.011 -12.553 22.506 1.00 82.25 326 VAL A C 1
ATOM 2629 O O . VAL A 1 326 ? -18.481 -11.846 23.400 1.00 82.25 326 VAL A O 1
ATOM 2632 N N . ALA A 1 327 ? -16.946 -12.205 21.790 1.00 87.06 327 ALA A N 1
ATOM 2633 C CA . ALA A 1 327 ? -16.090 -11.077 22.117 1.00 87.06 327 ALA A CA 1
ATOM 2634 C C . ALA A 1 327 ? -15.418 -10.491 20.869 1.00 87.06 327 ALA A C 1
ATOM 2636 O O . ALA A 1 327 ? -15.034 -11.215 19.952 1.00 87.06 327 ALA A O 1
ATOM 2637 N N . LEU A 1 328 ? -15.222 -9.175 20.863 1.00 89.56 328 LEU A N 1
ATOM 2638 C CA . LEU A 1 328 ? -14.434 -8.462 19.864 1.00 89.56 328 LEU A CA 1
ATOM 2639 C C . LEU A 1 328 ? -13.132 -7.969 20.478 1.00 89.56 328 LEU A C 1
ATOM 2641 O O . LEU A 1 328 ? -13.125 -7.084 21.331 1.00 89.56 328 LEU A O 1
ATOM 2645 N N . ILE A 1 329 ? -12.016 -8.508 20.002 1.00 88.75 329 ILE A N 1
ATOM 2646 C CA . ILE A 1 329 ? -10.689 -8.217 20.540 1.00 88.75 329 ILE A CA 1
ATOM 2647 C C . ILE A 1 329 ? -9.874 -7.510 19.466 1.00 88.75 329 ILE A C 1
ATOM 2649 O O . ILE A 1 329 ? -9.763 -7.992 18.342 1.00 88.75 329 ILE A O 1
ATOM 2653 N N . GLY A 1 330 ? -9.286 -6.368 19.803 1.00 88.56 330 GLY A N 1
ATOM 2654 C CA . GLY A 1 330 ? -8.303 -5.732 18.940 1.00 88.56 330 GLY A CA 1
ATOM 2655 C C . GLY A 1 330 ? -6.877 -6.071 19.363 1.00 88.56 330 GLY A C 1
ATOM 2656 O O . GLY A 1 330 ? -6.575 -6.155 20.553 1.00 88.56 330 GLY A O 1
ATOM 2657 N N . PHE A 1 331 ? -5.988 -6.191 18.381 1.00 86.75 331 PHE A N 1
ATOM 2658 C CA . PHE A 1 331 ? -4.574 -6.521 18.561 1.00 86.75 331 PHE A CA 1
ATOM 2659 C C . PHE A 1 331 ? -3.685 -5.454 17.922 1.00 86.75 331 PHE A C 1
ATOM 2661 O O . PHE A 1 331 ? -3.949 -5.002 16.804 1.00 86.75 331 PHE A O 1
ATOM 2668 N N . LYS A 1 332 ? -2.659 -5.013 18.659 1.00 81.12 332 LYS A N 1
ATOM 2669 C CA . LYS A 1 332 ? -1.716 -3.942 18.288 1.00 81.12 332 LYS A CA 1
ATOM 2670 C C . LYS A 1 332 ? -0.403 -4.113 19.042 1.00 81.12 332 LYS A C 1
ATOM 2672 O O . LYS A 1 332 ? -0.439 -4.426 20.220 1.00 81.12 332 LYS A O 1
ATOM 2677 N N . GLU A 1 333 ? 0.728 -3.786 18.419 1.00 72.81 333 GLU A N 1
ATOM 2678 C CA . GLU A 1 333 ? 2.047 -3.791 19.092 1.00 72.81 333 GLU A CA 1
ATOM 2679 C C . GLU A 1 333 ? 2.383 -5.121 19.804 1.00 72.81 333 GLU A C 1
ATOM 2681 O O . GLU A 1 333 ? 2.933 -5.126 20.902 1.00 72.81 333 GLU A O 1
ATOM 2686 N N . SER A 1 334 ? 2.022 -6.252 19.185 1.00 69.06 334 SER A N 1
ATOM 2687 C CA . SER A 1 334 ? 2.175 -7.604 19.748 1.00 69.06 334 SER A CA 1
ATOM 2688 C C . SER A 1 334 ? 1.440 -7.809 21.081 1.00 69.06 334 SER A C 1
ATOM 2690 O O . SER A 1 334 ? 1.689 -8.785 21.785 1.00 69.06 334 SER A O 1
ATOM 2692 N N . ASP A 1 335 ? 0.511 -6.908 21.396 1.00 69.75 335 ASP A N 1
ATOM 2693 C CA . ASP A 1 335 ? -0.344 -6.910 22.571 1.00 69.75 335 ASP A CA 1
ATOM 2694 C C . ASP A 1 335 ? -1.821 -6.900 22.143 1.00 69.75 335 ASP A C 1
ATOM 2696 O O . ASP A 1 335 ? -2.184 -6.657 20.982 1.00 69.75 335 ASP A O 1
ATOM 2700 N N . TYR A 1 336 ? -2.703 -7.181 23.089 1.00 72.75 336 TYR A N 1
ATOM 2701 C CA . TYR A 1 336 ? -4.145 -7.122 22.908 1.00 72.75 336 TYR A CA 1
ATOM 2702 C C . TYR A 1 336 ? -4.723 -5.976 23.732 1.00 72.75 336 TYR A C 1
ATOM 2704 O O . TYR A 1 336 ? -4.142 -5.522 24.714 1.00 72.75 336 TYR A O 1
ATOM 2712 N N . TRP A 1 337 ? -5.894 -5.482 23.348 1.00 69.44 337 TRP A N 1
ATOM 2713 C CA . TRP A 1 337 ? -6.524 -4.383 24.074 1.00 69.44 337 TRP A CA 1
ATOM 2714 C C . TRP A 1 337 ? -8.045 -4.552 24.180 1.00 69.44 337 TRP A C 1
ATOM 2716 O O . TRP A 1 337 ? -8.610 -5.537 23.703 1.00 69.44 337 TRP A O 1
ATOM 2726 N N . VAL A 1 338 ? -8.658 -3.618 24.924 1.00 62.47 338 VAL A N 1
ATOM 2727 C CA . VAL A 1 338 ? -10.047 -3.591 25.429 1.00 62.47 338 VAL A CA 1
ATOM 2728 C C . VAL A 1 338 ? -11.026 -4.378 24.564 1.00 62.47 338 VAL A C 1
ATOM 2730 O O . VAL A 1 338 ? -11.242 -4.034 23.415 1.00 62.47 338 VAL A O 1
ATOM 2733 N N . ASN A 1 339 ? -11.658 -5.388 25.154 1.00 73.69 339 ASN A N 1
ATOM 2734 C CA . ASN A 1 339 ? -12.684 -6.200 24.512 1.00 73.69 339 ASN A CA 1
ATOM 2735 C C . ASN A 1 339 ? -14.005 -5.424 24.389 1.00 73.69 339 ASN A C 1
ATOM 2737 O O . ASN A 1 339 ? -14.427 -4.789 25.356 1.00 73.69 339 ASN A O 1
ATOM 2741 N N . PHE A 1 340 ? -14.666 -5.509 23.238 1.00 81.19 340 PHE A N 1
ATOM 2742 C CA . PHE A 1 340 ? -16.068 -5.135 23.090 1.00 81.19 340 PHE A CA 1
ATOM 2743 C C . PHE A 1 340 ? -16.919 -6.406 23.232 1.00 81.19 340 PHE A C 1
ATOM 2745 O O . PHE A 1 340 ? -16.885 -7.295 22.380 1.00 81.19 340 PHE A O 1
ATOM 2752 N N . GLY A 1 341 ? -17.634 -6.521 24.354 1.00 84.62 341 GLY A N 1
ATOM 2753 C CA . GLY A 1 341 ? -18.418 -7.713 24.687 1.00 84.62 341 GLY A CA 1
ATOM 2754 C C . GLY A 1 341 ? -19.866 -7.666 24.198 1.00 84.62 341 GLY A C 1
ATOM 2755 O O . GLY A 1 341 ? -20.372 -6.638 23.744 1.00 84.62 341 GLY A O 1
ATOM 2756 N N . LEU A 1 342 ? -20.576 -8.774 24.386 1.00 85.12 342 LEU A N 1
ATOM 2757 C CA . LEU A 1 342 ? -22.006 -8.884 24.123 1.00 85.12 342 LEU A CA 1
ATOM 2758 C C . LEU A 1 342 ? -22.819 -7.943 25.029 1.00 85.12 342 LEU A C 1
ATOM 2760 O O . LEU A 1 342 ? -23.776 -7.326 24.568 1.00 85.12 342 LEU A O 1
ATOM 2764 N N . LYS A 1 343 ? -22.406 -7.748 26.291 1.00 86.25 343 LYS A N 1
ATOM 2765 C CA . LYS A 1 343 ? -23.034 -6.759 27.197 1.00 86.25 343 LYS A CA 1
ATOM 2766 C C . LYS A 1 343 ? -22.872 -5.316 26.728 1.00 86.25 343 LYS A C 1
ATOM 2768 O O . LYS A 1 343 ? -23.741 -4.484 26.977 1.00 86.25 343 LYS A O 1
ATOM 2773 N N . ASP A 1 344 ? -21.746 -4.986 26.100 1.00 86.50 344 ASP A N 1
ATOM 2774 C CA . ASP A 1 344 ? -21.519 -3.652 25.540 1.00 86.50 344 ASP A CA 1
ATOM 2775 C C . ASP A 1 344 ? -22.425 -3.405 24.335 1.00 86.50 344 ASP A C 1
ATOM 2777 O O . ASP A 1 344 ? -23.016 -2.329 24.218 1.00 86.50 344 ASP A O 1
ATOM 2781 N N . PHE A 1 345 ? -22.584 -4.435 23.502 1.00 88.31 345 PHE A N 1
ATOM 2782 C CA . PHE A 1 345 ? -23.516 -4.442 22.384 1.00 88.31 345 PHE A CA 1
ATOM 2783 C C . PHE A 1 345 ? -24.971 -4.290 22.841 1.00 88.31 345 PHE A C 1
ATOM 2785 O O . PHE A 1 345 ? -25.706 -3.454 22.323 1.00 88.31 345 PHE A O 1
ATOM 2792 N N . GLU A 1 346 ? -25.380 -5.043 23.866 1.00 87.81 346 GLU A N 1
ATOM 2793 C CA . GLU A 1 346 ? -26.728 -4.980 24.442 1.00 87.81 346 GLU A CA 1
ATOM 2794 C C . GLU A 1 346 ? -27.053 -3.592 25.016 1.00 87.81 346 GLU A C 1
ATOM 2796 O O . GLU A 1 346 ? -28.178 -3.110 24.897 1.00 87.81 346 GLU A O 1
ATOM 2801 N N . ARG A 1 347 ? -26.049 -2.904 25.575 1.00 90.81 347 ARG A N 1
ATOM 2802 C CA . ARG A 1 347 ? -26.158 -1.514 26.054 1.00 90.81 347 ARG A CA 1
ATOM 2803 C C . ARG A 1 347 ? -26.225 -0.473 24.928 1.00 90.81 347 ARG A C 1
ATOM 2805 O O . ARG A 1 347 ? -26.289 0.717 25.227 1.00 90.81 347 ARG A O 1
ATOM 2812 N N . GLY A 1 348 ? -26.192 -0.893 23.662 1.00 89.62 348 GLY A N 1
ATOM 2813 C CA . GLY A 1 348 ? -26.329 -0.020 22.496 1.00 89.62 348 GLY A CA 1
ATOM 2814 C C . GLY A 1 348 ? -25.046 0.698 22.075 1.00 89.62 348 GLY A C 1
ATOM 2815 O O . GLY A 1 348 ? -25.125 1.695 21.361 1.00 89.62 348 GLY A O 1
ATOM 2816 N N . LYS A 1 349 ? -23.861 0.241 22.503 1.00 89.00 349 LYS A N 1
ATOM 2817 C CA . LYS A 1 349 ? -22.599 0.789 21.979 1.00 89.00 349 LYS A CA 1
ATOM 2818 C C . LYS A 1 349 ? -22.406 0.338 20.526 1.00 89.00 349 LYS A C 1
ATOM 2820 O O . LYS A 1 349 ? -22.647 -0.822 20.214 1.00 89.00 349 LYS A O 1
ATOM 2825 N N . SER A 1 350 ? -21.929 1.225 19.651 1.00 90.38 350 SER A N 1
ATOM 2826 C CA . SER A 1 350 ? -21.654 0.870 18.252 1.00 90.38 350 SER A CA 1
ATOM 2827 C C . SER A 1 350 ? -20.297 0.180 18.095 1.00 90.38 350 SER A C 1
ATOM 2829 O O . SER A 1 350 ? -19.268 0.685 18.561 1.00 90.38 350 SER A O 1
ATOM 2831 N N . ILE A 1 351 ? -20.280 -0.937 17.363 1.00 91.62 351 ILE A N 1
ATOM 2832 C CA . ILE A 1 351 ? -19.047 -1.639 16.979 1.00 91.62 351 ILE A CA 1
ATOM 2833 C C . ILE A 1 351 ? -18.230 -0.769 16.018 1.00 91.62 351 ILE A C 1
ATOM 2835 O O . ILE A 1 351 ? -17.003 -0.708 16.112 1.00 91.62 351 ILE A O 1
ATOM 2839 N N . SER A 1 352 ? -18.910 -0.046 15.124 1.00 89.69 352 SER A N 1
ATOM 2840 C CA . SER A 1 352 ? -18.271 0.829 14.140 1.00 89.69 352 SER A CA 1
ATOM 2841 C C . SER A 1 352 ? -17.480 1.960 14.794 1.00 89.69 352 SER A C 1
ATOM 2843 O O . SER A 1 352 ? -16.311 2.169 14.469 1.00 89.69 352 SER A O 1
ATOM 2845 N N . GLU A 1 353 ? -18.085 2.667 15.750 1.00 85.75 353 GLU A N 1
ATOM 2846 C CA . GLU A 1 353 ? -17.416 3.749 16.482 1.00 85.75 353 GLU A CA 1
ATOM 2847 C C . GLU A 1 353 ? -16.232 3.231 17.298 1.00 85.75 353 GLU A C 1
ATOM 2849 O O . GLU A 1 353 ? -15.159 3.841 17.301 1.00 85.75 353 GLU A O 1
ATOM 2854 N N . TRP A 1 354 ? -16.407 2.077 17.947 1.00 86.25 354 TRP A N 1
ATOM 2855 C CA . TRP A 1 354 ? -15.345 1.429 18.703 1.00 86.25 354 TRP A CA 1
ATOM 2856 C C . TRP A 1 354 ? -14.158 1.051 17.797 1.00 86.25 354 TRP A C 1
ATOM 2858 O O . TRP A 1 354 ? -13.036 1.473 18.079 1.00 86.25 354 TRP A O 1
ATOM 2868 N N . ILE A 1 355 ? -14.382 0.376 16.661 1.00 89.06 355 ILE A N 1
ATOM 2869 C CA . ILE A 1 355 ? -13.318 0.028 15.696 1.00 89.06 355 ILE A CA 1
ATOM 2870 C C . ILE A 1 355 ? -12.647 1.285 15.134 1.00 89.06 355 ILE A C 1
ATOM 2872 O O . ILE A 1 355 ? -11.420 1.355 15.089 1.00 89.06 355 ILE A O 1
ATOM 2876 N N . ARG A 1 356 ? -13.412 2.305 14.720 1.00 85.31 356 ARG A N 1
ATOM 2877 C CA . ARG A 1 356 ? -12.845 3.537 14.140 1.00 85.31 356 ARG A CA 1
ATOM 2878 C C . ARG A 1 356 ? -11.923 4.266 15.108 1.00 85.31 356 ARG A C 1
ATOM 2880 O O . ARG A 1 356 ? -10.858 4.719 14.688 1.00 85.31 356 ARG A O 1
ATOM 2887 N N . ARG A 1 357 ? -12.317 4.353 16.380 1.00 79.44 357 ARG A N 1
ATOM 2888 C CA . ARG A 1 357 ? -11.507 4.960 17.442 1.00 79.44 357 ARG A CA 1
ATOM 2889 C C . ARG A 1 357 ? -10.248 4.148 17.702 1.00 79.44 357 ARG A C 1
ATOM 2891 O O . ARG A 1 357 ? -9.167 4.692 17.918 1.00 79.44 357 ARG A O 1
ATOM 2898 N N . GLU A 1 358 ? -10.397 2.836 17.692 1.00 81.12 358 GLU A N 1
ATOM 2899 C CA . GLU A 1 358 ? -9.375 1.943 18.180 1.00 81.12 358 GLU A CA 1
ATOM 2900 C C . GLU A 1 358 ? -8.574 1.259 17.077 1.00 81.12 358 GLU A C 1
ATOM 2902 O O . GLU A 1 358 ? -7.766 0.403 17.366 1.00 81.12 358 GLU A O 1
ATOM 2907 N N . ARG A 1 359 ? -8.712 1.576 15.800 1.00 83.94 359 ARG A N 1
ATOM 2908 C CA . ARG A 1 359 ? -7.836 0.978 14.770 1.00 83.94 359 ARG A CA 1
ATOM 2909 C C . ARG A 1 359 ? -6.418 1.546 14.781 1.00 83.94 359 ARG A C 1
ATOM 2911 O O . ARG A 1 359 ? -5.513 0.970 14.191 1.00 83.94 359 ARG A O 1
ATOM 2918 N N . TRP A 1 360 ? -6.206 2.677 15.449 1.00 82.00 360 TRP A N 1
ATOM 2919 C CA . TRP A 1 360 ? -4.920 3.365 15.442 1.00 82.00 360 TRP A CA 1
ATOM 2920 C C . TRP A 1 360 ? -3.936 2.749 16.446 1.00 82.00 360 TRP A C 1
ATOM 2922 O O . TRP A 1 360 ? -4.340 2.397 17.563 1.00 82.00 360 TRP A O 1
ATOM 2932 N N . PRO A 1 361 ? -2.640 2.629 16.117 1.00 82.06 361 PRO A N 1
ATOM 2933 C CA . PRO A 1 361 ? -1.609 2.316 17.101 1.00 82.06 361 PRO A CA 1
ATOM 2934 C C . PRO A 1 361 ? -1.407 3.498 18.073 1.00 82.06 361 PRO A C 1
ATOM 2936 O O . PRO A 1 361 ? -1.806 4.627 17.767 1.00 82.06 361 PRO A O 1
ATOM 2939 N N . PRO A 1 362 ? -0.814 3.271 19.260 1.00 81.81 362 PRO A N 1
ATOM 2940 C CA . PRO A 1 362 ? -0.467 4.349 20.186 1.00 81.81 362 PRO A CA 1
ATOM 2941 C C . PRO A 1 362 ? 0.431 5.400 19.522 1.00 81.81 362 PRO A C 1
ATOM 2943 O O . PRO A 1 362 ? 0.175 6.588 19.669 1.00 81.81 362 PRO A O 1
ATOM 2946 N N . MET A 1 363 ? 1.424 4.961 18.739 1.00 86.25 363 MET A N 1
ATOM 2947 C CA . MET A 1 363 ? 2.345 5.822 17.994 1.00 86.25 363 MET A CA 1
ATOM 2948 C C . MET A 1 363 ? 2.225 5.579 16.478 1.00 86.25 363 MET A C 1
ATOM 2950 O O . MET A 1 363 ? 2.913 4.730 15.913 1.00 86.25 363 MET A O 1
ATOM 2954 N N . LEU A 1 364 ? 1.350 6.328 15.802 1.00 85.19 364 LEU A N 1
ATOM 2955 C CA . LEU A 1 364 ? 1.078 6.170 14.366 1.00 85.19 364 LEU A CA 1
ATOM 2956 C C . LEU A 1 364 ? 2.073 6.936 13.482 1.00 85.19 364 LEU A C 1
ATOM 2958 O O . LEU A 1 364 ? 2.369 8.095 13.752 1.00 85.19 364 LEU A O 1
ATOM 2962 N N . GLN A 1 365 ? 2.528 6.336 12.377 1.00 86.50 365 GLN A N 1
ATOM 2963 C CA . GLN A 1 365 ? 3.182 7.103 11.311 1.00 86.50 365 GLN A CA 1
ATOM 2964 C C . GLN A 1 365 ? 2.144 7.923 10.550 1.00 86.50 365 GLN A C 1
ATOM 2966 O O . GLN A 1 365 ? 1.249 7.366 9.917 1.00 86.50 365 GLN A O 1
ATOM 2971 N N . LEU A 1 366 ? 2.291 9.238 10.580 1.00 85.12 366 LEU A N 1
ATOM 2972 C CA . LEU A 1 366 ? 1.447 10.168 9.855 1.00 85.12 366 LEU A CA 1
ATOM 2973 C C . LEU A 1 366 ? 2.101 10.545 8.525 1.00 85.12 366 LEU A C 1
ATOM 2975 O O . LEU A 1 366 ? 3.294 10.837 8.442 1.00 85.12 366 LEU A O 1
ATOM 2979 N N . SER A 1 367 ? 1.291 10.548 7.478 1.00 80.19 367 SER A N 1
ATOM 2980 C CA . SER A 1 367 ? 1.632 10.972 6.126 1.00 80.19 367 SER A CA 1
ATOM 2981 C C . SER A 1 367 ? 0.554 11.927 5.622 1.00 80.19 367 SER A C 1
ATOM 2983 O O . SER A 1 367 ? -0.531 12.031 6.193 1.00 80.19 367 SER A O 1
ATOM 2985 N N . ALA A 1 368 ? 0.813 12.604 4.504 1.00 72.38 368 ALA A N 1
ATOM 2986 C CA . ALA A 1 368 ? -0.214 13.419 3.858 1.00 72.38 368 ALA A CA 1
ATOM 2987 C C . ALA A 1 368 ? -1.461 12.601 3.456 1.00 72.38 368 ALA A C 1
ATOM 2989 O O . ALA A 1 368 ? -2.555 13.155 3.429 1.00 72.38 368 ALA A O 1
ATOM 2990 N N . SER A 1 369 ? -1.307 11.299 3.181 1.00 68.75 369 SER A N 1
ATOM 2991 C CA . SER A 1 369 ? -2.401 10.427 2.742 1.00 68.75 369 SER A CA 1
ATOM 2992 C C . SER A 1 369 ? -3.300 9.940 3.879 1.00 68.75 369 SER A C 1
ATOM 2994 O O . SER A 1 369 ? -4.494 9.774 3.661 1.00 68.75 369 SER A O 1
ATOM 2996 N N . ASN A 1 370 ? -2.773 9.734 5.091 1.00 78.12 370 ASN A N 1
ATOM 2997 C CA . ASN A 1 370 ? -3.569 9.211 6.209 1.00 78.12 370 ASN A CA 1
ATOM 2998 C C . ASN A 1 370 ? -4.018 10.279 7.219 1.00 78.12 370 ASN A C 1
ATOM 3000 O O . ASN A 1 370 ? -4.918 10.015 8.014 1.00 78.12 370 ASN A O 1
ATOM 3004 N N . LEU A 1 371 ? -3.436 11.485 7.184 1.00 77.75 371 LEU A N 1
ATOM 3005 C CA . LEU A 1 371 ? -3.711 12.533 8.170 1.00 77.75 371 LEU A CA 1
ATOM 3006 C C . LEU A 1 371 ? -5.199 12.905 8.232 1.00 77.75 371 LEU A C 1
ATOM 3008 O O . LEU A 1 371 ? -5.724 13.116 9.322 1.00 77.75 371 LEU A O 1
ATOM 3012 N N . HIS A 1 372 ? -5.875 12.947 7.080 1.00 76.69 372 HIS A N 1
ATOM 3013 C CA . HIS A 1 372 ? -7.309 13.228 7.003 1.00 76.69 372 HIS A CA 1
ATOM 3014 C C . HIS A 1 372 ? -8.132 12.137 7.698 1.00 76.69 372 HIS A C 1
ATOM 3016 O O . HIS A 1 372 ? -8.911 12.436 8.594 1.00 76.69 372 HIS A O 1
ATOM 3022 N N . SER A 1 373 ? -7.901 10.862 7.371 1.00 77.12 373 SER A N 1
ATOM 3023 C CA . SER A 1 373 ? -8.615 9.733 7.982 1.00 77.12 373 SER A CA 1
ATOM 3024 C C . SER A 1 373 ? -8.384 9.647 9.495 1.00 77.12 373 SER A C 1
ATOM 3026 O O . SER A 1 373 ? -9.297 9.321 10.260 1.00 77.12 373 SER A O 1
ATOM 3028 N N . VAL A 1 374 ? -7.165 9.955 9.950 1.00 81.00 374 VAL A N 1
ATOM 3029 C CA . VAL A 1 374 ? -6.827 10.011 11.381 1.00 81.00 374 VAL A CA 1
ATOM 3030 C C . VAL A 1 374 ? -7.568 11.146 12.072 1.00 81.00 374 VAL A C 1
ATOM 3032 O O . VAL A 1 374 ? -8.054 10.956 13.186 1.00 81.00 374 VAL A O 1
ATOM 3035 N N . ALA A 1 375 ? -7.670 12.302 11.423 1.00 75.12 375 ALA A N 1
ATOM 3036 C CA . ALA A 1 375 ? -8.397 13.439 11.955 1.00 75.12 375 ALA A CA 1
ATOM 3037 C C . ALA A 1 375 ? -9.912 13.205 11.996 1.00 75.12 375 ALA A C 1
ATOM 3039 O O . ALA A 1 375 ? -10.526 13.489 13.018 1.00 75.12 375 ALA A O 1
ATOM 3040 N N . ASP A 1 376 ? -10.500 12.630 10.946 1.00 75.00 376 ASP A N 1
ATOM 3041 C CA . ASP A 1 376 ? -11.938 12.340 10.884 1.00 75.00 376 ASP A CA 1
ATOM 3042 C C . ASP A 1 376 ? -12.358 11.317 11.939 1.00 75.00 376 ASP A C 1
ATOM 3044 O O . ASP A 1 376 ? -13.345 11.494 12.646 1.00 75.00 376 ASP A O 1
ATOM 3048 N N . SER A 1 377 ? -11.580 10.241 12.078 1.00 71.94 377 SER A N 1
ATOM 3049 C CA . SER A 1 377 ? -11.852 9.193 13.071 1.00 71.94 377 SER A CA 1
ATOM 3050 C C . SER A 1 377 ? -11.621 9.638 14.515 1.00 71.94 377 SER A C 1
ATOM 3052 O O . SER A 1 377 ? -12.098 8.978 15.436 1.00 71.94 377 SER A O 1
ATOM 3054 N N . ASN A 1 378 ? -10.896 10.739 14.719 1.00 67.25 378 ASN A N 1
ATOM 3055 C CA . ASN A 1 378 ? -10.592 11.305 16.025 1.00 67.25 378 ASN A CA 1
ATOM 3056 C C . ASN A 1 378 ? -10.986 12.786 16.091 1.00 67.25 378 ASN A C 1
ATOM 3058 O O . ASN A 1 378 ? -10.234 13.577 16.654 1.00 67.25 378 ASN A O 1
ATOM 3062 N N . SER A 1 379 ? -12.139 13.176 15.542 1.00 64.44 379 SER A N 1
ATOM 3063 C CA . SER A 1 379 ? -12.553 14.588 15.435 1.00 64.44 379 SER A CA 1
ATOM 3064 C C . SER A 1 379 ? -12.520 15.366 16.762 1.00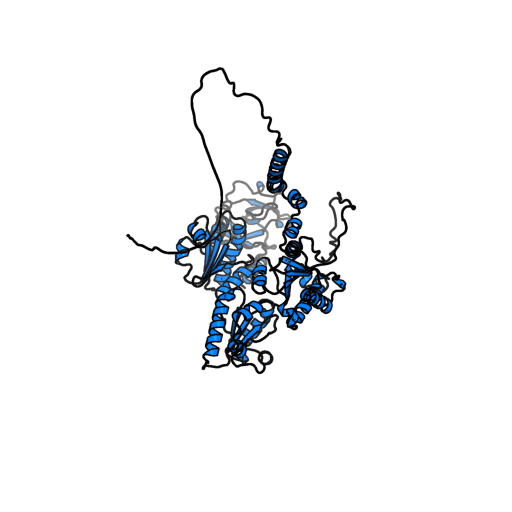 64.44 379 SER A C 1
ATOM 3066 O O . SER A 1 379 ? -12.409 16.594 16.764 1.00 64.44 379 SER A O 1
ATOM 3068 N N . GLU A 1 380 ? -12.590 14.655 17.891 1.00 74.44 380 GLU A N 1
ATOM 3069 C CA . GLU A 1 380 ? -12.502 15.193 19.252 1.00 74.44 380 GLU A CA 1
ATOM 3070 C C . GLU A 1 380 ? -11.074 15.213 19.832 1.00 74.44 380 GLU A C 1
ATOM 3072 O O . GLU A 1 380 ? -10.782 16.010 20.729 1.00 74.44 380 GLU A O 1
ATOM 3077 N N . LYS A 1 381 ? -10.157 14.372 19.329 1.00 86.31 381 LYS A N 1
ATOM 3078 C CA . LYS A 1 381 ? -8.785 14.282 19.847 1.00 86.31 381 LYS A CA 1
ATOM 3079 C C . LYS A 1 381 ? -7.849 15.253 19.135 1.00 86.31 381 LYS A C 1
ATOM 3081 O O . LYS A 1 381 ? -7.859 15.412 17.918 1.00 86.31 381 LYS A O 1
ATOM 3086 N N . LYS A 1 382 ? -6.940 15.844 19.905 1.00 90.56 382 LYS A N 1
ATOM 3087 C CA . LYS A 1 382 ? -5.799 16.604 19.386 1.00 90.56 382 LYS A CA 1
ATOM 3088 C C . LYS A 1 382 ? -4.656 15.642 19.040 1.00 90.56 382 LYS A C 1
ATOM 3090 O O . LYS A 1 382 ? -4.373 14.706 19.788 1.00 90.56 382 LYS A O 1
ATOM 3095 N N . LEU A 1 383 ? -3.975 15.879 17.924 1.00 90.44 383 LEU A N 1
ATOM 3096 C CA . LEU A 1 383 ? -2.850 15.062 17.475 1.00 90.44 383 LEU A CA 1
ATOM 3097 C C . LEU A 1 383 ? -1.551 15.546 18.112 1.00 90.44 383 LEU A C 1
ATOM 3099 O O . LEU A 1 383 ? -1.175 16.700 17.948 1.00 90.44 383 LEU A O 1
ATOM 3103 N N . VAL A 1 384 ? -0.847 14.666 18.813 1.00 91.31 384 VAL A N 1
ATOM 3104 C CA . VAL A 1 384 ? 0.493 14.920 19.346 1.00 91.31 384 VAL A CA 1
ATOM 3105 C C . VAL A 1 384 ? 1.502 14.460 18.298 1.00 91.31 384 VAL A C 1
ATOM 3107 O O . VAL A 1 384 ? 1.743 13.267 18.148 1.00 91.31 384 VAL A O 1
ATOM 3110 N N . LEU A 1 385 ? 2.032 15.409 17.532 1.00 89.31 385 LEU A N 1
ATOM 3111 C CA . LEU A 1 385 ? 2.886 15.206 16.366 1.00 89.31 385 LEU A CA 1
ATOM 3112 C C . LEU A 1 385 ? 4.362 15.262 16.744 1.00 89.31 385 LEU A C 1
ATOM 3114 O O . LEU A 1 385 ? 4.798 16.205 17.402 1.00 89.31 385 LEU A O 1
ATOM 3118 N N . ILE A 1 386 ? 5.133 14.287 16.266 1.00 88.94 386 ILE A N 1
ATOM 3119 C CA . ILE A 1 386 ? 6.575 14.187 16.507 1.00 88.94 386 ILE A CA 1
ATOM 3120 C C . ILE A 1 386 ? 7.321 14.110 15.184 1.00 88.94 386 ILE A C 1
ATOM 3122 O O . ILE A 1 386 ? 7.215 13.125 14.466 1.00 88.94 386 ILE A O 1
ATOM 3126 N N . SER A 1 387 ? 8.099 15.131 14.855 1.00 86.00 387 SER A N 1
ATOM 3127 C CA . SER A 1 387 ? 8.912 15.160 13.635 1.00 86.00 387 SER A CA 1
ATOM 3128 C C . SER A 1 387 ? 10.258 14.484 13.871 1.00 86.00 387 SER A C 1
ATOM 3130 O O . SER A 1 387 ? 11.025 14.922 14.731 1.00 86.00 387 SER A O 1
ATOM 3132 N N . ILE A 1 388 ? 10.565 13.437 13.103 1.00 84.12 388 ILE A N 1
ATOM 3133 C CA . ILE A 1 388 ? 11.828 12.697 13.210 1.00 84.12 388 ILE A CA 1
ATOM 3134 C C . ILE A 1 388 ? 12.309 12.206 11.841 1.00 84.12 388 ILE A C 1
ATOM 3136 O O . ILE A 1 388 ? 11.519 11.866 10.964 1.00 84.12 388 ILE A O 1
ATOM 3140 N N . GLU A 1 389 ? 13.628 12.164 11.650 1.00 81.56 389 GLU A N 1
ATOM 3141 C CA . GLU A 1 389 ? 14.239 11.547 10.469 1.00 81.56 389 GLU A CA 1
ATOM 3142 C C . GLU A 1 389 ? 14.206 10.005 10.610 1.00 81.56 389 GLU A C 1
ATOM 3144 O O . GLU A 1 389 ? 14.572 9.484 11.671 1.00 81.56 389 GLU A O 1
ATOM 3149 N N . PRO A 1 390 ? 13.830 9.232 9.569 1.00 77.69 390 PRO A N 1
ATOM 3150 C CA . PRO A 1 390 ? 13.627 7.780 9.674 1.00 77.69 390 PRO A CA 1
ATOM 3151 C C . PRO A 1 390 ? 14.834 7.002 10.205 1.00 77.69 390 PRO A C 1
ATOM 3153 O O . PRO A 1 390 ? 14.671 6.004 10.908 1.00 77.69 390 PRO A O 1
ATOM 3156 N N . PHE A 1 391 ? 16.044 7.460 9.871 1.00 75.50 391 PHE A N 1
ATOM 3157 C CA . PHE A 1 391 ? 17.293 6.830 10.295 1.00 75.50 391 PHE A CA 1
ATOM 3158 C C . PHE A 1 391 ? 17.548 6.989 11.800 1.00 75.50 391 PHE A C 1
ATOM 3160 O O . PHE A 1 391 ? 18.021 6.059 12.450 1.00 75.50 391 PHE A O 1
ATOM 3167 N N . ASP A 1 392 ? 17.193 8.142 12.368 1.00 79.44 392 ASP A N 1
ATOM 3168 C CA . ASP A 1 392 ? 17.422 8.428 13.785 1.00 79.44 392 ASP A CA 1
ATOM 3169 C C . ASP A 1 392 ? 16.387 7.726 14.680 1.00 79.44 392 ASP A C 1
ATOM 3171 O O . ASP A 1 392 ? 16.693 7.385 15.820 1.00 79.44 392 ASP A O 1
ATOM 3175 N N . ARG A 1 393 ? 15.190 7.420 14.152 1.00 80.50 393 ARG A N 1
ATOM 3176 C CA . ARG A 1 393 ? 14.102 6.731 14.876 1.00 80.50 393 ARG A CA 1
ATOM 3177 C C . ARG A 1 393 ? 14.524 5.393 15.489 1.00 80.50 393 ARG A C 1
ATOM 3179 O O . ARG A 1 393 ? 14.049 5.034 16.559 1.00 80.50 393 ARG A O 1
ATOM 3186 N N . LEU A 1 394 ? 15.382 4.640 14.801 1.00 79.50 394 LEU A N 1
ATOM 3187 C CA . LEU A 1 394 ? 15.868 3.336 15.271 1.00 79.50 394 LEU A CA 1
ATOM 3188 C C . LEU A 1 394 ? 17.147 3.447 16.111 1.00 79.50 394 LEU A C 1
ATOM 3190 O O . LEU A 1 394 ? 17.598 2.456 16.679 1.00 79.50 394 LEU A O 1
ATOM 3194 N N . ASN A 1 395 ? 17.745 4.637 16.185 1.00 81.75 395 ASN A N 1
ATOM 3195 C CA . ASN A 1 395 ? 19.030 4.853 16.823 1.00 81.75 395 ASN A CA 1
ATOM 3196 C C . ASN A 1 395 ? 18.865 5.619 18.143 1.00 81.75 395 ASN A C 1
ATOM 3198 O O . ASN A 1 395 ? 18.895 6.852 18.187 1.00 81.75 395 ASN A O 1
ATOM 3202 N N . LEU A 1 396 ? 18.741 4.864 19.238 1.00 80.94 396 LEU A N 1
ATOM 3203 C CA . LEU A 1 396 ? 18.598 5.393 20.600 1.00 80.94 396 LEU A CA 1
ATOM 3204 C C . LEU A 1 396 ? 19.812 6.203 21.080 1.00 80.94 396 LEU A C 1
ATOM 3206 O O . LEU A 1 396 ? 19.693 6.969 22.031 1.00 80.94 396 LEU A O 1
ATOM 3210 N N . SER A 1 397 ? 20.974 6.072 20.431 1.00 77.75 397 SER A N 1
ATOM 3211 C CA . SER A 1 397 ? 22.163 6.871 20.759 1.00 77.75 397 SER A CA 1
ATOM 3212 C C . SER A 1 397 ? 22.039 8.334 20.327 1.00 77.75 397 SER A C 1
ATOM 3214 O O . SER A 1 397 ? 22.879 9.159 20.678 1.00 77.75 397 SER A O 1
ATOM 3216 N N . THR A 1 398 ? 21.016 8.660 19.540 1.00 78.19 398 THR A N 1
ATOM 3217 C CA . THR A 1 398 ? 20.777 9.998 19.002 1.00 78.19 398 THR A CA 1
ATOM 3218 C C . THR A 1 398 ? 19.774 10.735 19.891 1.00 78.19 398 THR A C 1
ATOM 3220 O O . THR A 1 398 ? 18.833 10.103 20.384 1.00 78.19 398 THR A O 1
ATOM 3223 N N . PRO A 1 399 ? 19.899 12.063 20.086 1.00 77.31 399 PRO A N 1
ATOM 3224 C CA . PRO A 1 399 ? 18.911 12.826 20.851 1.00 77.31 399 PRO A CA 1
ATOM 3225 C C . PRO A 1 399 ? 17.484 12.665 20.302 1.00 77.31 399 PRO A C 1
ATOM 3227 O O . PRO A 1 399 ? 16.538 12.516 21.070 1.00 77.31 399 PRO A O 1
ATOM 3230 N N . SER A 1 400 ? 17.336 12.618 18.973 1.00 78.25 400 SER A N 1
ATOM 3231 C CA . SER A 1 400 ? 16.063 12.392 18.271 1.00 78.25 400 SER A CA 1
ATOM 3232 C C . SER A 1 400 ? 15.460 11.023 18.558 1.00 78.25 400 SER A C 1
ATOM 3234 O O . SER A 1 400 ? 14.275 10.925 18.864 1.00 78.25 400 SER A O 1
ATOM 3236 N N . GLY A 1 401 ? 16.266 9.962 18.468 1.00 82.56 401 GLY A N 1
ATOM 3237 C CA . GLY A 1 401 ? 15.822 8.592 18.715 1.00 82.56 401 GLY A CA 1
ATOM 3238 C C . GLY A 1 401 ? 15.445 8.362 20.177 1.00 82.56 401 GLY A C 1
ATOM 3239 O O . GLY A 1 401 ? 14.403 7.773 20.450 1.00 82.56 401 GLY A O 1
ATOM 3240 N N . SER A 1 402 ? 16.234 8.897 21.114 1.00 83.88 402 SER A N 1
ATOM 3241 C CA . SER A 1 402 ? 15.916 8.867 22.550 1.00 83.88 402 SER A CA 1
ATOM 3242 C C . SER A 1 402 ? 14.611 9.611 22.865 1.00 83.88 402 SER A C 1
ATOM 3244 O O . SER A 1 402 ? 13.745 9.096 23.572 1.00 83.88 402 SER A O 1
ATOM 3246 N N . PHE A 1 403 ? 14.412 10.790 22.267 1.00 85.06 403 PHE A N 1
ATOM 3247 C CA . PHE A 1 403 ? 13.169 11.550 22.405 1.00 85.06 403 PHE A CA 1
ATOM 3248 C C . PHE A 1 403 ? 11.956 10.806 21.830 1.00 85.06 403 PHE A C 1
ATOM 3250 O O . PHE A 1 403 ? 10.887 10.786 22.440 1.00 85.06 403 PHE A O 1
ATOM 3257 N N . TYR A 1 404 ? 12.116 10.163 20.672 1.00 87.44 404 TYR A N 1
ATOM 3258 C CA . TYR A 1 404 ? 11.066 9.342 20.077 1.00 87.44 404 TYR A CA 1
ATOM 3259 C C . TYR A 1 404 ? 10.692 8.152 20.968 1.00 87.44 404 TYR A C 1
ATOM 3261 O O . TYR A 1 404 ? 9.505 7.897 21.163 1.00 87.44 404 TYR A O 1
ATOM 3269 N N . ASP A 1 405 ? 11.671 7.458 21.556 1.00 88.00 405 ASP A N 1
ATOM 3270 C CA . ASP A 1 405 ? 11.425 6.370 22.512 1.00 88.00 405 ASP A CA 1
ATOM 3271 C C . ASP A 1 405 ? 10.683 6.858 23.765 1.00 88.00 405 ASP A C 1
ATOM 3273 O O . ASP A 1 405 ? 9.697 6.253 24.192 1.00 88.00 405 ASP A O 1
ATOM 3277 N N . LEU A 1 406 ? 11.091 8.006 24.312 1.00 89.44 406 LEU A N 1
ATOM 3278 C CA . LEU A 1 406 ? 10.391 8.659 25.417 1.00 89.44 406 LEU A CA 1
ATOM 3279 C C . LEU A 1 406 ? 8.936 8.953 25.061 1.00 89.44 406 LEU A C 1
ATOM 3281 O O . LEU A 1 406 ? 8.028 8.664 25.842 1.00 89.44 406 LEU A O 1
ATOM 3285 N N . ALA A 1 407 ? 8.696 9.513 23.882 1.00 89.50 407 ALA A N 1
ATOM 3286 C CA . ALA A 1 407 ? 7.351 9.839 23.461 1.00 89.50 407 ALA A CA 1
ATOM 3287 C C . ALA A 1 407 ? 6.515 8.594 23.138 1.00 89.50 407 ALA A C 1
ATOM 3289 O O . ALA A 1 407 ? 5.316 8.590 23.400 1.00 89.50 407 ALA A O 1
ATOM 3290 N N . LYS A 1 408 ? 7.136 7.510 22.655 1.00 89.56 408 LYS A N 1
ATOM 3291 C CA . LYS A 1 408 ? 6.478 6.205 22.506 1.00 89.56 408 LYS A CA 1
ATOM 3292 C C . LYS A 1 408 ? 6.032 5.661 23.864 1.00 89.56 408 LYS A C 1
ATOM 3294 O O . LYS A 1 408 ? 4.883 5.250 24.009 1.00 89.56 408 LYS A O 1
ATOM 3299 N N . LYS A 1 409 ? 6.884 5.745 24.891 1.00 89.69 409 LYS A N 1
ATOM 3300 C CA . LYS A 1 409 ? 6.513 5.398 26.276 1.00 89.69 409 LYS A CA 1
ATOM 3301 C C . LYS A 1 409 ? 5.371 6.274 26.798 1.00 89.69 409 LYS A C 1
ATOM 3303 O O . LYS A 1 409 ? 4.441 5.764 27.416 1.00 89.69 409 LYS A O 1
ATOM 3308 N N . ALA A 1 410 ? 5.400 7.576 26.514 1.00 90.81 410 ALA A N 1
ATOM 3309 C CA . ALA A 1 410 ? 4.316 8.483 26.883 1.00 90.81 410 ALA A CA 1
ATOM 3310 C C . ALA A 1 410 ? 2.999 8.162 26.163 1.00 90.81 410 ALA A C 1
ATOM 3312 O O . ALA A 1 410 ? 1.952 8.207 26.800 1.00 90.81 410 ALA A O 1
ATOM 3313 N N . ALA A 1 411 ? 3.039 7.788 24.882 1.00 89.62 411 ALA A N 1
ATOM 3314 C CA . ALA A 1 411 ? 1.865 7.359 24.126 1.00 89.62 411 ALA A CA 1
ATOM 3315 C C . ALA A 1 411 ? 1.216 6.104 24.737 1.00 89.62 411 ALA A C 1
ATOM 3317 O O . ALA A 1 411 ? -0.008 6.045 24.874 1.00 89.62 411 ALA A O 1
ATOM 3318 N N . ASN A 1 412 ? 2.030 5.140 25.177 1.00 86.62 412 ASN A N 1
ATOM 3319 C CA . ASN A 1 412 ? 1.546 3.933 25.853 1.00 86.62 412 ASN A CA 1
ATOM 3320 C C . ASN A 1 412 ? 0.919 4.261 27.217 1.00 86.62 412 ASN A C 1
ATOM 3322 O O . ASN A 1 412 ? -0.197 3.826 27.505 1.00 86.62 412 ASN A O 1
ATOM 3326 N N . ASN A 1 413 ? 1.562 5.120 28.012 1.00 87.25 413 ASN A N 1
ATOM 3327 C CA . ASN A 1 413 ? 0.998 5.581 29.283 1.00 87.25 413 ASN A CA 1
ATOM 3328 C C . ASN A 1 413 ? -0.295 6.389 29.087 1.00 87.25 413 ASN A C 1
ATOM 3330 O O . ASN A 1 413 ? -1.249 6.219 29.846 1.00 87.25 413 ASN A O 1
ATOM 3334 N N . LEU A 1 414 ? -0.361 7.237 28.056 1.00 86.56 414 LEU A N 1
ATOM 3335 C CA . LEU A 1 414 ? -1.553 8.021 27.736 1.00 86.56 414 LEU A CA 1
ATOM 3336 C C . LEU A 1 414 ? -2.763 7.118 27.493 1.00 86.56 414 LEU A C 1
ATOM 3338 O O . LEU A 1 414 ? -3.850 7.443 27.956 1.00 86.56 414 LEU A O 1
ATOM 3342 N N . ARG A 1 415 ? -2.581 5.965 26.839 1.00 76.88 415 ARG A N 1
ATOM 3343 C CA . ARG A 1 415 ? -3.674 5.010 26.612 1.00 76.88 415 ARG A CA 1
ATOM 3344 C C . ARG A 1 415 ? -4.224 4.380 27.881 1.00 76.88 415 ARG A C 1
ATOM 3346 O O . ARG A 1 415 ? -5.432 4.178 27.963 1.00 76.88 415 ARG A O 1
ATOM 3353 N N . THR A 1 416 ? -3.368 4.111 28.865 1.00 79.44 416 THR A N 1
ATOM 3354 C CA . THR A 1 416 ? -3.811 3.601 30.175 1.00 79.44 416 THR A CA 1
ATOM 3355 C C . THR A 1 416 ? -4.549 4.647 31.010 1.00 79.44 416 THR A C 1
ATOM 3357 O O . THR A 1 416 ? -5.227 4.284 31.965 1.00 79.44 416 THR A O 1
ATOM 3360 N N . ASN A 1 417 ? -4.460 5.933 30.648 1.00 83.25 417 ASN A N 1
ATOM 3361 C CA . ASN A 1 417 ? -5.128 7.030 31.338 1.00 83.25 417 ASN A CA 1
ATOM 3362 C C . ASN A 1 417 ? -6.434 7.427 30.606 1.00 83.25 417 ASN A C 1
ATOM 3364 O O . ASN A 1 417 ? -6.372 8.116 29.580 1.00 83.25 417 ASN A O 1
ATOM 3368 N N . PRO A 1 418 ? -7.627 7.067 31.127 1.00 77.94 418 PRO A N 1
ATOM 3369 C CA . PRO A 1 418 ? -8.906 7.335 30.458 1.00 77.94 418 PRO A CA 1
ATOM 3370 C C . PRO A 1 418 ? -9.164 8.828 30.210 1.00 77.94 418 PRO A C 1
ATOM 3372 O O . PRO A 1 418 ? -9.791 9.212 29.218 1.00 77.94 418 PRO A O 1
ATOM 3375 N N . GLU A 1 419 ? -8.653 9.684 31.096 1.00 82.69 419 GLU A N 1
ATOM 3376 C CA . GLU A 1 419 ? -8.873 11.123 31.036 1.00 82.69 419 GLU A CA 1
ATOM 3377 C C . GLU A 1 419 ? -8.125 11.817 29.900 1.00 82.69 419 GLU A C 1
ATOM 3379 O O . GLU A 1 419 ? -8.622 12.811 29.367 1.00 82.69 419 GLU A O 1
ATOM 3384 N N . LEU A 1 420 ? -6.928 11.334 29.561 1.00 85.56 420 LEU A N 1
ATOM 3385 C CA . LEU A 1 420 ? -6.098 11.905 28.500 1.00 85.56 420 LEU A CA 1
ATOM 3386 C C . LEU A 1 420 ? -6.304 11.177 27.168 1.00 85.56 420 LEU A C 1
ATOM 3388 O O . LEU A 1 420 ? -6.293 11.822 26.120 1.00 85.56 420 LEU A O 1
ATOM 3392 N N . ASN A 1 421 ? -6.560 9.865 27.187 1.00 84.00 421 ASN A N 1
ATOM 3393 C CA . ASN A 1 421 ? -6.784 9.067 25.976 1.00 84.00 421 ASN A CA 1
ATOM 3394 C C . ASN A 1 421 ? -7.995 9.539 25.153 1.00 84.00 421 ASN A C 1
ATOM 3396 O O . ASN A 1 421 ? -8.006 9.434 23.926 1.00 84.00 421 ASN A O 1
ATOM 3400 N N . SER A 1 422 ? -9.015 10.087 25.816 1.00 83.06 422 SER A N 1
ATOM 3401 C CA . SER A 1 422 ? -10.186 10.687 25.164 1.00 83.06 422 SER A CA 1
ATOM 3402 C C . SER A 1 422 ? -9.874 11.995 24.426 1.00 83.06 422 SER A C 1
ATOM 3404 O O . SER A 1 422 ? -10.635 12.380 23.551 1.00 83.06 422 SER A O 1
ATOM 3406 N N . HIS A 1 423 ? -8.749 12.653 24.728 1.00 87.88 423 HIS A N 1
ATOM 3407 C CA . HIS A 1 423 ? -8.435 13.999 24.237 1.00 87.88 423 HIS A CA 1
ATOM 3408 C C . HIS A 1 423 ? -7.217 14.063 23.311 1.00 87.88 423 HIS A C 1
ATOM 3410 O O . HIS A 1 423 ? -7.060 15.057 22.600 1.00 87.88 423 HIS A O 1
ATOM 3416 N N . PHE A 1 424 ? -6.347 13.049 23.309 1.00 90.56 424 PHE A N 1
ATOM 3417 C CA . PHE A 1 424 ? -5.084 13.084 22.571 1.00 90.56 424 PHE A CA 1
ATOM 3418 C C . PHE A 1 424 ? -4.790 11.771 21.840 1.00 90.56 424 PHE A C 1
ATOM 3420 O O . PHE A 1 424 ? -5.109 10.687 22.324 1.00 90.56 424 PHE A O 1
ATOM 3427 N N . GLN A 1 425 ? -4.137 11.871 20.683 1.00 89.56 425 GLN A N 1
ATOM 3428 C CA . GLN A 1 425 ? -3.611 10.736 19.919 1.00 89.56 425 GLN A CA 1
ATOM 3429 C C . GLN A 1 425 ? -2.195 11.067 19.444 1.00 89.56 425 GLN A C 1
ATOM 3431 O O . GLN A 1 425 ? -1.976 12.109 18.832 1.00 89.56 425 GLN A O 1
ATOM 3436 N N . PHE A 1 426 ? -1.232 10.189 19.717 1.00 91.50 426 PHE A N 1
ATOM 3437 C CA . PHE A 1 426 ? 0.152 10.377 19.286 1.00 91.50 426 PHE A CA 1
ATOM 3438 C C . PHE A 1 426 ? 0.357 9.937 17.835 1.00 91.50 426 PHE A C 1
ATOM 3440 O O . PHE A 1 426 ? -0.240 8.964 17.361 1.00 91.50 426 PHE A O 1
ATOM 3447 N N . GLY A 1 427 ? 1.244 10.644 17.141 1.00 90.31 427 GLY A N 1
ATOM 3448 C CA . GLY A 1 427 ? 1.735 10.266 15.829 1.00 90.31 427 GLY A CA 1
ATOM 3449 C C . GLY A 1 427 ? 3.066 10.932 15.507 1.00 90.31 427 GLY A C 1
ATOM 3450 O O . GLY A 1 427 ? 3.429 11.961 16.073 1.00 90.31 427 GLY A O 1
ATOM 3451 N N . TRP A 1 428 ? 3.815 10.343 14.588 1.00 89.94 428 TRP A N 1
ATOM 3452 C CA . TRP A 1 428 ? 5.106 10.859 14.155 1.00 89.94 428 TRP A CA 1
ATOM 3453 C C . TRP A 1 428 ? 5.108 11.136 12.655 1.00 89.94 428 TRP A C 1
ATOM 3455 O O . TRP A 1 428 ? 4.433 10.460 11.884 1.00 89.94 428 TRP A O 1
ATOM 3465 N N . LEU A 1 429 ? 5.859 12.153 12.253 1.00 86.88 429 LEU A N 1
ATOM 3466 C CA . LEU A 1 429 ? 6.001 12.622 10.885 1.00 86.88 429 LEU A CA 1
ATOM 3467 C C . LEU A 1 429 ? 7.433 12.378 10.423 1.00 86.88 429 LEU A C 1
ATOM 3469 O O . LEU A 1 429 ? 8.390 12.589 11.174 1.00 86.88 429 LEU A O 1
ATOM 3473 N N . GLU A 1 430 ? 7.568 11.951 9.173 1.00 83.38 430 GLU A N 1
ATOM 3474 C CA . GLU A 1 430 ? 8.865 11.832 8.523 1.00 83.38 430 GLU A CA 1
ATOM 3475 C C . GLU A 1 430 ? 9.403 13.221 8.164 1.00 83.38 430 GLU A C 1
ATOM 3477 O O . GLU A 1 430 ? 8.823 13.960 7.362 1.00 83.38 430 GLU A O 1
ATOM 3482 N N . GLY A 1 431 ? 10.520 13.586 8.790 1.00 78.50 431 GLY A N 1
ATOM 3483 C CA . GLY A 1 431 ? 11.093 14.916 8.653 1.00 78.50 431 GLY A CA 1
ATOM 3484 C C . GLY A 1 431 ? 10.181 16.011 9.222 1.00 78.50 431 GLY A C 1
ATOM 3485 O O . GLY A 1 431 ? 9.270 15.767 10.007 1.00 78.50 431 GLY A O 1
ATOM 3486 N N . GLY A 1 432 ? 10.462 17.259 8.848 1.00 71.06 432 GLY A N 1
ATOM 3487 C CA . GLY A 1 432 ? 9.822 18.440 9.442 1.00 71.06 432 GLY A CA 1
ATOM 3488 C C . GLY A 1 432 ? 8.879 19.168 8.499 1.00 71.06 432 GLY A C 1
ATOM 3489 O O . GLY A 1 432 ? 8.268 20.139 8.905 1.00 71.06 432 GLY A O 1
ATOM 3490 N N . GLN A 1 433 ? 8.749 18.751 7.237 1.00 68.75 433 GLN A N 1
ATOM 3491 C CA . GLN A 1 433 ? 8.043 19.540 6.218 1.00 68.75 433 GLN A CA 1
ATOM 3492 C C . GLN A 1 433 ? 6.564 19.757 6.559 1.00 68.75 433 GLN A C 1
ATOM 3494 O O . GLN A 1 433 ? 6.084 20.889 6.521 1.00 68.75 433 GLN A O 1
ATOM 3499 N N . ILE A 1 434 ? 5.861 18.688 6.944 1.00 73.31 434 ILE A N 1
ATOM 3500 C CA . ILE A 1 434 ? 4.441 18.752 7.319 1.00 73.31 434 ILE A CA 1
ATOM 3501 C C . ILE A 1 434 ? 4.271 19.591 8.589 1.00 73.31 434 ILE A C 1
ATOM 3503 O O . ILE A 1 434 ? 3.446 20.500 8.631 1.00 73.31 434 ILE A O 1
ATOM 3507 N N . ALA A 1 435 ? 5.094 19.339 9.606 1.00 74.81 435 ALA A N 1
ATOM 3508 C CA . ALA A 1 435 ? 5.015 20.057 10.871 1.00 74.81 435 ALA A CA 1
ATOM 3509 C C . ALA A 1 435 ? 5.389 21.548 10.723 1.00 74.81 435 ALA A C 1
ATOM 3511 O O . ALA A 1 435 ? 4.740 22.407 11.316 1.00 74.81 435 ALA A O 1
ATOM 3512 N N . ASN A 1 436 ? 6.354 21.874 9.860 1.00 73.88 436 ASN A N 1
ATOM 3513 C CA . ASN A 1 436 ? 6.711 23.243 9.482 1.00 73.88 436 ASN A CA 1
ATOM 3514 C C . ASN A 1 436 ? 5.552 23.948 8.775 1.00 73.88 436 ASN A C 1
ATOM 3516 O O . ASN A 1 436 ? 5.311 25.126 9.026 1.00 73.88 436 ASN A O 1
ATOM 3520 N N . GLY A 1 437 ? 4.808 23.226 7.930 1.00 71.06 437 GLY A N 1
ATOM 3521 C CA . GLY A 1 437 ? 3.578 23.729 7.318 1.00 71.06 437 GLY A CA 1
ATOM 3522 C C . GLY A 1 437 ? 2.476 24.022 8.341 1.00 71.06 437 GLY A C 1
ATOM 3523 O O . GLY A 1 437 ? 1.737 24.988 8.182 1.00 71.06 437 GLY A O 1
ATOM 3524 N N . ILE A 1 438 ? 2.386 23.238 9.420 1.00 72.38 438 ILE A N 1
ATOM 3525 C CA . ILE A 1 438 ? 1.410 23.455 10.502 1.00 72.38 438 ILE A CA 1
ATOM 3526 C C . ILE A 1 438 ? 1.793 24.668 11.362 1.00 72.38 438 ILE A C 1
ATOM 3528 O O . ILE A 1 438 ? 0.954 25.529 11.627 1.00 72.38 438 ILE A O 1
ATOM 3532 N N . VAL A 1 439 ? 3.059 24.748 11.783 1.00 70.88 439 VAL A N 1
ATOM 3533 C CA . VAL A 1 439 ? 3.567 25.806 12.678 1.00 70.88 439 VAL A CA 1
ATOM 3534 C C . VAL A 1 439 ? 3.879 27.104 11.919 1.00 70.88 439 VAL A C 1
ATOM 3536 O O . VAL A 1 439 ? 4.013 28.159 12.533 1.00 70.88 439 VAL A O 1
ATOM 3539 N N . MET A 1 440 ? 3.935 27.055 10.582 1.00 56.84 440 MET A N 1
ATOM 3540 C CA . MET A 1 440 ? 4.296 28.179 9.706 1.00 56.84 440 MET A CA 1
ATOM 3541 C C . MET A 1 440 ? 5.664 28.773 10.075 1.00 56.84 440 MET A C 1
ATOM 3543 O O . MET A 1 440 ? 5.861 29.986 10.102 1.00 56.84 440 MET A O 1
ATOM 3547 N N . GLY A 1 441 ? 6.609 27.887 10.382 1.00 57.84 441 GLY A N 1
ATOM 3548 C CA . GLY A 1 441 ? 7.959 28.214 10.823 1.00 57.84 441 GLY A CA 1
ATOM 3549 C C . GLY A 1 441 ? 8.895 27.023 10.645 1.00 57.84 441 GLY A C 1
ATOM 3550 O O . GLY A 1 441 ? 8.490 25.965 10.165 1.00 57.84 441 GLY A O 1
ATOM 3551 N N . SER A 1 442 ? 10.163 27.183 11.017 1.00 50.84 442 SER A N 1
ATOM 3552 C CA . SER A 1 442 ? 11.117 26.076 11.028 1.00 50.84 442 SER A CA 1
ATOM 3553 C C . SER A 1 442 ? 11.110 25.397 12.394 1.00 50.84 442 SER A C 1
ATOM 3555 O O . SER A 1 442 ? 11.747 25.885 13.327 1.00 50.84 442 SER A O 1
ATOM 3557 N N . LEU A 1 443 ? 10.435 24.256 12.508 1.00 57.09 443 LEU A N 1
ATOM 3558 C CA . LEU A 1 443 ? 10.757 23.293 13.550 1.00 57.09 443 LEU A CA 1
ATOM 3559 C C . LEU A 1 443 ? 12.137 22.739 13.216 1.00 57.09 443 LEU A C 1
ATOM 3561 O O . LEU A 1 443 ? 12.359 22.103 12.180 1.00 57.09 443 LEU A O 1
ATOM 3565 N N . THR A 1 444 ? 13.096 23.029 14.080 1.00 55.78 444 THR A N 1
ATOM 3566 C CA . THR A 1 444 ? 14.380 22.349 14.052 1.00 55.78 444 THR A CA 1
ATOM 3567 C C . THR A 1 444 ? 14.122 20.881 14.385 1.00 55.78 444 THR A C 1
ATOM 3569 O O . THR A 1 444 ? 13.370 20.568 15.300 1.00 55.78 444 THR A O 1
ATOM 3572 N N . ILE A 1 445 ? 14.693 19.971 13.599 1.00 57.31 445 ILE A N 1
ATOM 3573 C CA . ILE A 1 445 ? 14.783 18.540 13.921 1.00 57.31 445 ILE A CA 1
ATOM 3574 C C . ILE A 1 445 ? 16.214 18.343 14.418 1.00 57.31 445 ILE A C 1
ATOM 3576 O O . ILE A 1 445 ? 17.126 18.862 13.757 1.00 57.31 445 ILE A O 1
ATOM 3580 N N . PRO A 1 446 ? 16.468 17.654 15.546 1.00 51.47 446 PRO A N 1
ATOM 3581 C CA . PRO A 1 446 ? 17.826 17.515 16.034 1.00 51.47 446 PRO A CA 1
ATOM 3582 C C . PRO A 1 446 ? 18.556 16.592 15.055 1.00 51.47 446 PRO A C 1
ATOM 3584 O O . PRO A 1 446 ? 18.298 15.398 14.985 1.00 51.47 446 PRO A O 1
ATOM 3587 N N . ARG A 1 447 ? 19.435 17.138 14.217 1.00 48.78 447 ARG A N 1
ATOM 3588 C CA . ARG A 1 447 ? 20.260 16.309 13.335 1.00 48.78 447 ARG A CA 1
ATOM 3589 C C . ARG A 1 447 ? 21.499 15.863 14.082 1.00 48.78 447 ARG A C 1
ATOM 3591 O O . ARG A 1 447 ? 22.173 16.679 14.707 1.00 48.78 447 ARG A O 1
ATOM 3598 N N . ASN A 1 448 ? 21.864 14.595 13.922 1.00 43.94 448 ASN A N 1
ATOM 3599 C CA . ASN A 1 448 ? 23.213 14.159 14.247 1.00 43.94 448 ASN A CA 1
ATOM 3600 C C . ASN A 1 448 ? 24.217 14.948 13.407 1.00 43.94 448 ASN A C 1
ATOM 3602 O O . ASN A 1 448 ? 24.272 14.822 12.182 1.00 43.94 448 ASN A O 1
ATOM 3606 N N . SER A 1 449 ? 25.054 15.739 14.066 1.00 35.34 449 SER A N 1
ATOM 3607 C CA . SER A 1 449 ? 26.223 16.355 13.454 1.00 35.34 449 SER A CA 1
ATOM 3608 C C . SER A 1 449 ? 27.290 15.291 13.170 1.00 35.34 449 SER A C 1
ATOM 3610 O O . SER A 1 449 ? 28.320 15.231 13.839 1.00 35.34 449 SER A O 1
ATOM 3612 N N . PHE A 1 450 ? 27.076 14.445 12.158 1.00 32.78 450 PHE A N 1
ATOM 3613 C CA . PHE A 1 450 ? 28.168 13.693 11.545 1.00 32.78 450 PHE A CA 1
ATOM 3614 C C . PHE A 1 450 ? 29.062 14.696 10.809 1.00 32.78 450 PHE A C 1
ATOM 3616 O O . PHE A 1 450 ? 28.758 15.133 9.697 1.00 32.78 450 PHE A O 1
ATOM 3623 N N . LYS A 1 451 ? 30.183 15.081 11.435 1.00 31.34 451 LYS A N 1
ATOM 3624 C CA . LYS A 1 451 ? 31.289 15.755 10.744 1.00 31.34 451 LYS A CA 1
ATOM 3625 C C . LYS A 1 451 ? 31.745 14.850 9.602 1.00 31.34 451 LYS A C 1
ATOM 3627 O O . LYS A 1 451 ? 32.471 13.881 9.804 1.00 31.34 451 LYS A O 1
ATOM 3632 N N . LYS A 1 452 ? 31.302 15.161 8.386 1.00 30.86 452 LYS A N 1
ATOM 3633 C CA . LYS A 1 452 ? 31.768 14.518 7.161 1.00 30.86 452 LYS A CA 1
ATOM 3634 C C . LYS A 1 452 ? 33.208 14.982 6.924 1.00 30.86 452 LYS A C 1
ATOM 3636 O O . LYS A 1 452 ? 33.441 15.973 6.242 1.00 30.86 452 LYS A O 1
ATOM 3641 N N . ASN A 1 453 ? 34.182 14.279 7.499 1.00 30.30 453 ASN A N 1
ATOM 3642 C CA . ASN A 1 453 ? 35.568 14.359 7.044 1.00 30.30 453 ASN A CA 1
ATOM 3643 C C . ASN A 1 453 ? 35.632 13.727 5.646 1.00 30.30 453 ASN A C 1
ATOM 3645 O O . ASN A 1 453 ? 35.896 12.538 5.492 1.00 30.30 453 ASN A O 1
ATOM 3649 N N . ARG A 1 454 ? 35.348 14.516 4.610 1.00 31.52 454 ARG A N 1
ATOM 3650 C CA . ARG A 1 454 ? 35.838 14.249 3.257 1.00 31.52 454 ARG A CA 1
ATOM 3651 C C . ARG A 1 454 ? 36.578 15.488 2.793 1.00 31.52 454 ARG A C 1
ATOM 3653 O O . ARG A 1 454 ? 36.035 16.588 2.809 1.00 31.52 454 ARG A O 1
ATOM 3660 N N . GLY A 1 455 ? 37.853 15.286 2.491 1.00 29.34 455 GLY A N 1
ATOM 3661 C CA . GLY A 1 455 ? 38.770 16.340 2.113 1.00 29.34 455 GLY A CA 1
ATOM 3662 C C . GLY A 1 455 ? 38.408 17.017 0.792 1.00 29.34 455 GLY A C 1
ATOM 3663 O O . GLY A 1 455 ? 37.805 16.417 -0.089 1.00 29.34 455 GLY A O 1
ATOM 3664 N N . HIS A 1 456 ? 38.913 18.246 0.706 1.00 28.64 456 HIS A N 1
ATOM 3665 C CA . HIS A 1 456 ? 39.294 18.999 -0.487 1.00 28.64 456 HIS A CA 1
ATOM 3666 C C . HIS A 1 456 ? 38.200 19.633 -1.376 1.00 28.64 456 HIS A C 1
ATOM 3668 O O . HIS A 1 456 ? 37.463 18.967 -2.088 1.00 28.64 456 HIS A O 1
ATOM 3674 N N . PHE A 1 457 ? 38.269 20.977 -1.358 1.00 29.12 457 PHE A N 1
ATOM 3675 C CA . PHE A 1 457 ? 37.879 21.996 -2.346 1.00 29.12 457 PHE A CA 1
ATOM 3676 C C . PHE A 1 457 ? 36.400 22.116 -2.753 1.00 29.12 457 PHE A C 1
ATOM 3678 O O . PHE A 1 457 ? 35.882 21.276 -3.467 1.00 29.12 457 PHE A O 1
ATOM 3685 N N . VAL A 1 458 ? 35.753 23.238 -2.389 1.00 28.39 458 VAL A N 1
ATOM 3686 C CA . VAL A 1 458 ? 35.507 24.399 -3.281 1.00 28.39 458 VAL A CA 1
ATOM 3687 C C . VAL A 1 458 ? 35.026 25.621 -2.460 1.00 28.39 458 VAL A C 1
ATOM 3689 O O . VAL A 1 458 ? 34.083 25.547 -1.684 1.00 28.39 458 VAL A O 1
ATOM 3692 N N . SER A 1 459 ? 35.736 26.736 -2.670 1.00 27.06 459 SER A N 1
ATOM 3693 C CA . SER A 1 459 ? 35.408 28.171 -2.540 1.00 27.06 459 SER A CA 1
ATOM 3694 C C . SER A 1 459 ? 34.501 28.704 -1.410 1.00 27.06 459 SER A C 1
ATOM 3696 O O . SER A 1 459 ? 33.274 28.657 -1.461 1.00 27.06 459 SER A O 1
ATOM 3698 N N . LYS A 1 460 ? 35.146 29.410 -0.468 1.00 34.47 460 LYS A N 1
ATOM 3699 C CA . LYS A 1 460 ? 34.565 30.494 0.341 1.00 34.47 460 LYS A CA 1
ATOM 3700 C C . LYS A 1 460 ? 34.055 31.616 -0.577 1.00 34.47 460 LYS A C 1
ATOM 3702 O O . LYS A 1 460 ? 34.868 32.350 -1.132 1.00 34.47 460 LYS A O 1
ATOM 3707 N N . LYS A 1 461 ? 32.742 31.850 -0.625 1.00 27.48 461 LYS A N 1
ATOM 3708 C CA . LYS A 1 461 ? 32.185 33.186 -0.891 1.00 27.48 461 LYS A CA 1
ATOM 3709 C C . LYS A 1 461 ? 30.907 33.415 -0.077 1.00 27.48 461 LYS A C 1
ATOM 3711 O O . LYS A 1 461 ? 29.910 32.741 -0.276 1.00 27.48 461 LYS A O 1
ATOM 3716 N N . LEU A 1 462 ? 31.018 34.406 0.811 1.00 33.41 462 LEU A N 1
ATOM 3717 C CA . LEU A 1 462 ? 29.975 35.253 1.398 1.00 33.41 462 LEU A CA 1
ATOM 3718 C C . LEU A 1 462 ? 28.766 34.577 2.065 1.00 33.41 462 LEU A C 1
ATOM 3720 O O . LEU A 1 462 ? 27.718 34.413 1.454 1.00 33.41 462 LEU A O 1
ATOM 3724 N N . LEU A 1 463 ? 28.866 34.391 3.382 1.00 31.80 463 LEU A N 1
ATOM 3725 C CA . LEU A 1 463 ? 27.735 34.608 4.285 1.00 31.80 463 LEU A CA 1
ATOM 3726 C C . LEU A 1 463 ? 28.190 35.573 5.390 1.00 31.80 463 LEU A C 1
ATOM 3728 O O . LEU A 1 463 ? 29.118 35.290 6.145 1.00 31.80 463 LEU A O 1
ATOM 3732 N N . ASP A 1 464 ? 27.575 36.752 5.386 1.00 26.75 464 ASP A N 1
ATOM 3733 C CA . ASP A 1 464 ? 27.747 37.865 6.322 1.00 26.75 464 ASP A CA 1
ATOM 3734 C C . ASP A 1 464 ? 27.210 37.474 7.723 1.00 26.75 464 ASP A C 1
ATOM 3736 O O . ASP A 1 464 ? 26.053 37.054 7.820 1.00 26.75 464 ASP A O 1
ATOM 3740 N N . PRO A 1 465 ? 27.988 37.581 8.822 1.00 29.89 465 PRO A N 1
ATOM 3741 C CA . PRO A 1 465 ? 27.588 37.059 10.130 1.00 29.89 465 PRO A CA 1
ATOM 3742 C C . PRO A 1 465 ? 26.613 37.954 10.922 1.00 29.89 465 PRO A C 1
ATOM 3744 O O . PRO A 1 465 ? 26.431 37.739 12.118 1.00 29.89 465 PRO A O 1
ATOM 3747 N N . LYS A 1 466 ? 25.970 38.960 10.309 1.00 27.08 466 LYS A N 1
ATOM 3748 C CA . LYS A 1 466 ? 25.150 39.959 11.033 1.00 27.08 466 LYS A CA 1
ATOM 3749 C C . LYS A 1 466 ? 23.642 39.966 10.736 1.00 27.08 466 LYS A C 1
ATOM 3751 O O . LYS A 1 466 ? 22.956 40.928 11.081 1.00 27.08 466 LYS A O 1
ATOM 3756 N N . ARG A 1 467 ? 23.074 38.893 10.177 1.00 26.56 467 ARG A N 1
ATOM 3757 C CA . ARG A 1 467 ? 21.609 38.747 10.013 1.00 26.56 467 ARG A CA 1
ATOM 3758 C C . ARG A 1 467 ? 21.097 37.359 10.404 1.00 26.56 467 ARG A C 1
ATOM 3760 O O . ARG A 1 467 ? 20.568 36.624 9.585 1.00 26.56 467 ARG A O 1
ATOM 3767 N N . VAL A 1 468 ? 21.186 37.034 11.690 1.00 29.98 468 VAL A N 1
ATOM 3768 C CA . VAL A 1 468 ? 20.276 36.066 12.324 1.00 29.98 468 VAL A CA 1
ATOM 3769 C C . VAL A 1 468 ? 19.736 36.746 13.579 1.00 29.98 468 VAL A C 1
ATOM 3771 O O . VAL A 1 468 ? 20.341 36.714 14.645 1.00 29.98 468 VAL A O 1
ATOM 3774 N N . ARG A 1 469 ? 18.639 37.494 13.417 1.00 24.41 469 ARG A N 1
ATOM 3775 C CA . ARG A 1 469 ? 17.905 38.084 14.541 1.00 24.41 469 ARG A CA 1
ATOM 3776 C C . ARG A 1 469 ? 17.110 36.970 15.228 1.00 24.41 469 ARG A C 1
ATOM 3778 O O . ARG A 1 469 ? 16.076 36.558 14.724 1.00 24.41 469 ARG A O 1
ATOM 3785 N N . THR A 1 470 ? 17.663 36.478 16.332 1.00 29.92 470 THR A N 1
ATOM 3786 C CA . THR A 1 470 ? 16.986 36.163 17.604 1.00 29.92 470 THR A CA 1
ATOM 3787 C C . THR A 1 470 ? 15.474 35.895 17.540 1.00 29.92 470 THR A C 1
ATOM 3789 O O . THR A 1 470 ? 14.687 36.825 17.688 1.00 29.92 470 THR A O 1
ATOM 3792 N N . HIS A 1 471 ? 15.100 34.622 17.398 1.00 27.84 471 HIS A N 1
ATOM 3793 C CA . HIS A 1 471 ? 13.972 33.963 18.080 1.00 27.84 471 HIS A CA 1
ATOM 3794 C C . HIS A 1 471 ? 14.187 32.438 17.985 1.00 27.84 471 HIS A C 1
ATOM 3796 O O . HIS A 1 471 ? 13.413 31.715 17.366 1.00 27.84 471 HIS A O 1
ATOM 3802 N N . ASP A 1 472 ? 15.288 31.952 18.569 1.00 30.55 472 ASP A N 1
ATOM 3803 C CA . ASP A 1 472 ? 15.534 30.518 18.773 1.00 30.55 472 ASP A CA 1
ATOM 3804 C C . ASP A 1 472 ? 14.605 30.002 19.884 1.00 30.55 472 ASP A C 1
ATOM 3806 O O . ASP A 1 472 ? 14.991 29.898 21.051 1.00 30.55 472 ASP A O 1
ATOM 3810 N N . HIS A 1 473 ? 13.349 29.707 19.543 1.00 37.12 473 HIS A N 1
ATOM 3811 C CA . HIS A 1 473 ? 12.506 28.881 20.402 1.00 37.12 473 HIS A CA 1
ATOM 3812 C C . HIS A 1 473 ? 12.912 27.412 20.222 1.00 37.12 473 HIS A C 1
ATOM 3814 O O . HIS A 1 473 ? 12.735 26.807 19.167 1.00 37.12 473 HIS A O 1
ATOM 3820 N N . LYS A 1 474 ? 13.503 26.885 21.294 1.00 42.56 474 LYS A N 1
ATOM 3821 C CA . LYS A 1 474 ? 14.101 25.563 21.541 1.00 42.56 474 LYS A CA 1
ATOM 3822 C C . LYS A 1 474 ? 13.166 24.342 21.405 1.00 42.56 474 LYS A C 1
ATOM 3824 O O . LYS A 1 474 ? 13.384 23.354 22.097 1.00 42.56 474 LYS A O 1
ATOM 3829 N N . ASN A 1 475 ? 12.172 24.342 20.520 1.00 46.38 475 ASN A N 1
ATOM 3830 C CA . ASN A 1 475 ? 11.169 23.269 20.503 1.00 46.38 475 ASN A CA 1
ATOM 3831 C C . ASN A 1 475 ? 11.315 22.396 19.279 1.00 46.38 475 ASN A C 1
ATOM 3833 O O . ASN A 1 475 ? 10.877 22.715 18.174 1.00 46.38 475 ASN A O 1
ATOM 3837 N N . ILE A 1 476 ? 11.993 21.285 19.503 1.00 55.97 476 ILE A N 1
ATOM 3838 C CA . ILE A 1 476 ? 12.477 20.432 18.446 1.00 55.97 476 ILE A CA 1
ATOM 3839 C C . ILE A 1 476 ? 11.571 19.200 18.382 1.00 55.97 476 ILE A C 1
ATOM 3841 O O . ILE A 1 476 ? 11.661 18.290 19.203 1.00 55.97 476 ILE A O 1
ATOM 3845 N N . GLY A 1 477 ? 10.680 19.201 17.389 1.00 69.06 477 GLY A N 1
ATOM 3846 C CA . GLY A 1 477 ? 9.940 18.036 16.905 1.00 69.06 477 GLY A CA 1
ATOM 3847 C C . GLY A 1 477 ? 8.531 17.807 17.459 1.00 69.06 477 GLY A C 1
ATOM 3848 O O . GLY A 1 477 ? 7.761 17.166 16.756 1.00 69.06 477 GLY A O 1
ATOM 3849 N N . LEU A 1 478 ? 8.163 18.320 18.640 1.00 84.62 478 LEU A N 1
ATOM 3850 C CA . LEU A 1 478 ? 6.853 18.071 19.270 1.00 84.62 478 LEU A CA 1
ATOM 3851 C C . LEU A 1 478 ? 5.851 19.211 19.036 1.00 84.62 478 LEU A C 1
ATOM 3853 O O . LEU A 1 478 ? 6.087 20.346 19.447 1.00 84.62 478 LEU A O 1
ATOM 3857 N N . VAL A 1 479 ? 4.697 18.891 18.451 1.00 87.88 479 VAL A N 1
ATOM 3858 C CA . VAL A 1 479 ? 3.588 19.832 18.228 1.00 87.88 479 VAL A CA 1
ATOM 3859 C C . VAL A 1 479 ? 2.276 19.152 18.579 1.00 87.88 479 VAL A C 1
ATOM 3861 O O . VAL A 1 479 ? 1.988 18.083 18.058 1.00 87.88 479 VAL A O 1
ATOM 3864 N N . VAL A 1 480 ? 1.436 19.772 19.404 1.00 90.06 480 VAL A N 1
ATOM 3865 C CA . VAL A 1 480 ? 0.060 19.287 19.596 1.00 90.06 480 VAL A CA 1
ATOM 3866 C C . VAL A 1 480 ? -0.857 20.083 18.685 1.00 90.06 480 VAL A C 1
ATOM 3868 O O . VAL A 1 480 ? -0.905 21.300 18.791 1.00 90.06 480 VAL A O 1
ATOM 3871 N N . PHE A 1 481 ? -1.576 19.422 17.787 1.00 88.50 481 PHE A N 1
ATOM 3872 C CA . PHE A 1 481 ? -2.378 20.049 16.746 1.00 88.50 481 PHE A CA 1
ATOM 3873 C C . PHE A 1 481 ? -3.855 19.669 16.866 1.00 88.50 481 PHE A C 1
ATOM 3875 O O . PHE A 1 481 ? -4.206 18.496 16.971 1.00 88.50 481 PHE A O 1
ATOM 3882 N N . ASN A 1 482 ? -4.732 20.668 16.825 1.00 88.75 482 ASN A N 1
ATOM 3883 C CA . ASN A 1 482 ? -6.171 20.484 16.722 1.00 88.75 482 ASN A CA 1
ATOM 3884 C C . ASN A 1 482 ? -6.595 20.620 15.256 1.00 88.75 482 ASN A C 1
ATOM 3886 O O . ASN A 1 482 ? -6.578 21.717 14.695 1.00 88.75 482 ASN A O 1
ATOM 3890 N N . PHE A 1 483 ? -7.009 19.510 14.645 1.00 81.00 483 PHE A N 1
ATOM 3891 C CA . PHE A 1 483 ? -7.402 19.485 13.237 1.00 81.00 483 PHE A CA 1
ATOM 3892 C C . PHE A 1 483 ? -8.693 20.278 12.966 1.00 81.00 483 PHE A C 1
ATOM 3894 O O . PHE A 1 483 ? -8.828 20.930 11.930 1.00 81.00 483 PHE A O 1
ATOM 3901 N N . SER A 1 484 ? -9.613 20.304 13.933 1.00 80.56 484 SER A N 1
ATOM 3902 C CA . SER A 1 484 ? -10.904 20.988 13.821 1.00 80.56 484 SER A CA 1
ATOM 3903 C C . SER A 1 484 ? -10.768 22.511 13.910 1.00 80.56 484 SER A C 1
ATOM 3905 O O . SER A 1 484 ? -11.415 23.228 13.149 1.00 80.56 484 SER A O 1
ATOM 3907 N N . SER A 1 485 ? -9.908 23.038 14.789 1.00 82.75 485 SER A N 1
ATOM 3908 C CA . SER A 1 485 ? -9.707 24.494 14.935 1.00 82.75 485 SER A CA 1
ATOM 3909 C C . SER A 1 485 ? -8.501 25.048 14.162 1.00 82.75 485 SER A C 1
ATOM 3911 O O . SER A 1 485 ? -8.410 26.263 13.967 1.00 82.75 485 SER A O 1
ATOM 3913 N N . TYR A 1 486 ? -7.605 24.188 13.662 1.00 81.44 486 TYR A N 1
ATOM 3914 C CA . TYR A 1 486 ? -6.269 24.533 13.144 1.00 81.44 486 TYR A CA 1
ATOM 3915 C C . TYR A 1 486 ? -5.382 25.280 14.152 1.00 81.44 486 TYR A C 1
ATOM 3917 O O . TYR A 1 486 ? -4.507 26.064 13.764 1.00 81.44 486 TYR A O 1
ATOM 3925 N N . GLU A 1 487 ? -5.625 25.075 15.441 1.00 87.44 487 GLU A N 1
ATOM 3926 C CA . GLU A 1 487 ? -4.770 25.570 16.515 1.00 87.44 487 GLU A CA 1
ATOM 3927 C C . GLU A 1 487 ? -3.677 24.553 16.830 1.00 87.44 487 GLU A C 1
ATOM 3929 O O . GLU A 1 487 ? -3.883 23.344 16.722 1.00 87.44 487 GLU A O 1
ATOM 3934 N N . PHE A 1 488 ? -2.514 25.038 17.246 1.00 87.94 488 PHE A N 1
ATOM 3935 C CA . PHE A 1 488 ? -1.417 24.205 17.707 1.00 87.94 488 PHE A CA 1
ATOM 3936 C C . PHE A 1 488 ? -0.840 24.714 19.028 1.00 87.94 488 PHE A C 1
ATOM 3938 O O . PHE A 1 488 ? -0.956 25.891 19.372 1.00 87.94 488 PHE A O 1
ATOM 3945 N N . PHE A 1 489 ? -0.201 23.810 19.762 1.00 88.44 489 PHE A N 1
ATOM 3946 C CA . PHE A 1 489 ? 0.445 24.060 21.042 1.00 88.44 489 PHE A CA 1
ATOM 3947 C C . PHE A 1 489 ? 1.890 23.572 20.967 1.00 88.44 489 PHE A C 1
ATOM 3949 O O . PHE A 1 489 ? 2.166 22.487 20.445 1.00 88.44 489 PHE A O 1
ATOM 3956 N N . LEU A 1 490 ? 2.799 24.381 21.500 1.00 83.75 490 LEU A N 1
ATOM 3957 C CA . LEU A 1 490 ? 4.221 24.079 21.616 1.00 83.75 490 LEU A CA 1
ATOM 3958 C C . LEU A 1 490 ? 4.561 23.968 23.106 1.00 83.75 490 LEU A C 1
ATOM 3960 O O . LEU A 1 490 ? 4.023 24.728 23.910 1.00 83.75 490 LEU A O 1
ATOM 3964 N N . SER A 1 491 ? 5.404 23.003 23.469 1.00 79.19 491 SER A N 1
ATOM 3965 C CA . SER A 1 491 ? 5.972 22.914 24.823 1.00 79.19 491 SER A CA 1
ATOM 3966 C C . SER A 1 491 ? 7.074 23.953 24.968 1.00 79.19 491 SER A C 1
ATOM 3968 O O . SER A 1 491 ? 7.745 24.182 23.985 1.00 79.19 491 SER A O 1
ATOM 3970 N N . ASP A 1 492 ? 7.302 24.559 26.130 1.00 69.12 492 ASP A N 1
ATOM 3971 C CA . ASP A 1 492 ? 8.452 25.461 26.339 1.00 69.12 492 ASP A CA 1
ATOM 3972 C C . ASP A 1 492 ? 9.716 24.719 26.829 1.00 69.12 492 ASP A C 1
ATOM 3974 O O . ASP A 1 492 ? 10.795 25.310 26.931 1.00 69.12 492 ASP A O 1
ATOM 3978 N N . ASP A 1 493 ? 9.586 23.423 27.136 1.00 67.50 493 ASP A N 1
ATOM 3979 C CA . ASP A 1 493 ? 10.647 22.603 27.720 1.00 67.50 493 ASP A CA 1
ATOM 3980 C C . ASP A 1 493 ? 11.678 22.155 26.671 1.00 67.50 493 ASP A C 1
ATOM 3982 O O . ASP A 1 493 ? 11.336 21.690 25.584 1.00 67.50 493 ASP A O 1
ATOM 3986 N N . SER A 1 494 ? 12.968 22.207 27.022 1.00 63.16 494 SER A N 1
ATOM 3987 C CA . SER A 1 494 ? 14.039 21.692 26.159 1.00 63.16 494 SER A CA 1
ATOM 3988 C C . SER A 1 494 ? 14.088 20.159 26.140 1.00 63.16 494 SER A C 1
ATOM 3990 O O . SER A 1 494 ? 14.022 19.527 27.196 1.00 63.16 494 SER A O 1
ATOM 3992 N N . ASN A 1 495 ? 14.328 19.567 24.964 1.00 59.72 495 ASN A N 1
ATOM 3993 C CA . ASN A 1 495 ? 14.348 18.112 24.741 1.00 59.72 495 ASN A CA 1
ATOM 3994 C C . ASN A 1 495 ? 15.260 17.316 25.695 1.00 59.72 495 ASN A C 1
ATOM 3996 O O . ASN A 1 495 ? 14.932 16.184 26.032 1.00 59.72 495 ASN A O 1
ATOM 4000 N N . GLU A 1 496 ? 16.387 17.884 26.136 1.00 58.62 496 GLU A N 1
ATOM 4001 C CA . GLU A 1 496 ? 17.352 17.213 27.026 1.00 58.62 496 GLU A CA 1
ATOM 4002 C C . GLU A 1 496 ? 16.835 17.031 28.464 1.00 58.62 496 GLU A C 1
ATOM 4004 O O . GLU A 1 496 ? 17.372 16.221 29.215 1.00 58.62 496 GLU A O 1
ATOM 4009 N N . GLN A 1 497 ? 15.792 17.772 28.848 1.00 63.47 497 GLN A N 1
ATOM 4010 C CA . GLN A 1 497 ? 15.193 17.747 30.188 1.00 63.47 497 GLN A CA 1
ATOM 4011 C C . GLN A 1 497 ? 13.782 17.146 30.195 1.00 63.47 497 GLN A C 1
ATOM 4013 O O . GLN A 1 497 ? 13.183 16.981 31.259 1.00 63.47 497 GLN A O 1
ATOM 4018 N N . MET A 1 498 ? 13.229 16.827 29.022 1.00 74.62 498 MET A N 1
ATOM 4019 C CA . MET A 1 498 ? 11.870 16.316 28.923 1.00 74.62 498 MET A CA 1
ATOM 4020 C C . MET A 1 498 ? 11.824 14.870 29.425 1.00 74.62 498 MET A C 1
ATOM 4022 O O . MET A 1 498 ? 12.632 14.038 29.024 1.00 74.62 498 MET A O 1
ATOM 4026 N N . THR A 1 499 ? 10.867 14.567 30.303 1.00 86.62 499 THR A N 1
ATOM 4027 C CA . THR A 1 499 ? 10.586 13.207 30.791 1.00 86.62 499 THR A CA 1
ATOM 4028 C C . THR A 1 499 ? 9.208 12.749 30.313 1.00 86.62 499 THR A C 1
ATOM 4030 O O . THR A 1 499 ? 8.387 13.567 29.890 1.00 86.62 499 THR A O 1
ATOM 4033 N N . VAL A 1 500 ? 8.912 11.448 30.420 1.00 87.50 500 VAL A N 1
ATOM 4034 C CA . VAL A 1 500 ? 7.558 10.920 30.154 1.00 87.50 500 VAL A CA 1
ATOM 4035 C C . VAL A 1 500 ? 6.509 11.648 31.003 1.00 87.50 500 VAL A C 1
ATOM 4037 O O . VAL A 1 500 ? 5.447 12.004 30.502 1.00 87.50 500 VAL A O 1
ATOM 4040 N N . HIS A 1 501 ? 6.820 11.913 32.275 1.00 88.06 501 HIS A N 1
ATOM 4041 C CA . HIS A 1 501 ? 5.917 12.615 33.183 1.00 88.06 501 HIS A CA 1
ATOM 4042 C C . HIS A 1 501 ? 5.708 14.078 32.768 1.00 88.06 501 HIS A C 1
ATOM 4044 O O . HIS A 1 501 ? 4.566 14.522 32.685 1.00 88.06 501 HIS A O 1
ATOM 4050 N N . SER A 1 502 ? 6.784 14.797 32.426 1.00 88.38 502 SER A N 1
ATOM 4051 C CA . SER A 1 502 ? 6.704 16.184 31.943 1.00 88.38 502 SER A CA 1
ATOM 4052 C C . SER A 1 502 ? 5.840 16.299 30.683 1.00 88.38 502 SER A C 1
ATOM 4054 O O . SER A 1 502 ? 5.017 17.205 30.575 1.00 88.38 502 SER A O 1
ATOM 4056 N N . LEU A 1 503 ? 5.969 15.342 29.755 1.00 88.88 503 LEU A N 1
ATOM 4057 C CA . LEU A 1 503 ? 5.169 15.303 28.530 1.00 88.88 503 LEU A CA 1
ATOM 4058 C C . LEU A 1 503 ? 3.677 15.104 28.817 1.00 88.88 503 LEU A C 1
ATOM 4060 O O . LEU A 1 503 ? 2.840 15.808 28.259 1.00 88.88 503 LEU A O 1
ATOM 4064 N N . LEU A 1 504 ? 3.333 14.164 29.700 1.00 90.44 504 LEU A N 1
ATOM 4065 C CA . LEU A 1 504 ? 1.940 13.929 30.086 1.00 90.44 504 LEU A CA 1
ATOM 4066 C C . LEU A 1 504 ? 1.350 15.128 30.841 1.00 90.44 504 LEU A C 1
ATOM 4068 O O . LEU A 1 504 ? 0.208 15.501 30.581 1.00 90.44 504 LEU A O 1
ATOM 4072 N N . LEU A 1 505 ? 2.137 15.776 31.706 1.00 90.06 505 LEU A N 1
ATOM 4073 C CA . LEU A 1 505 ? 1.734 17.000 32.399 1.00 90.06 505 LEU A CA 1
ATOM 4074 C C . LEU A 1 505 ? 1.478 18.149 31.413 1.00 90.06 505 LEU A C 1
ATOM 4076 O O . LEU A 1 505 ? 0.516 18.897 31.569 1.00 90.06 505 LEU A O 1
ATOM 4080 N N . PHE A 1 506 ? 2.295 18.277 30.365 1.00 90.25 506 PHE A N 1
ATOM 4081 C CA . PHE A 1 506 ? 2.060 19.245 29.294 1.00 90.25 506 PHE A CA 1
ATOM 4082 C C . PHE A 1 506 ? 0.719 19.001 28.583 1.00 90.25 506 PHE A C 1
ATOM 4084 O O . PHE A 1 506 ? -0.060 19.938 28.407 1.00 90.25 506 PHE A O 1
ATOM 4091 N N . LEU A 1 507 ? 0.399 17.747 28.244 1.00 92.19 507 LEU A N 1
ATOM 4092 C CA . LEU A 1 507 ? -0.899 17.394 27.653 1.00 92.19 507 LEU A CA 1
ATOM 4093 C C . LEU A 1 507 ? -2.065 17.684 28.607 1.00 92.19 507 LEU A C 1
ATOM 4095 O O . LEU A 1 507 ? -3.095 18.211 28.185 1.00 92.19 507 LEU A O 1
ATOM 4099 N N . GLN A 1 508 ? -1.890 17.412 29.899 1.00 92.19 508 GLN A N 1
ATOM 4100 C CA . GLN A 1 508 ? -2.879 17.750 30.916 1.00 92.19 508 GLN A CA 1
ATOM 4101 C C . GLN A 1 508 ? -3.121 19.267 30.994 1.00 92.19 508 GLN A C 1
ATOM 4103 O O . GLN A 1 508 ? -4.268 19.704 30.932 1.00 92.19 508 GLN A O 1
ATOM 4108 N N . ARG A 1 509 ? -2.062 20.085 30.993 1.00 91.56 509 ARG A N 1
ATOM 4109 C CA . ARG A 1 509 ? -2.180 21.554 30.965 1.00 91.56 509 ARG A CA 1
ATOM 4110 C C . ARG A 1 509 ? -2.875 22.071 29.703 1.00 91.56 509 ARG A C 1
ATOM 4112 O O . ARG A 1 509 ? -3.571 23.082 29.770 1.00 91.56 509 ARG A O 1
ATOM 4119 N N . ILE A 1 510 ? -2.707 21.404 28.555 1.00 91.12 510 ILE A N 1
ATOM 4120 C CA . ILE A 1 510 ? -3.460 21.726 27.329 1.00 91.12 510 ILE A CA 1
ATOM 4121 C C . ILE A 1 510 ? -4.947 21.419 27.516 1.00 91.12 510 ILE A C 1
ATOM 4123 O O . ILE A 1 510 ? -5.783 22.237 27.137 1.00 91.12 510 ILE A O 1
ATOM 4127 N N . LYS A 1 511 ? -5.290 20.257 28.088 1.00 91.12 511 LYS A N 1
ATOM 4128 C CA . LYS A 1 511 ? -6.684 19.878 28.377 1.00 91.12 511 LYS A CA 1
ATOM 4129 C C . LYS A 1 511 ? -7.352 20.889 29.315 1.00 91.12 511 LYS A C 1
ATOM 4131 O O . LYS A 1 511 ? -8.474 21.300 29.049 1.00 91.12 511 LYS A O 1
ATOM 4136 N N . GLU A 1 512 ? -6.650 21.314 30.362 1.00 91.44 512 GLU A N 1
ATOM 4137 C CA . GLU A 1 512 ? -7.129 22.288 31.356 1.00 91.44 512 GLU A CA 1
ATOM 4138 C C . GLU A 1 512 ? -7.172 23.737 30.825 1.00 91.44 512 GLU A C 1
ATOM 4140 O O . GLU A 1 512 ? -7.711 24.623 31.483 1.00 91.44 512 GLU A O 1
ATOM 4145 N N . GLY A 1 513 ? -6.630 24.004 29.629 1.00 87.44 513 GLY A N 1
ATOM 4146 C CA . GLY A 1 513 ? -6.634 25.337 29.015 1.00 87.44 513 GLY A CA 1
ATOM 4147 C C . GLY A 1 513 ? -5.543 26.283 29.532 1.00 87.44 513 GLY A C 1
ATOM 4148 O O . GLY A 1 513 ? -5.582 27.482 29.262 1.00 87.44 513 GLY A O 1
ATOM 4149 N N . HIS A 1 514 ? -4.541 25.766 30.246 1.00 88.75 514 HIS A N 1
ATOM 4150 C CA . HIS A 1 514 ? -3.429 26.555 30.787 1.00 88.75 514 HIS A CA 1
ATOM 4151 C C . HIS A 1 514 ? -2.331 26.876 29.761 1.00 88.75 514 HIS A C 1
ATOM 4153 O O . HIS A 1 514 ? -1.464 27.708 30.033 1.00 88.75 514 HIS A O 1
ATOM 4159 N N . VAL A 1 515 ? -2.330 26.219 28.596 1.00 86.69 515 VAL A N 1
ATOM 4160 C CA . VAL A 1 515 ? -1.369 26.472 27.509 1.00 86.69 515 VAL A CA 1
ATOM 4161 C C . VAL A 1 515 ? -2.031 27.313 26.426 1.00 86.69 515 VAL A C 1
ATOM 4163 O O . VAL A 1 515 ? -3.091 26.965 25.908 1.00 86.69 515 VAL A O 1
ATOM 4166 N N . LYS A 1 516 ? -1.386 28.420 26.050 1.00 85.44 516 LYS A N 1
ATOM 4167 C CA . LYS A 1 516 ? -1.899 29.326 25.022 1.00 85.44 516 LYS A CA 1
ATOM 4168 C C . LYS A 1 516 ? -1.896 28.648 23.649 1.00 85.44 516 LYS A C 1
ATOM 4170 O O . LYS A 1 516 ? -0.835 28.310 23.126 1.00 85.44 516 LYS A O 1
ATOM 4175 N N . ALA A 1 517 ? -3.078 28.519 23.050 1.00 86.00 517 ALA A N 1
ATOM 4176 C CA . ALA A 1 517 ? -3.231 28.073 21.672 1.00 86.00 517 ALA A CA 1
ATOM 4177 C C . ALA A 1 517 ? -2.600 29.081 20.695 1.00 86.00 517 ALA A C 1
ATOM 4179 O O . ALA A 1 517 ? -2.753 30.299 20.836 1.00 86.00 517 ALA A O 1
ATOM 4180 N N . GLN A 1 518 ? -1.892 28.568 19.694 1.00 83.62 518 GLN A N 1
ATOM 4181 C CA . GLN A 1 518 ? -1.325 29.335 18.589 1.00 83.62 518 GLN A CA 1
ATOM 4182 C C . GLN A 1 518 ? -2.004 28.928 17.273 1.00 83.62 518 GLN A C 1
ATOM 4184 O O . GLN A 1 518 ? -2.565 27.842 17.159 1.00 83.62 518 GLN A O 1
ATOM 4189 N N . GLY A 1 519 ? -1.979 29.790 16.255 1.00 80.56 519 GLY A N 1
ATOM 4190 C CA . GLY A 1 519 ? -2.614 29.497 14.966 1.00 80.56 519 GLY A CA 1
ATOM 4191 C C . GLY A 1 519 ? -4.123 29.784 14.935 1.00 80.56 519 GLY A C 1
ATOM 4192 O O . GLY A 1 519 ? -4.555 30.882 15.289 1.00 80.56 519 GLY A O 1
ATOM 4193 N N . GLY A 1 520 ? -4.907 28.847 14.395 1.00 77.38 520 GLY A N 1
ATOM 4194 C CA . GLY A 1 520 ? -6.362 28.963 14.255 1.00 77.38 520 GLY A CA 1
ATOM 4195 C C . GLY A 1 520 ? -6.869 29.484 12.901 1.00 77.38 520 GLY A C 1
ATOM 4196 O O . GLY A 1 520 ? -6.104 29.901 12.027 1.00 77.38 520 GLY A O 1
ATOM 4197 N N . ARG A 1 521 ? -8.199 29.455 12.721 1.00 74.19 521 ARG A N 1
ATOM 4198 C CA . ARG A 1 521 ? -8.902 29.904 11.497 1.00 74.19 521 ARG A CA 1
ATOM 4199 C C . ARG A 1 521 ? -9.178 31.410 11.435 1.00 74.19 521 ARG A C 1
ATOM 4201 O O . ARG A 1 521 ? -9.685 31.872 10.413 1.00 74.19 521 ARG A O 1
ATOM 4208 N N . ALA A 1 522 ? -8.867 32.159 12.492 1.00 77.25 522 ALA A N 1
ATOM 4209 C CA . ALA A 1 522 ? -9.157 33.587 12.568 1.00 77.25 522 ALA A CA 1
ATOM 4210 C C . ALA A 1 522 ? -8.536 34.355 11.389 1.00 77.25 522 ALA A C 1
ATOM 4212 O O . ALA A 1 522 ? -7.412 34.074 10.967 1.00 77.25 522 ALA A O 1
ATOM 4213 N N . TRP A 1 523 ? -9.260 35.350 10.872 1.00 68.75 523 TRP A N 1
ATOM 4214 C CA . TRP A 1 523 ? -8.839 36.141 9.710 1.00 68.75 523 TRP A CA 1
ATOM 4215 C C . TRP A 1 523 ? -7.470 36.809 9.918 1.00 68.75 523 TRP A C 1
ATOM 4217 O O . TRP A 1 523 ? -6.602 36.734 9.051 1.00 68.75 523 TRP A O 1
ATOM 4227 N N . ILE A 1 524 ? -7.224 37.334 11.121 1.00 67.50 524 ILE A N 1
ATOM 4228 C CA . ILE A 1 524 ? -5.934 37.920 11.514 1.00 67.50 524 ILE A CA 1
ATOM 4229 C C . ILE A 1 524 ? -4.807 36.877 11.460 1.00 67.50 524 ILE A C 1
ATOM 4231 O O . ILE A 1 524 ? -3.705 37.171 10.994 1.00 67.50 524 ILE A O 1
ATOM 4235 N N . THR A 1 525 ? -5.071 35.641 11.893 1.00 68.25 525 THR A N 1
ATOM 4236 C CA . THR A 1 525 ? -4.101 34.544 11.793 1.00 68.25 525 THR A CA 1
ATOM 4237 C C . THR A 1 525 ? -3.844 34.176 10.332 1.00 68.25 525 THR A C 1
ATOM 4239 O O . THR A 1 525 ? -2.692 33.982 9.957 1.00 68.25 525 THR A O 1
ATOM 4242 N N . ARG A 1 526 ? -4.879 34.127 9.479 1.00 66.44 526 ARG A N 1
ATOM 4243 C CA . ARG A 1 526 ? -4.723 33.847 8.040 1.00 66.44 526 ARG A CA 1
ATOM 4244 C C . ARG A 1 526 ? -3.858 34.894 7.338 1.00 66.44 526 ARG A C 1
ATOM 4246 O O . ARG A 1 526 ? -3.002 34.511 6.553 1.00 66.44 526 ARG A O 1
ATOM 4253 N N . ILE A 1 527 ? -4.012 36.176 7.671 1.00 66.75 527 ILE A N 1
ATOM 4254 C CA . ILE A 1 527 ? -3.151 37.246 7.141 1.00 66.75 527 ILE A CA 1
ATOM 4255 C C . ILE A 1 527 ? -1.703 37.056 7.596 1.00 66.75 527 ILE A C 1
ATOM 4257 O O . ILE A 1 527 ? -0.794 37.134 6.777 1.00 66.75 527 ILE A O 1
ATOM 4261 N N . LYS A 1 528 ? -1.475 36.724 8.875 1.00 64.94 528 LYS A N 1
ATOM 4262 C CA . LYS A 1 528 ? -0.126 36.428 9.388 1.00 64.94 528 LYS A CA 1
ATOM 4263 C C . LYS A 1 528 ? 0.548 35.237 8.692 1.00 64.94 528 LYS A C 1
ATOM 4265 O O . LYS A 1 528 ? 1.772 35.176 8.692 1.00 64.94 528 LYS A O 1
ATOM 4270 N N . ARG A 1 529 ? -0.216 34.305 8.101 1.00 62.91 529 ARG A N 1
ATOM 4271 C CA . ARG A 1 529 ? 0.320 33.176 7.311 1.00 62.91 529 ARG A CA 1
ATOM 4272 C C . ARG A 1 529 ? 0.822 33.588 5.925 1.00 62.91 529 ARG A C 1
ATOM 4274 O O . ARG A 1 529 ? 1.587 32.839 5.324 1.00 62.91 529 ARG A O 1
ATOM 4281 N N . ILE A 1 530 ? 0.407 34.744 5.406 1.00 65.06 530 ILE A N 1
ATOM 4282 C CA . ILE A 1 530 ? 0.833 35.228 4.091 1.00 65.06 530 ILE A CA 1
ATOM 4283 C C . ILE A 1 530 ? 2.185 35.929 4.252 1.00 65.06 530 ILE A C 1
ATOM 4285 O O . ILE A 1 530 ? 2.255 37.106 4.601 1.00 65.06 530 ILE A O 1
ATOM 4289 N N . ASN A 1 531 ? 3.278 35.213 3.977 1.00 67.75 531 ASN A N 1
ATOM 4290 C CA . ASN A 1 531 ? 4.610 35.812 3.942 1.00 67.75 531 ASN A CA 1
ATOM 4291 C C . ASN A 1 531 ? 4.900 36.385 2.543 1.00 67.75 531 ASN A C 1
ATOM 4293 O O . ASN A 1 531 ? 5.531 35.741 1.703 1.00 67.75 531 ASN A O 1
ATOM 4297 N N . LEU A 1 532 ? 4.402 37.599 2.281 1.00 65.44 532 LEU A N 1
ATOM 4298 C CA . LEU A 1 532 ? 4.509 38.274 0.975 1.00 65.44 532 LEU A CA 1
ATOM 4299 C C . LEU A 1 532 ? 5.956 38.372 0.461 1.00 65.44 532 LEU A C 1
ATOM 4301 O O . LEU A 1 532 ? 6.187 38.296 -0.744 1.00 65.44 532 LEU A O 1
ATOM 4305 N N . LEU A 1 533 ? 6.931 38.495 1.367 1.00 68.44 533 LEU A N 1
ATOM 4306 C CA . LEU A 1 533 ? 8.355 38.576 1.032 1.00 68.44 533 LEU A CA 1
ATOM 4307 C C . LEU A 1 533 ? 8.900 37.273 0.435 1.00 68.44 533 LEU A C 1
ATOM 4309 O O . LEU A 1 533 ? 9.600 37.312 -0.577 1.00 68.44 533 LEU A O 1
ATOM 4313 N N . ASP A 1 534 ? 8.568 36.124 1.026 1.00 65.75 534 ASP A N 1
ATOM 4314 C CA . ASP A 1 534 ? 9.002 34.822 0.502 1.00 65.75 534 ASP A CA 1
ATOM 4315 C C . ASP A 1 534 ? 8.296 34.497 -0.814 1.00 65.75 534 ASP A C 1
ATOM 4317 O O . ASP A 1 534 ? 8.916 34.005 -1.759 1.00 65.75 534 ASP A O 1
ATOM 4321 N N . MET A 1 535 ? 7.011 34.832 -0.910 1.00 71.69 535 MET A N 1
ATOM 4322 C CA . MET A 1 535 ? 6.231 34.613 -2.122 1.00 71.69 535 MET A CA 1
ATOM 4323 C C . MET A 1 535 ? 6.780 35.437 -3.299 1.00 71.69 535 MET A C 1
ATOM 4325 O O . MET A 1 535 ? 6.984 34.895 -4.386 1.00 71.69 535 MET A O 1
ATOM 4329 N N . PHE A 1 536 ? 7.150 36.702 -3.060 1.00 74.75 536 PHE A N 1
ATOM 4330 C CA . PHE A 1 536 ? 7.818 37.540 -4.058 1.00 74.75 536 PHE A CA 1
ATOM 4331 C C . PHE A 1 536 ? 9.206 37.003 -4.437 1.00 74.75 536 PHE A C 1
ATOM 4333 O O . PHE A 1 536 ? 9.590 37.038 -5.604 1.00 74.75 536 PHE A O 1
ATOM 4340 N N . LYS A 1 537 ? 9.959 36.463 -3.472 1.00 71.12 537 LYS A N 1
ATOM 4341 C CA . LYS A 1 537 ? 11.291 35.888 -3.707 1.00 71.12 537 LYS A CA 1
ATOM 4342 C C . LYS A 1 537 ? 11.251 34.628 -4.578 1.00 71.12 537 LYS A C 1
ATOM 4344 O O . LYS A 1 537 ? 12.168 34.419 -5.369 1.00 71.12 537 LYS A O 1
ATOM 4349 N N . HIS A 1 538 ? 10.223 33.791 -4.434 1.00 70.81 538 HIS A N 1
ATOM 4350 C CA . HIS A 1 538 ? 10.096 32.535 -5.179 1.00 70.81 538 HIS A CA 1
ATOM 4351 C C . HIS A 1 538 ? 9.338 32.682 -6.504 1.00 70.81 538 HIS A C 1
ATOM 4353 O O . HIS A 1 538 ? 9.730 32.061 -7.491 1.00 70.81 538 HIS A O 1
ATOM 4359 N N . GLN A 1 539 ? 8.273 33.491 -6.546 1.00 76.00 539 GLN A N 1
ATOM 4360 C CA . GLN A 1 539 ? 7.460 33.731 -7.743 1.00 76.00 539 GLN A CA 1
ATOM 4361 C C . GLN A 1 539 ? 7.031 35.209 -7.838 1.00 76.00 539 GLN A C 1
ATOM 4363 O O . GLN A 1 539 ? 5.885 35.556 -7.525 1.00 76.00 539 GLN A O 1
ATOM 4368 N N . PRO A 1 540 ? 7.931 36.102 -8.297 1.00 83.25 540 PRO A N 1
ATOM 4369 C CA . PRO A 1 540 ? 7.689 37.546 -8.297 1.00 83.25 540 PRO A CA 1
ATOM 4370 C C . PRO A 1 540 ? 6.556 37.957 -9.243 1.00 83.25 540 PRO A C 1
ATOM 4372 O O . PRO A 1 540 ? 5.704 38.752 -8.862 1.00 83.25 540 PRO A O 1
ATOM 4375 N N . ILE A 1 541 ? 6.495 37.374 -10.446 1.00 84.56 541 ILE A N 1
ATOM 4376 C CA . ILE A 1 541 ? 5.486 37.719 -11.464 1.00 84.56 541 ILE A CA 1
ATOM 4377 C C . ILE A 1 541 ? 4.078 37.386 -10.961 1.00 84.56 541 ILE A C 1
ATOM 4379 O O . ILE A 1 541 ? 3.201 38.245 -10.969 1.00 84.56 541 ILE A O 1
ATOM 4383 N N . LEU A 1 542 ? 3.881 36.163 -10.455 1.00 81.00 542 LEU A N 1
ATOM 4384 C CA . LEU A 1 542 ? 2.592 35.743 -9.909 1.00 81.00 542 LEU A CA 1
ATOM 4385 C C . LEU A 1 542 ? 2.189 36.625 -8.722 1.00 81.00 542 LEU A C 1
ATOM 4387 O O . LEU A 1 542 ? 1.050 37.067 -8.663 1.00 81.00 542 LEU A O 1
ATOM 4391 N N . THR A 1 543 ? 3.129 36.942 -7.825 1.00 84.19 543 THR A N 1
ATOM 4392 C CA . THR A 1 543 ? 2.880 37.808 -6.660 1.00 84.19 543 THR A CA 1
ATOM 4393 C C . THR A 1 543 ? 2.423 39.213 -7.065 1.00 84.19 543 THR A C 1
ATOM 4395 O O . THR A 1 543 ? 1.464 39.735 -6.497 1.00 84.19 543 THR A O 1
ATOM 4398 N N . VAL A 1 544 ? 3.066 39.818 -8.069 1.00 84.44 544 VAL A N 1
ATOM 4399 C CA . VAL A 1 544 ? 2.679 41.138 -8.596 1.00 84.44 544 VAL A CA 1
ATOM 4400 C C . VAL A 1 544 ? 1.309 41.088 -9.269 1.00 84.44 544 VAL A C 1
ATOM 4402 O O . VAL A 1 544 ? 0.506 41.991 -9.061 1.00 84.44 544 VAL A O 1
ATOM 4405 N N . CYS A 1 545 ? 0.989 40.031 -10.015 1.00 84.88 545 CYS A N 1
ATOM 4406 C CA . CYS A 1 545 ? -0.342 39.881 -10.603 1.00 84.88 545 CYS A CA 1
ATOM 4407 C C . CYS A 1 545 ? -1.434 39.712 -9.535 1.00 84.88 545 CYS A C 1
ATOM 4409 O O . CYS A 1 545 ? -2.478 40.350 -9.624 1.00 84.88 545 CYS A O 1
ATOM 4411 N N . LEU A 1 546 ? -1.191 38.882 -8.517 1.00 83.62 546 LEU A N 1
ATOM 4412 C CA . LEU A 1 546 ? -2.192 38.528 -7.505 1.00 83.62 546 LEU A CA 1
ATOM 4413 C C . LEU A 1 546 ? -2.464 39.658 -6.503 1.00 83.62 546 LEU A C 1
ATOM 4415 O O . LEU A 1 546 ? -3.596 39.807 -6.059 1.00 83.62 546 LEU A O 1
ATOM 4419 N N . PHE A 1 547 ? -1.443 40.444 -6.146 1.00 84.50 547 PHE A N 1
ATOM 4420 C CA . PHE A 1 547 ? -1.560 41.499 -5.131 1.00 84.50 547 PHE A CA 1
ATOM 4421 C C . PHE A 1 547 ? -1.343 42.902 -5.696 1.00 84.50 547 PHE A C 1
ATOM 4423 O O . PHE A 1 547 ? -2.032 43.834 -5.292 1.00 84.50 547 PHE A O 1
ATOM 4430 N N . GLY A 1 548 ? -0.427 43.066 -6.649 1.00 85.25 548 GLY A N 1
ATOM 4431 C CA . GLY A 1 548 ? -0.097 44.366 -7.237 1.00 85.25 548 GLY A CA 1
ATOM 4432 C C . GLY A 1 548 ? -1.209 44.935 -8.117 1.00 85.25 548 GLY A C 1
ATOM 4433 O O . GLY A 1 548 ? -1.519 46.114 -7.989 1.00 85.25 548 GLY A O 1
ATOM 4434 N N . VAL A 1 549 ? -1.853 44.117 -8.957 1.00 86.69 549 VAL A N 1
ATOM 4435 C CA . VAL A 1 549 ? -2.958 44.584 -9.820 1.00 86.69 549 VAL A CA 1
ATOM 4436 C C . VAL A 1 549 ? -4.176 45.023 -8.992 1.00 86.69 549 VAL A C 1
ATOM 4438 O O . VAL A 1 549 ? -4.636 46.147 -9.200 1.00 86.69 549 VAL A O 1
ATOM 4441 N N . PRO A 1 550 ? -4.664 44.242 -8.003 1.00 88.00 550 PRO A N 1
ATOM 4442 C CA . PRO A 1 550 ? -5.741 44.705 -7.129 1.00 88.00 550 PRO A CA 1
ATOM 4443 C C . PRO A 1 550 ? -5.372 45.951 -6.319 1.00 88.00 550 PRO A C 1
ATOM 4445 O O . PRO A 1 550 ? -6.196 46.852 -6.204 1.00 88.00 550 PRO A O 1
ATOM 4448 N N . LEU A 1 551 ? -4.141 46.044 -5.795 1.00 87.75 551 LEU A N 1
ATOM 4449 C CA . LEU A 1 551 ? -3.682 47.223 -5.049 1.00 87.75 551 LEU A CA 1
ATOM 4450 C C . LEU A 1 551 ? -3.590 48.473 -5.931 1.00 87.75 551 LEU A C 1
ATOM 4452 O O . LEU A 1 551 ? -3.977 49.548 -5.484 1.00 87.75 551 LEU A O 1
ATOM 4456 N N . ALA A 1 552 ? -3.126 48.343 -7.175 1.00 87.19 552 ALA A N 1
ATOM 4457 C CA . ALA A 1 552 ? -3.106 49.445 -8.133 1.00 87.19 552 ALA A CA 1
ATOM 4458 C C . ALA A 1 552 ? -4.529 49.922 -8.448 1.00 87.19 552 ALA A C 1
ATOM 4460 O O . ALA A 1 552 ? -4.793 51.119 -8.432 1.00 87.19 552 ALA A O 1
ATOM 4461 N N . PHE A 1 553 ? -5.466 48.992 -8.645 1.00 88.69 553 PHE A N 1
ATOM 4462 C CA . PHE A 1 553 ? -6.869 49.325 -8.880 1.00 88.69 553 PHE A CA 1
ATOM 4463 C C . PHE A 1 553 ? -7.501 50.020 -7.665 1.00 88.69 553 PHE A C 1
ATOM 4465 O O . PHE A 1 553 ? -8.161 51.045 -7.806 1.00 88.69 553 PHE A O 1
ATOM 4472 N N . PHE A 1 554 ? -7.228 49.525 -6.454 1.00 88.56 554 PHE A N 1
ATOM 4473 C CA . PHE A 1 554 ? -7.693 50.142 -5.211 1.00 88.56 554 PHE A CA 1
ATOM 4474 C C . PHE A 1 554 ? -7.075 51.528 -4.989 1.00 88.56 554 PHE A C 1
ATOM 4476 O O . PHE A 1 554 ? -7.759 52.436 -4.522 1.00 88.56 554 PHE A O 1
ATOM 4483 N N . SER A 1 555 ? -5.803 51.710 -5.360 1.00 87.62 555 SER A N 1
ATOM 4484 C CA . SER A 1 555 ? -5.106 53.000 -5.329 1.00 87.62 555 SER A CA 1
ATOM 4485 C C . SER A 1 555 ? -5.702 53.995 -6.321 1.00 87.62 555 SER A C 1
ATOM 4487 O O . SER A 1 555 ? -5.801 55.171 -5.997 1.00 87.62 555 SER A O 1
ATOM 4489 N N . ILE A 1 556 ? -6.101 53.543 -7.513 1.00 88.75 556 ILE A N 1
ATOM 4490 C CA . ILE A 1 556 ? -6.772 54.391 -8.505 1.00 88.75 556 ILE A CA 1
ATOM 4491 C C . ILE A 1 556 ? -8.150 54.795 -7.986 1.00 88.75 556 ILE A C 1
ATOM 4493 O O . ILE A 1 556 ? -8.470 55.972 -8.008 1.00 88.75 556 ILE A O 1
ATOM 4497 N N . ILE A 1 557 ? -8.929 53.857 -7.440 1.00 87.12 557 ILE A N 1
ATOM 4498 C CA . ILE A 1 557 ? -10.250 54.151 -6.867 1.00 87.12 557 ILE A CA 1
ATOM 4499 C C . ILE A 1 557 ? -10.137 55.137 -5.700 1.00 87.12 557 ILE A C 1
ATOM 4501 O O . ILE A 1 557 ? -10.869 56.118 -5.652 1.00 87.12 557 ILE A O 1
ATOM 4505 N N . THR A 1 558 ? -9.209 54.911 -4.768 1.00 83.06 558 THR A N 1
ATOM 4506 C CA . THR A 1 558 ? -8.991 55.835 -3.641 1.00 83.06 558 THR A CA 1
ATOM 4507 C C . THR A 1 558 ? -8.486 57.191 -4.109 1.00 83.06 558 THR A C 1
ATOM 4509 O O . THR A 1 558 ? -8.969 58.203 -3.614 1.00 83.06 558 THR A O 1
ATOM 4512 N N . TYR A 1 559 ? -7.595 57.238 -5.102 1.00 84.81 559 TYR A N 1
ATOM 4513 C CA . TYR A 1 559 ? -7.195 58.494 -5.727 1.00 84.81 559 TYR A CA 1
ATOM 4514 C C . TYR A 1 559 ? -8.392 59.206 -6.361 1.00 84.81 559 TYR A C 1
ATOM 4516 O O . TYR A 1 559 ? -8.604 60.371 -6.057 1.00 84.81 559 TYR A O 1
ATOM 4524 N N . SER A 1 560 ? -9.220 58.524 -7.155 1.00 78.31 560 SER A N 1
ATOM 4525 C CA . SER A 1 560 ? -10.417 59.096 -7.785 1.00 78.31 560 SER A CA 1
ATOM 4526 C C . SER A 1 560 ? -11.460 59.570 -6.774 1.00 78.31 560 SER A C 1
ATOM 4528 O O . SER A 1 560 ? -12.097 60.583 -7.010 1.00 78.31 560 SER A O 1
ATOM 4530 N N . ILE A 1 561 ? -11.615 58.893 -5.633 1.00 82.06 561 ILE A N 1
ATOM 4531 C CA . ILE A 1 561 ? -12.511 59.334 -4.551 1.00 82.06 561 ILE A CA 1
ATOM 4532 C C . ILE A 1 561 ? -11.933 60.553 -3.819 1.00 82.06 561 ILE A C 1
ATOM 4534 O O . ILE A 1 561 ? -12.673 61.466 -3.476 1.00 82.06 561 ILE A O 1
ATOM 4538 N N . CYS A 1 562 ? -10.619 60.591 -3.581 1.00 76.88 562 CYS A N 1
ATOM 4539 C CA . CYS A 1 562 ? -9.959 61.709 -2.902 1.00 76.88 562 CYS A CA 1
ATOM 4540 C C . CYS A 1 562 ? -9.697 62.922 -3.812 1.00 76.88 562 CYS A C 1
ATOM 4542 O O . CYS A 1 562 ? -9.418 63.997 -3.293 1.00 76.88 562 CYS A O 1
ATOM 4544 N N . SER A 1 563 ? -9.750 62.748 -5.136 1.00 72.62 563 SER A N 1
ATOM 4545 C CA . SER A 1 563 ? -9.597 63.809 -6.145 1.00 72.62 563 SER A CA 1
ATOM 4546 C C . SER A 1 563 ? -10.910 64.178 -6.840 1.00 72.62 563 SER A C 1
ATOM 4548 O O . SER A 1 563 ? -10.911 65.056 -7.698 1.00 72.62 563 SER A O 1
ATOM 4550 N N . ALA A 1 564 ? -12.026 63.543 -6.467 1.00 59.41 564 ALA A N 1
ATOM 4551 C CA . ALA A 1 564 ? -13.351 64.001 -6.851 1.00 59.41 564 ALA A CA 1
ATOM 4552 C C . ALA A 1 564 ? -13.667 65.294 -6.087 1.00 59.41 564 ALA A C 1
ATOM 4554 O O . ALA A 1 564 ? -14.020 65.261 -4.907 1.00 59.41 564 ALA A O 1
ATOM 4555 N N . ASP A 1 565 ? -13.524 66.429 -6.768 1.00 54.25 565 ASP A N 1
ATOM 4556 C CA . ASP A 1 565 ? -14.047 67.710 -6.305 1.00 54.25 565 ASP A CA 1
ATOM 4557 C C . ASP A 1 565 ? -15.581 67.638 -6.292 1.00 54.25 565 ASP A C 1
ATOM 4559 O O . ASP A 1 565 ? -16.231 67.538 -7.331 1.00 54.25 565 ASP A O 1
ATOM 4563 N N . PHE A 1 566 ? -16.176 67.690 -5.098 1.00 54.91 566 PHE A N 1
ATOM 4564 C CA . PHE A 1 566 ? -17.615 67.909 -4.911 1.00 54.91 566 PHE A CA 1
ATOM 4565 C C . PHE A 1 566 ? -17.966 69.411 -4.948 1.00 54.91 566 PHE A C 1
ATOM 4567 O O . PHE A 1 566 ? -18.898 69.850 -4.273 1.00 54.91 566 PHE A O 1
ATOM 4574 N N . SER A 1 567 ? -17.234 70.222 -5.716 1.00 47.12 567 SER A N 1
ATOM 4575 C CA . SER A 1 567 ? -17.665 71.575 -6.062 1.00 47.12 567 SER A CA 1
ATOM 4576 C C . SER A 1 567 ? -18.495 71.502 -7.336 1.00 47.12 567 SER A C 1
ATOM 4578 O O . SER A 1 567 ? -17.984 71.436 -8.451 1.00 47.12 567 SER A O 1
ATOM 4580 N N . VAL A 1 568 ? -19.809 71.476 -7.147 1.00 48.66 568 VAL A N 1
ATOM 4581 C CA . VAL A 1 568 ? -20.758 71.824 -8.199 1.00 48.66 568 VAL A CA 1
ATOM 4582 C C . VAL A 1 568 ? -20.494 73.288 -8.557 1.00 48.66 568 VAL A C 1
ATOM 4584 O O . VAL A 1 568 ? -21.020 74.174 -7.886 1.00 48.66 568 VAL A O 1
ATOM 4587 N N . ASP A 1 569 ? -19.695 73.540 -9.594 1.00 42.81 569 ASP A N 1
ATOM 4588 C CA . ASP A 1 569 ? -19.783 74.795 -10.340 1.00 42.81 569 ASP A CA 1
ATOM 4589 C C . ASP A 1 569 ? -21.086 74.730 -11.135 1.00 42.81 569 ASP A C 1
ATOM 4591 O O . ASP A 1 569 ? -21.202 74.229 -12.253 1.00 42.81 569 ASP A O 1
ATOM 4595 N N . ARG A 1 570 ? -22.124 75.150 -10.417 1.00 48.22 570 ARG A N 1
ATOM 4596 C CA . ARG A 1 570 ? -23.309 75.776 -10.963 1.00 48.22 570 ARG A CA 1
ATOM 4597 C C . ARG A 1 570 ? -22.773 77.029 -11.656 1.00 48.22 570 ARG A C 1
ATOM 4599 O O . ARG A 1 570 ? -22.306 77.900 -10.939 1.00 48.22 570 ARG A O 1
ATOM 4606 N N . ASP A 1 571 ? -22.690 77.009 -12.983 1.00 40.12 571 ASP A N 1
ATOM 4607 C CA . ASP A 1 571 ? -22.809 78.147 -13.909 1.00 40.12 571 ASP A CA 1
ATOM 4608 C C . ASP A 1 571 ? -22.108 77.830 -15.248 1.00 40.12 571 ASP A C 1
ATOM 4610 O O . ASP A 1 571 ? -20.996 77.311 -15.286 1.00 40.12 571 ASP A O 1
ATOM 4614 N N . GLU A 1 572 ? -22.799 78.189 -16.334 1.00 41.47 572 GLU A N 1
ATOM 4615 C CA . GLU A 1 572 ? -22.317 78.377 -17.714 1.00 41.47 572 GLU A CA 1
ATOM 4616 C C . GLU A 1 572 ? -22.601 77.289 -18.790 1.00 41.47 572 GLU A C 1
ATOM 4618 O O . GLU A 1 572 ? -21.827 76.377 -19.072 1.00 41.47 572 GLU A O 1
ATOM 4623 N N . VAL A 1 573 ? -23.705 77.578 -19.506 1.00 40.09 573 VAL A N 1
ATOM 4624 C CA . VAL A 1 573 ? -23.937 77.494 -20.968 1.00 40.09 573 VAL A CA 1
ATOM 4625 C C . VAL A 1 573 ? -24.731 76.296 -21.517 1.00 40.09 573 VAL A C 1
ATOM 4627 O O . VAL A 1 573 ? -24.202 75.425 -22.203 1.00 40.09 573 VAL A O 1
ATOM 4630 N N . TYR A 1 574 ? -26.058 76.354 -21.362 1.00 38.97 574 TYR A N 1
ATOM 4631 C CA . TYR A 1 574 ? -26.931 76.297 -22.544 1.00 38.97 574 TYR A CA 1
ATOM 4632 C C . TYR A 1 574 ? -27.162 77.749 -23.005 1.00 38.97 574 TYR A C 1
ATOM 4634 O O . TYR A 1 574 ? -27.395 78.597 -22.144 1.00 38.97 574 TYR A O 1
ATOM 4642 N N . PRO A 1 575 ? -27.036 78.078 -24.301 1.00 38.25 575 PRO A N 1
ATOM 4643 C CA . PRO A 1 575 ? -27.374 79.404 -24.802 1.00 38.25 575 PRO A CA 1
ATOM 4644 C C . PRO A 1 575 ? -28.898 79.541 -24.925 1.00 38.25 575 PRO A C 1
ATOM 4646 O O . PRO A 1 575 ? -29.518 78.807 -25.693 1.00 38.25 575 PRO A O 1
ATOM 4649 N N . ASP A 1 576 ? -29.469 80.484 -24.176 1.00 36.69 576 ASP A N 1
ATOM 4650 C CA . ASP A 1 576 ? -30.786 81.052 -24.455 1.00 36.69 576 ASP A CA 1
ATOM 4651 C C . ASP A 1 576 ? -30.599 82.170 -25.493 1.00 36.69 576 ASP A C 1
ATOM 4653 O O . ASP A 1 576 ? -30.138 83.262 -25.156 1.00 36.69 576 ASP A O 1
ATOM 4657 N N . ASP A 1 577 ? -30.935 81.891 -26.754 1.00 40.31 577 ASP A N 1
ATOM 4658 C CA . ASP A 1 577 ? -31.299 82.933 -27.714 1.00 40.31 577 ASP A CA 1
ATOM 4659 C C . ASP A 1 577 ? -32.819 83.141 -27.609 1.00 40.31 577 ASP A C 1
ATOM 4661 O O . ASP A 1 577 ? -33.604 82.274 -27.984 1.00 40.31 577 ASP A O 1
ATOM 4665 N N . GLU A 1 578 ? -33.174 84.306 -27.068 1.00 37.03 578 GLU A N 1
ATOM 4666 C CA . GLU A 1 578 ? -34.299 85.160 -27.469 1.00 37.03 578 GLU A CA 1
ATOM 4667 C C . GLU A 1 578 ? -35.745 84.610 -27.399 1.00 37.03 578 GLU A C 1
ATOM 4669 O O . GLU A 1 578 ? -36.229 83.886 -28.259 1.00 37.03 578 GLU A O 1
ATOM 4674 N N . GLU A 1 579 ? -36.453 85.140 -26.391 1.00 36.03 579 GLU A N 1
ATOM 4675 C CA . GLU A 1 579 ? -37.693 85.927 -26.535 1.00 36.03 579 GLU A CA 1
ATOM 4676 C C . GLU A 1 579 ? -38.995 85.274 -27.073 1.00 36.03 579 GLU A C 1
ATOM 4678 O O . GLU A 1 579 ? -39.122 84.932 -28.245 1.00 36.03 579 GLU A O 1
ATOM 4683 N N . LEU A 1 580 ? -40.012 85.336 -26.191 1.00 32.12 580 LEU A N 1
ATOM 4684 C CA . LEU A 1 580 ? -41.430 85.709 -26.402 1.00 32.12 580 LEU A CA 1
ATOM 4685 C C . LEU A 1 580 ? -42.531 84.647 -26.153 1.00 32.12 580 LEU A C 1
ATOM 4687 O O . LEU A 1 580 ? -42.648 83.640 -26.846 1.00 32.12 580 LEU A O 1
ATOM 4691 N N . ASP A 1 581 ? -43.377 85.048 -25.190 1.00 32.72 581 ASP A N 1
ATOM 4692 C CA . ASP A 1 581 ? -44.840 84.916 -25.075 1.00 32.72 581 ASP A CA 1
ATOM 4693 C C . ASP A 1 581 ? -45.477 83.727 -24.315 1.00 32.72 581 ASP A C 1
ATOM 4695 O O . ASP A 1 581 ? -45.639 82.621 -24.821 1.00 32.72 581 ASP A O 1
ATOM 4699 N N . GLU A 1 582 ? -45.770 84.037 -23.039 1.00 36.72 582 GLU A N 1
ATOM 4700 C CA . GLU A 1 582 ? -47.039 84.000 -22.268 1.00 36.72 582 GLU A CA 1
ATOM 4701 C C . GLU A 1 582 ? -48.222 83.063 -22.632 1.00 36.72 582 GLU A C 1
ATOM 4703 O O . GLU A 1 582 ? -48.452 82.711 -23.782 1.00 36.72 582 GLU A O 1
ATOM 4708 N N . GLU A 1 583 ? -49.030 82.818 -21.577 1.00 34.03 583 GLU A N 1
ATOM 4709 C CA . GLU A 1 583 ? -50.355 82.153 -21.458 1.00 34.03 583 GLU A CA 1
ATOM 4710 C C . GLU A 1 583 ? -50.302 80.634 -21.144 1.00 34.03 583 GLU A C 1
ATOM 4712 O O . GLU A 1 583 ? -49.634 79.871 -21.830 1.00 34.03 583 GLU A O 1
ATOM 4717 N N . GLU A 1 584 ? -50.949 80.049 -20.122 1.00 35.66 584 GLU A N 1
ATOM 4718 C CA . GLU A 1 584 ? -51.959 80.453 -19.124 1.00 35.66 584 GLU A CA 1
ATOM 4719 C C . GLU A 1 584 ? -52.061 79.317 -18.051 1.00 35.66 584 GLU A C 1
ATOM 4721 O O . GLU A 1 584 ? -51.949 78.148 -18.417 1.00 35.66 584 GLU A O 1
ATOM 4726 N N . GLU A 1 585 ? -52.243 79.697 -16.769 1.00 36.66 585 GLU A N 1
ATOM 4727 C CA . GLU A 1 585 ? -53.166 79.158 -15.720 1.00 36.66 585 GLU A CA 1
ATOM 4728 C C . GLU A 1 585 ? -53.243 77.633 -15.386 1.00 36.66 585 GLU A C 1
ATOM 4730 O O . GLU A 1 585 ? -53.116 76.775 -16.247 1.00 36.66 585 GLU A O 1
ATOM 4735 N N . GLU A 1 586 ? -53.480 77.133 -14.159 1.00 34.31 586 GLU A N 1
ATOM 4736 C CA . GLU A 1 586 ? -54.038 77.645 -12.888 1.00 34.31 586 GLU A CA 1
ATOM 4737 C C . GLU A 1 586 ? -53.779 76.589 -11.756 1.00 34.31 586 GLU A C 1
ATOM 4739 O O . GLU A 1 586 ? -53.812 75.388 -12.031 1.00 34.31 586 GLU A O 1
ATOM 4744 N N . ASP A 1 587 ? -53.465 77.044 -10.525 1.00 35.59 587 ASP A N 1
ATOM 4745 C CA . ASP A 1 587 ? -54.002 76.710 -9.167 1.00 35.59 587 ASP A CA 1
ATOM 4746 C C . ASP A 1 587 ? -54.587 75.296 -8.835 1.00 35.59 587 ASP A C 1
ATOM 4748 O O . ASP A 1 587 ? -55.188 74.632 -9.664 1.00 35.59 587 ASP A O 1
ATOM 4752 N N . GLU A 1 588 ? -54.589 74.709 -7.622 1.00 36.22 588 GLU A N 1
ATOM 4753 C CA . GLU A 1 588 ? -54.220 75.044 -6.233 1.00 36.22 588 GLU A CA 1
ATOM 4754 C C . GLU A 1 588 ? -54.395 73.766 -5.345 1.00 36.22 588 GLU A C 1
ATOM 4756 O O . GLU A 1 588 ? -55.222 72.916 -5.669 1.00 36.22 588 GLU A O 1
ATOM 4761 N N . MET A 1 589 ? -53.719 73.716 -4.172 1.00 34.25 589 MET A N 1
ATOM 4762 C CA . MET A 1 589 ? -54.163 73.133 -2.864 1.00 34.25 589 MET A CA 1
ATOM 4763 C C . MET A 1 589 ? -54.491 71.616 -2.712 1.00 34.25 589 MET A C 1
ATOM 4765 O O . MET A 1 589 ? -55.036 70.985 -3.598 1.00 34.25 589 MET A O 1
ATOM 4769 N N . ASN A 1 590 ? -54.347 70.919 -1.572 1.00 32.72 590 ASN A N 1
ATOM 4770 C CA . ASN A 1 590 ? -53.695 71.071 -0.263 1.00 32.72 590 ASN A CA 1
ATOM 4771 C C . ASN A 1 590 ? -53.814 69.718 0.506 1.00 32.72 590 ASN A C 1
ATOM 4773 O O . ASN A 1 590 ? -54.711 68.927 0.232 1.00 32.72 590 ASN A O 1
ATOM 4777 N N . GLU A 1 591 ? -52.970 69.566 1.534 1.00 33.75 591 GLU A N 1
ATOM 4778 C CA . GLU A 1 591 ? -53.188 68.886 2.837 1.00 33.75 591 GLU A CA 1
ATOM 4779 C C . GLU A 1 591 ? -53.092 67.347 3.068 1.00 33.75 591 GLU A C 1
ATOM 4781 O O . GLU A 1 591 ? -53.873 66.527 2.600 1.00 33.75 591 GLU A O 1
ATOM 4786 N N . GLU A 1 592 ? -52.119 67.043 3.946 1.00 32.78 592 GLU A N 1
ATOM 4787 C CA . GLU A 1 592 ? -52.158 66.265 5.205 1.00 32.78 592 GLU A CA 1
ATOM 4788 C C . GLU A 1 592 ? -52.522 64.764 5.286 1.00 32.78 592 GLU A C 1
ATOM 4790 O O . GLU A 1 592 ? -53.661 64.339 5.139 1.00 32.78 592 GLU A O 1
ATOM 4795 N N . GLY A 1 593 ? -51.569 64.018 5.870 1.00 25.23 593 GLY A N 1
ATOM 4796 C CA . GLY A 1 593 ? -51.815 63.348 7.159 1.00 25.23 593 GLY A CA 1
ATOM 4797 C C . GLY A 1 593 ? -52.236 61.867 7.156 1.00 25.23 593 GLY A C 1
ATOM 4798 O O . GLY A 1 593 ? -52.652 61.337 6.142 1.00 25.23 593 GLY A O 1
ATOM 4799 N N . PRO A 1 594 ? -52.052 61.141 8.279 1.00 57.00 594 PRO A N 1
ATOM 4800 C CA . PRO A 1 594 ? -51.258 59.905 8.267 1.00 57.00 594 PRO A CA 1
ATOM 4801 C C . PRO A 1 594 ? -51.991 58.650 8.801 1.00 57.00 594 PRO A C 1
ATOM 4803 O O . PRO A 1 594 ? -53.148 58.711 9.197 1.00 57.00 594 PRO A O 1
ATOM 4806 N N . ASN A 1 595 ? -51.221 57.556 8.928 1.00 30.95 595 ASN A N 1
ATOM 4807 C CA . ASN A 1 595 ? -51.357 56.412 9.854 1.00 30.95 595 ASN A CA 1
ATOM 4808 C C . ASN A 1 595 ? -51.751 55.020 9.317 1.00 30.95 595 ASN A C 1
ATOM 4810 O O . ASN A 1 595 ? -52.861 54.748 8.886 1.00 30.95 595 ASN A O 1
ATOM 4814 N N . SER A 1 596 ? -50.800 54.112 9.568 1.00 29.66 596 SER A N 1
ATOM 4815 C CA . SER A 1 596 ? -50.925 52.862 10.329 1.00 29.66 596 SER A CA 1
ATOM 4816 C C . SER A 1 596 ? -51.772 51.685 9.823 1.00 29.66 596 SER A C 1
ATOM 4818 O O . SER A 1 596 ? -52.994 51.722 9.764 1.00 29.66 596 SER A O 1
ATOM 4820 N N . SER A 1 597 ? -51.065 50.551 9.830 1.00 29.95 597 SER A N 1
ATOM 4821 C CA . SER A 1 597 ? -51.419 49.295 10.505 1.00 29.95 597 SER A CA 1
ATOM 4822 C C . SER A 1 597 ? -52.313 48.260 9.813 1.00 29.95 597 SER A C 1
ATOM 4824 O O . SER A 1 597 ? -53.451 48.503 9.438 1.00 29.95 597 SER A O 1
ATOM 4826 N N . THR A 1 598 ? -51.782 47.035 9.917 1.00 29.97 598 THR A N 1
ATOM 4827 C CA . THR A 1 598 ? -52.445 45.752 10.205 1.00 29.97 598 THR A CA 1
ATOM 4828 C C . THR A 1 598 ? -53.154 44.983 9.097 1.00 29.97 598 THR A C 1
ATOM 4830 O O . THR A 1 598 ? -54.158 45.437 8.576 1.00 29.97 598 THR A O 1
ATOM 4833 N N . ASN A 1 599 ? -52.696 43.720 8.987 1.00 28.89 599 ASN A N 1
ATOM 4834 C CA . ASN A 1 599 ? -53.477 42.481 8.834 1.00 28.89 599 ASN A CA 1
ATOM 4835 C C . ASN A 1 599 ? -54.274 42.350 7.511 1.00 28.89 599 ASN A C 1
ATOM 4837 O O . ASN A 1 599 ? -54.747 43.313 6.947 1.00 28.89 599 ASN A O 1
ATOM 4841 N N . THR A 1 600 ? -54.494 41.196 6.889 1.00 31.38 600 THR A N 1
ATOM 4842 C CA . THR A 1 600 ? -54.449 39.801 7.317 1.00 31.38 600 THR A CA 1
ATOM 4843 C C . THR A 1 600 ? -54.446 38.940 6.047 1.00 31.38 600 THR A C 1
ATOM 4845 O O . THR A 1 600 ? -55.019 39.312 5.031 1.00 31.38 600 THR A O 1
ATOM 4848 N N . SER A 1 601 ? -53.805 37.785 6.154 1.00 30.19 601 SER A N 1
ATOM 4849 C CA . SER A 1 601 ? -54.094 36.503 5.501 1.00 30.19 601 SER A CA 1
ATOM 4850 C C . SER A 1 601 ? -55.346 36.333 4.598 1.00 30.19 601 SER A C 1
ATOM 4852 O O . SER A 1 601 ? -56.463 36.590 5.039 1.00 30.19 601 SER A O 1
ATOM 4854 N N . ALA A 1 602 ? -55.122 35.611 3.488 1.00 32.19 602 ALA A N 1
ATOM 4855 C CA . ALA A 1 602 ? -55.741 34.313 3.145 1.00 32.19 602 ALA A CA 1
ATOM 4856 C C . ALA A 1 602 ? -56.664 34.221 1.902 1.00 32.19 602 ALA A C 1
ATOM 4858 O O . ALA A 1 602 ? -57.643 34.945 1.786 1.00 32.19 602 ALA A O 1
ATOM 4859 N N . ILE A 1 603 ? -56.377 33.155 1.131 1.00 32.50 603 ILE A N 1
ATOM 4860 C CA . ILE A 1 603 ? -57.250 32.321 0.273 1.00 32.50 603 ILE A CA 1
ATOM 4861 C C . ILE A 1 603 ? -57.543 32.859 -1.135 1.00 32.50 603 ILE A C 1
ATOM 4863 O O . ILE A 1 603 ? -58.223 33.859 -1.291 1.00 32.50 603 ILE A O 1
ATOM 4867 N N . GLU A 1 604 ? -57.064 32.137 -2.155 1.00 33.78 604 GLU A N 1
ATOM 4868 C CA . GLU A 1 604 ? -57.920 31.360 -3.073 1.00 33.78 604 GLU A CA 1
ATOM 4869 C C . GLU A 1 604 ? -57.051 30.448 -3.961 1.00 33.78 604 GLU A C 1
ATOM 4871 O O . GLU A 1 604 ? -56.197 30.905 -4.721 1.00 33.78 604 GLU A O 1
ATOM 4876 N N . ASP A 1 605 ? -57.256 29.137 -3.803 1.00 36.44 605 ASP A N 1
ATOM 4877 C CA . ASP A 1 605 ? -56.977 28.126 -4.822 1.00 36.44 605 ASP A CA 1
ATOM 4878 C C . ASP A 1 605 ? -57.994 28.305 -5.959 1.00 36.44 605 ASP A C 1
ATOM 4880 O O . ASP A 1 605 ? -59.183 28.421 -5.674 1.00 36.44 605 ASP A O 1
ATOM 4884 N N . ASP A 1 606 ? -57.563 28.224 -7.222 1.00 34.91 606 ASP A N 1
ATOM 4885 C CA . ASP A 1 606 ? -58.213 27.303 -8.160 1.00 34.91 606 ASP A CA 1
ATOM 4886 C C . ASP A 1 606 ? -57.401 27.060 -9.447 1.00 34.91 606 ASP A C 1
ATOM 4888 O O . ASP A 1 606 ? -57.081 27.962 -10.215 1.00 34.91 606 ASP A O 1
ATOM 4892 N N . HIS A 1 607 ? -57.079 25.777 -9.623 1.00 36.19 607 HIS A N 1
ATOM 4893 C CA . HIS A 1 607 ? -57.225 24.931 -10.809 1.00 36.19 607 HIS A CA 1
ATOM 4894 C C . HIS A 1 607 ? -56.871 25.373 -12.255 1.00 36.19 607 HIS A C 1
ATOM 4896 O O . HIS A 1 607 ? -57.225 26.439 -12.742 1.00 36.19 607 HIS A O 1
ATOM 4902 N N . ILE A 1 608 ? -56.371 24.344 -12.979 1.00 38.44 608 ILE A N 1
ATOM 4903 C CA . ILE A 1 608 ? -56.564 23.921 -14.401 1.00 38.44 608 ILE A CA 1
ATOM 4904 C C . ILE A 1 608 ? -55.192 23.752 -15.108 1.00 38.44 608 ILE A C 1
ATOM 4906 O O . ILE A 1 608 ? -54.493 24.729 -15.335 1.00 38.44 608 ILE A O 1
ATOM 4910 N N . LYS A 1 609 ? -54.657 22.512 -15.232 1.00 39.56 609 LYS A N 1
ATOM 4911 C CA . LYS A 1 609 ? -54.757 21.545 -16.378 1.00 39.56 609 LYS A CA 1
ATOM 4912 C C . LYS A 1 609 ? -54.191 22.115 -17.693 1.00 39.56 609 LYS A C 1
ATOM 4914 O O . LYS A 1 609 ? -54.460 23.262 -17.998 1.00 39.56 609 LYS A O 1
ATOM 4919 N N . ALA A 1 610 ? -53.496 21.417 -18.586 1.00 44.94 610 ALA A N 1
ATOM 4920 C CA . ALA A 1 610 ? -53.081 20.032 -18.856 1.00 44.94 610 ALA A CA 1
ATOM 4921 C C . ALA A 1 610 ? -51.849 20.167 -19.810 1.00 44.94 610 ALA A C 1
ATOM 4923 O O . ALA A 1 610 ? -51.546 21.285 -20.223 1.00 44.94 610 ALA A O 1
ATOM 4924 N N . GLU A 1 611 ? -51.064 19.168 -20.204 1.00 43.69 611 GLU A N 1
ATOM 4925 C CA . GLU A 1 611 ? -51.280 17.737 -20.432 1.00 43.69 611 GLU A CA 1
ATOM 4926 C C . GLU A 1 611 ? -49.911 17.032 -20.477 1.00 43.69 611 GLU A C 1
ATOM 4928 O O . GLU A 1 611 ? -48.930 17.697 -20.895 1.00 43.69 611 GLU A O 1
#

InterPro domains:
  IPR001733 Peptidase S26B [PR00728] (26-41)
  IPR001733 Peptidase S26B [PR00728] (85-96)
  IPR001733 Peptidase S26B [TIGR02228] (7-131)
  IPR013766 Thioredoxin domain [PF00085] (154-243)
  IPR013766 Thioredoxin domain [PS51352] (114-247)
  IPR017937 Thioredoxin, conserved site [PS00194] (161-179)
  IPR019533 Peptidase S26 [cd06530] (22-116)
  IPR019756 Peptidase S26A, signal peptidase I, serine active site [PS00501] (28-35)
  IPR019758 Peptidase S26A, signal peptidase I, conserved site [PS00761] (85-98)
  IPR036249 Thioredoxin-like 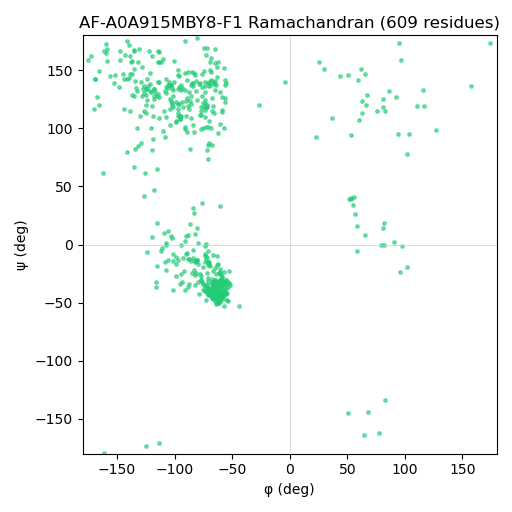superfamily [SSF52833] (151-246)
  IPR036286 LexA/Signal peptidase-like superfamily [SSF51306] (23-121)
  IPR052250 Protein disulfide-isomerase TMX3 [PTHR46426] (142-447)

pLDDT: mean 78.48, std 18.84, range [24.41, 97.94]

Solvent-accessible surface area (backbone atoms only — not comparable to full-atom values): 35645 Å² total; per-residue (Å²): 109,69,68,60,51,52,50,50,52,52,54,49,44,26,66,75,26,53,5,94,54,34,62,48,61,38,85,51,62,43,29,33,92,84,42,52,57,10,22,30,33,36,25,36,35,56,85,88,60,79,87,49,63,70,42,43,37,31,31,48,47,81,96,52,92,70,67,46,69,29,30,25,72,42,66,48,78,82,46,96,89,56,38,34,33,39,41,27,30,68,54,45,94,58,64,43,54,86,72,43,44,93,93,39,78,58,48,45,70,88,36,47,46,20,31,58,81,47,71,42,80,51,60,27,40,58,60,49,50,40,64,76,34,58,69,54,54,53,60,82,60,66,47,49,42,83,48,62,66,68,45,75,84,44,47,46,64,58,43,36,36,35,39,38,31,40,97,85,39,67,61,30,65,65,41,46,70,41,51,49,50,36,16,41,55,37,53,77,68,67,46,82,60,42,29,32,36,32,52,35,79,81,31,49,64,52,29,61,77,70,66,60,87,63,69,61,38,41,37,37,25,49,77,65,44,81,43,74,63,76,71,64,93,45,50,69,55,51,44,52,48,52,51,55,71,70,48,67,51,62,36,78,51,88,41,44,68,60,43,54,53,50,37,70,42,11,63,81,50,34,36,37,33,42,38,40,53,57,73,89,69,75,52,74,64,58,53,51,54,48,52,53,51,52,53,42,25,68,75,36,42,92,81,39,48,35,31,36,29,62,54,66,82,43,50,63,62,90,80,52,66,96,60,67,55,42,34,35,37,37,34,38,67,65,41,74,52,81,68,51,38,58,69,46,46,73,73,67,54,58,66,57,62,51,48,54,59,59,57,62,59,54,70,29,83,48,46,90,74,48,46,60,61,56,38,66,52,32,68,77,32,29,38,38,35,35,33,42,50,78,75,40,62,79,34,62,91,36,76,51,7,39,50,49,52,40,49,47,54,33,30,53,53,36,62,77,34,70,83,49,41,67,42,43,44,40,27,33,31,75,38,44,66,68,58,18,64,72,71,72,47,84,54,51,60,75,70,84,83,72,78,75,87,69,86,83,88,83,81,95,76,88,82,79,92,85,79,81,83,86,78,86,74,68,44,62,26,61,39,39,35,31,77,83,54,51,27,34,39,72,65,92,64,47,75,94,76,62,44,49,64,56,53,53,51,51,53,49,36,49,75,75,60,77,51,78,76,38,75,34,77,48,67,71,43,55,54,71,67,60,55,63,68,61,47,38,73,76,40,45,68,62,42,40,58,71,50,46,50,58,49,51,52,51,50,49,51,52,47,52,62,74,66,55,75,86,69,80,76,84,78,90,80,82,87,83,80,78,89,88,84,86,90,79,92,80,91,79,93,83,86,85,88,90,85,85,85,82,88,78,88,85,89,82,90,79,92,81,89,86,133

Mean predicted aligned error: 18.74 Å